Protein 4PXO (pdb70)

Organism: Methylorubrum extorquens (strain ATCC 14718 / DSM 1338 / JCM 2805 / NCIMB 9133 / AM1) (NCBI:txid272630)

Sequence (430 aa):
SMVKMYGNWRSAAAFRVRIALNLKGIAYEEVFLDLDAGDQHKPDFLAINPQGAVPALFDGDGPPLTQSLAILDYLEETRTGVPLLPEEPRARARARSLAQVVACDTHPLYVPRVRTTFLMENYGLPRERRMLEFLRNAFITGLKTLETRLSSNEAGTGRFCQGDAVSHADLCLISLWVVGTGIFGIDTAAYPTVKRISEEVLALDAVARAHPLRQPGAPAVKMYGNWRRSAAAFRVRIALNLKGIAYEEVFLDLDAGDQHKPDFLAINPQGAVPALFDGDGPPLTQSLAILDYLEETRTGVPLLPEEPRARARARSSLAQVVACDTHPLLYVPRVRTFLMENYGLPRRERMLEFLRNAFITGLKTLETRLSSNEAGTGRFCQGDAVSHADLCLISLWVGTGIFGIDTAAYPTVKRISEEVLALDAVARAHPLRQPGAPA

Structure (mmCIF, N/CA/C/O backbone):
data_4PXO
#
_entry.id   4PXO
#
_cell.length_a   109.628
_cell.length_b   109.628
_cell.length_c   185.367
_cell.angle_alpha   90.00
_cell.angle_beta   90.00
_cell.angle_gamma   120.00
#
_symmetry.space_group_name_H-M   'P 65 2 2'
#
loop_
_entity.id
_entity.type
_entity.pdbx_description
1 polymer 'Maleylacetoacetate isomerase (Glutathione S-transferase)'
2 non-polymer 'MALONIC ACID'
3 non-polymer GLUTATHIONE
4 non-polymer 1,2-ETHANEDIOL
5 water water
#
loop_
_atom_site.group_PDB
_atom_site.id
_atom_site.type_symbol
_atom_site.label_atom_id
_atom_site.label_alt_id
_atom_site.label_comp_id
_atom_site.label_asym_id
_atom_site.label_entity_id
_atom_site.label_seq_id
_atom_site.pdbx_PDB_ins_code
_atom_site.Cartn_x
_atom_site.Cartn_y
_atom_site.Cartn_z
_atom_site.occupancy
_atom_site.B_iso_or_equiv
_atom_site.auth_seq_id
_atom_site.auth_comp_id
_atom_site.auth_asym_id
_atom_site.auth_atom_id
_atom_site.pdbx_PDB_model_num
ATOM 1 N N . SER A 1 22 ? 7.793 3.947 8.966 1.00 80.25 -1 SER A N 1
ATOM 2 C CA . SER A 1 22 ? 8.576 3.090 8.030 1.00 86.87 -1 SER A CA 1
ATOM 3 C C . SER A 1 22 ? 9.312 3.938 7.008 1.00 63.59 -1 SER A C 1
ATOM 4 O O . SER A 1 22 ? 10.535 3.857 6.904 1.00 81.86 -1 SER A O 1
ATOM 7 N N . MET A 1 23 ? 8.562 4.734 6.247 1.00 57.69 0 MET A N 1
ATOM 8 C CA . MET A 1 23 ? 9.146 5.512 5.152 1.00 54.72 0 MET A CA 1
ATOM 9 C C . MET A 1 23 ? 8.544 6.917 5.050 1.00 33.91 0 MET A C 1
ATOM 10 O O . MET A 1 23 ? 7.449 7.194 5.540 1.00 42.34 0 MET A O 1
ATOM 15 N N . VAL A 1 24 ? 9.286 7.797 4.401 1.00 33.03 1 VAL A N 1
ATOM 16 C CA . VAL A 1 24 ? 8.909 9.184 4.279 1.00 28.68 1 VAL A CA 1
ATOM 17 C C . VAL A 1 24 ? 7.611 9.266 3.455 1.00 40.31 1 VAL A C 1
ATOM 18 O O . VAL A 1 24 ? 7.466 8.550 2.483 1.00 29.35 1 VAL A O 1
ATOM 22 N N . LYS A 1 25 ? 6.666 10.105 3.875 1.00 25.91 2 LYS A N 1
ATOM 23 C CA . LYS A 1 25 ? 5.390 10.268 3.185 1.00 28.25 2 LYS A CA 1
ATOM 24 C C . LYS A 1 25 ? 5.177 11.731 2.840 1.00 32.23 2 LYS A C 1
ATOM 25 O O . LYS A 1 25 ? 5.202 12.599 3.721 1.00 30.54 2 LYS A O 1
ATOM 31 N N . MET A 1 26 ? 4.974 12.012 1.559 1.00 24.38 3 MET A N 1
ATOM 32 C CA . MET A 1 26 ? 4.725 13.368 1.106 1.00 21.62 3 MET A CA 1
ATOM 33 C C . MET A 1 26 ? 3.308 13.550 0.553 1.00 28.87 3 MET A C 1
ATOM 34 O O . MET A 1 26 ? 2.814 12.724 -0.199 1.00 29.12 3 MET A O 1
ATOM 39 N N . TYR A 1 27 ? 2.655 14.632 0.961 1.00 25.58 4 TYR A N 1
ATOM 40 C CA . TYR A 1 27 ? 1.407 15.076 0.350 1.00 27.41 4 TYR A CA 1
ATOM 41 C C . TYR A 1 27 ? 1.787 16.067 -0.719 1.00 26.85 4 TYR A C 1
ATOM 42 O O . TYR A 1 27 ? 2.411 17.108 -0.452 1.00 27.13 4 TYR A O 1
ATOM 51 N N . GLY A 1 28 ? 1.473 15.707 -1.959 1.00 26.44 5 GLY A N 1
ATOM 52 C CA . GLY A 1 28 ? 1.871 16.497 -3.105 1.00 24.60 5 GLY A CA 1
ATOM 53 C C . GLY A 1 28 ? 0.768 16.694 -4.130 1.00 27.02 5 GLY A C 1
ATOM 54 O O . GLY A 1 28 ? -0.420 16.655 -3.810 1.00 26.29 5 GLY A O 1
ATOM 55 N N . ASN A 1 29 ? 1.198 16.926 -5.363 1.00 25.21 6 ASN A N 1
ATOM 56 C CA . ASN A 1 29 ? 0.315 17.199 -6.503 1.00 24.76 6 ASN A CA 1
ATOM 57 C C . ASN A 1 29 ? 1.186 17.088 -7.744 1.00 26.86 6 ASN A C 1
ATOM 58 O O . ASN A 1 29 ? 2.374 17.374 -7.674 1.00 22.32 6 ASN A O 1
ATOM 63 N N . TRP A 1 30 ? 0.632 16.653 -8.871 1.00 24.41 7 TRP A N 1
ATOM 64 C CA . TRP A 1 30 ? 1.457 16.478 -10.089 1.00 24.40 7 TRP A CA 1
ATOM 65 C C . TRP A 1 30 ? 2.104 17.758 -10.575 1.00 24.54 7 TRP A C 1
ATOM 66 O O . TRP A 1 30 ? 3.272 17.768 -10.976 1.00 25.81 7 TRP A O 1
ATOM 77 N N . ARG A 1 31 ? 1.367 18.860 -10.526 1.00 23.06 8 ARG A N 1
ATOM 78 C CA . ARG A 1 31 ? 1.794 20.094 -11.162 1.00 23.91 8 ARG A CA 1
ATOM 79 C C . ARG A 1 31 ? 2.677 20.957 -10.265 1.00 27.38 8 ARG A C 1
ATOM 80 O O . ARG A 1 31 ? 3.519 21.670 -10.761 1.00 25.82 8 ARG A O 1
ATOM 88 N N . SER A 1 32 ? 2.483 20.855 -8.956 1.00 21.75 9 SER A N 1
ATOM 89 C CA . SER A 1 32 ? 3.096 21.756 -7.972 1.00 20.88 9 SER A CA 1
ATOM 90 C C . SER A 1 32 ? 4.619 21.875 -8.094 1.00 19.95 9 SER A C 1
ATOM 91 O O . SER A 1 32 ? 5.343 20.879 -7.957 1.00 20.66 9 SER A O 1
ATOM 94 N N . ALA A 1 33 ? 5.092 23.098 -8.319 1.00 21.22 10 ALA A N 1
ATOM 95 C CA . ALA A 1 33 ? 6.520 23.371 -8.350 1.00 20.42 10 ALA A CA 1
ATOM 96 C C . ALA A 1 33 ? 7.155 23.114 -7.002 1.00 20.28 10 ALA A C 1
ATOM 97 O O . ALA A 1 33 ? 8.273 22.619 -6.950 1.00 19.94 10 ALA A O 1
ATOM 99 N N . ALA A 1 34 ? 6.455 23.444 -5.909 1.00 18.10 11 ALA A N 1
ATOM 100 C CA . ALA A 1 34 ? 7.016 23.239 -4.583 1.00 19.62 11 ALA A CA 1
ATOM 101 C C . ALA A 1 34 ? 7.210 21.749 -4.269 1.00 19.63 11 ALA A C 1
ATOM 102 O O . ALA A 1 34 ? 8.250 21.348 -3.709 1.00 20.25 11 ALA A O 1
ATOM 104 N N . ALA A 1 35 ? 6.214 20.928 -4.618 1.00 20.25 12 ALA A N 1
ATOM 105 C CA . ALA A 1 35 ? 6.325 19.470 -4.433 1.00 18.95 12 ALA A CA 1
ATOM 106 C C . ALA A 1 35 ? 7.446 18.884 -5.310 1.00 20.64 12 ALA A C 1
ATOM 107 O O . ALA A 1 35 ? 8.173 17.995 -4.877 1.00 20.43 12 ALA A O 1
ATOM 109 N N . PHE A 1 36 ? 7.590 19.411 -6.523 1.00 18.91 13 PHE A N 1
ATOM 110 C CA . PHE A 1 36 ? 8.642 18.992 -7.449 1.00 18.10 13 PHE A CA 1
ATOM 111 C C . PHE A 1 36 ? 10.024 19.218 -6.823 1.00 18.75 13 PHE A C 1
ATOM 112 O O . PHE A 1 36 ? 10.871 18.336 -6.882 1.00 18.36 13 PHE A O 1
ATOM 120 N N . ARG A 1 37 ? 10.242 20.365 -6.181 1.00 17.35 14 ARG A N 1
ATOM 121 C CA . ARG A 1 37 ? 11.546 20.639 -5.558 1.00 18.15 14 ARG A CA 1
ATOM 122 C C . ARG A 1 37 ? 11.917 19.563 -4.534 1.00 19.77 14 ARG A C 1
ATOM 123 O O . ARG A 1 37 ? 13.070 19.067 -4.489 1.00 19.02 14 ARG A O 1
ATOM 131 N N . VAL A 1 38 ? 10.939 19.206 -3.710 1.00 18.16 15 VAL A N 1
ATOM 132 C CA . VAL A 1 38 ? 11.146 18.227 -2.652 1.00 17.79 15 VAL A CA 1
ATOM 133 C C . VAL A 1 38 ? 11.337 16.851 -3.255 1.00 20.70 15 VAL A C 1
ATOM 134 O O . VAL A 1 38 ? 12.231 16.109 -2.854 1.00 19.64 15 VAL A O 1
ATOM 138 N N . ARG A 1 39 ? 10.526 16.533 -4.249 1.00 18.21 16 ARG A N 1
ATOM 139 C CA . ARG A 1 39 ? 10.601 15.236 -4.919 1.00 21.65 16 ARG A CA 1
ATOM 140 C 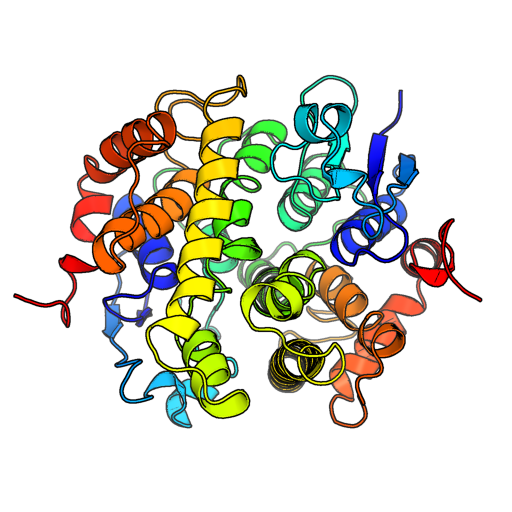C . ARG A 1 39 ? 11.999 15.008 -5.504 1.00 20.10 16 ARG A C 1
ATOM 141 O O . ARG A 1 39 ? 12.562 13.905 -5.380 1.00 21.06 16 ARG A O 1
ATOM 149 N N . ILE A 1 40 ? 12.557 16.042 -6.135 1.00 19.75 17 ILE A N 1
ATOM 150 C CA . ILE A 1 40 ? 13.914 15.962 -6.690 1.00 19.08 17 ILE A CA 1
ATOM 151 C C . ILE A 1 40 ? 14.931 15.640 -5.589 1.00 20.58 17 ILE A C 1
ATOM 152 O O . ILE A 1 40 ? 15.782 14.755 -5.760 1.00 21.61 17 ILE A O 1
ATOM 157 N N . ALA A 1 41 ? 14.839 16.359 -4.470 1.00 20.03 18 ALA A N 1
ATOM 158 C CA . ALA A 1 41 ? 15.791 16.170 -3.371 1.00 21.35 18 ALA A CA 1
ATOM 159 C C . ALA A 1 41 ? 15.729 14.765 -2.812 1.00 20.03 18 ALA A C 1
ATOM 160 O O . ALA A 1 41 ? 16.780 14.166 -2.517 1.00 22.00 18 ALA A O 1
ATOM 162 N N . LEU A 1 42 ? 14.507 14.237 -2.639 1.00 20.92 19 LEU A N 1
ATOM 163 C CA . LEU A 1 42 ? 14.324 12.883 -2.135 1.00 20.56 19 LEU A CA 1
ATOM 164 C C . LEU A 1 42 ? 15.007 11.888 -3.080 1.00 21.72 19 LEU A C 1
ATOM 165 O O . LEU A 1 42 ? 15.705 10.974 -2.637 1.00 22.55 19 LEU A O 1
ATOM 170 N N . ASN A 1 43 ? 14.794 12.075 -4.381 1.00 21.04 20 ASN A N 1
ATOM 171 C CA . ASN A 1 43 ? 15.434 11.193 -5.373 1.00 25.01 20 ASN A CA 1
ATOM 172 C C . ASN A 1 43 ? 16.953 11.310 -5.376 1.00 21.12 20 ASN A C 1
ATOM 173 O O . ASN A 1 43 ? 17.650 10.292 -5.397 1.00 23.84 20 ASN A O 1
ATOM 178 N N . LEU A 1 44 ? 17.466 12.537 -5.363 1.00 22.74 21 LEU A N 1
ATOM 179 C CA . LEU A 1 44 ? 18.914 12.763 -5.390 1.00 23.71 21 LEU A CA 1
ATOM 180 C C . LEU A 1 44 ? 19.612 12.120 -4.201 1.00 26.12 21 LEU A C 1
ATOM 181 O O . LEU A 1 44 ? 20.695 11.554 -4.338 1.00 25.31 21 LEU A O 1
ATOM 186 N N . LYS A 1 45 ? 18.971 12.183 -3.044 1.00 22.09 22 LYS A N 1
ATOM 187 C CA . LYS A 1 45 ? 19.529 11.634 -1.816 1.00 26.87 22 LYS A CA 1
ATOM 188 C C . LYS A 1 45 ? 19.226 10.163 -1.592 1.00 27.41 22 LYS A C 1
ATOM 189 O O . LYS A 1 45 ? 19.697 9.577 -0.617 1.00 26.79 22 LYS A O 1
ATOM 195 N N . GLY A 1 46 ? 18.456 9.546 -2.487 1.00 24.33 23 GLY A N 1
ATOM 196 C CA . GLY A 1 46 ? 18.174 8.128 -2.390 1.00 28.69 23 GLY A CA 1
ATOM 197 C C . GLY A 1 46 ? 17.204 7.788 -1.277 1.00 30.61 23 GLY A C 1
ATOM 198 O O . GLY A 1 46 ? 17.241 6.695 -0.727 1.00 29.80 23 GLY A O 1
ATOM 199 N N . ILE A 1 47 ? 16.328 8.722 -0.943 1.00 24.54 24 ILE A N 1
ATOM 200 C CA . ILE A 1 47 ? 15.358 8.509 0.124 1.00 26.93 24 ILE A CA 1
ATOM 201 C C . ILE A 1 47 ? 14.053 7.919 -0.437 1.00 25.76 24 ILE A C 1
ATOM 202 O O . ILE A 1 47 ? 13.370 8.546 -1.254 1.00 28.86 24 ILE A O 1
ATOM 207 N N . ALA A 1 48 ? 13.701 6.733 0.025 1.00 28.49 25 ALA A N 1
ATOM 208 C CA . ALA A 1 48 ? 12.438 6.103 -0.341 1.00 34.87 25 ALA A CA 1
ATOM 209 C C . ALA A 1 48 ? 11.269 6.904 0.231 1.00 34.24 25 ALA A C 1
ATOM 210 O O . ALA A 1 48 ? 11.326 7.371 1.369 1.00 31.84 25 ALA A O 1
ATOM 212 N N . TYR A 1 49 ? 10.221 7.076 -0.565 1.00 32.79 26 TYR A N 1
ATOM 213 C CA . TYR A 1 49 ? 9.091 7.887 -0.147 1.00 32.33 26 TYR A CA 1
ATOM 214 C C . TYR A 1 49 ? 7.822 7.387 -0.815 1.00 37.87 26 TYR A C 1
ATOM 215 O O . TYR A 1 49 ? 7.859 6.719 -1.852 1.00 28.25 26 TYR A O 1
ATOM 224 N N . GLU A 1 50 ? 6.693 7.695 -0.203 1.00 28.73 27 GLU A N 1
ATOM 225 C CA . GLU A 1 50 ? 5.409 7.560 -0.872 1.00 33.68 27 GLU A CA 1
ATOM 226 C C . GLU A 1 50 ? 4.795 8.937 -0.974 1.00 34.98 27 GLU A C 1
ATOM 227 O O . GLU A 1 50 ? 4.965 9.767 -0.072 1.00 30.35 27 GLU A O 1
ATOM 233 N N . GLU A 1 51 ? 4.112 9.197 -2.086 1.00 26.10 28 GLU A N 1
ATOM 234 C CA . GLU A 1 51 ? 3.490 10.495 -2.308 1.00 24.60 28 GLU A CA 1
ATOM 235 C C . GLU A 1 51 ? 1.997 10.313 -2.478 1.00 31.34 28 GLU A C 1
ATOM 236 O O . GLU A 1 51 ? 1.558 9.444 -3.235 1.00 30.66 28 GLU A O 1
ATOM 242 N N . VAL A 1 52 ? 1.231 11.138 -1.766 1.00 28.75 29 VAL A N 1
ATOM 243 C CA . VAL A 1 52 ? -0.216 11.191 -1.893 1.00 30.52 29 VAL A CA 1
ATOM 244 C C . VAL A 1 52 ? -0.537 12.415 -2.737 1.00 30.81 29 VAL A C 1
ATOM 245 O O . VAL A 1 52 ? -0.130 13.515 -2.409 1.00 29.41 29 VAL A O 1
ATOM 249 N N . PHE A 1 53 ? -1.262 12.219 -3.837 1.00 26.24 30 PHE A N 1
ATOM 250 C CA . PHE A 1 53 ? -1.526 13.306 -4.777 1.00 25.15 30 PHE A CA 1
ATOM 251 C C . PHE A 1 53 ? -2.893 13.953 -4.534 1.00 29.79 30 PHE A C 1
ATOM 252 O O . PHE A 1 53 ? -3.915 13.306 -4.673 1.00 34.32 30 PHE A O 1
ATOM 260 N N . LEU A 1 54 ? -2.897 15.221 -4.142 1.00 29.80 31 LEU A N 1
ATOM 261 C CA . LEU A 1 54 ? -4.127 15.990 -4.024 1.00 33.46 31 LEU A CA 1
ATOM 262 C C . LEU A 1 54 ? -4.479 16.642 -5.363 1.00 36.09 31 LEU A C 1
ATOM 263 O O . LEU A 1 54 ? -3.593 17.025 -6.120 1.00 31.69 31 LEU A O 1
ATOM 268 N N . ASP A 1 55 ? -5.770 16.820 -5.616 1.00 38.83 32 ASP A N 1
ATOM 269 C CA . ASP A 1 55 ? -6.232 17.693 -6.704 1.00 32.30 32 ASP A CA 1
ATOM 270 C C . ASP A 1 55 ? -6.462 19.133 -6.228 1.00 27.83 32 ASP A C 1
ATOM 271 O O . ASP A 1 55 ? -7.485 19.425 -5.600 1.00 39.47 32 ASP A O 1
ATOM 276 N N . LEU A 1 56 ? -5.530 20.028 -6.544 1.00 34.10 33 LEU A N 1
ATOM 277 C CA . LEU A 1 56 ? -5.562 21.400 -6.013 1.00 35.10 33 LEU A CA 1
ATOM 278 C C . LEU A 1 56 ? -6.571 22.303 -6.751 1.00 49.49 33 LEU A C 1
ATOM 279 O O . LEU A 1 56 ? -6.924 23.394 -6.281 1.00 44.90 33 LEU A O 1
ATOM 284 N N . ASP A 1 57 ? -7.031 21.837 -7.903 1.00 41.20 34 ASP A N 1
ATOM 285 C CA . ASP A 1 57 ? -8.031 22.552 -8.688 1.00 44.19 34 ASP A CA 1
ATOM 286 C C . ASP A 1 57 ? -9.442 22.211 -8.208 1.00 41.86 34 ASP A C 1
ATOM 287 O O . ASP A 1 57 ? -10.349 23.035 -8.321 1.00 52.61 34 ASP A O 1
ATOM 292 N N . ALA A 1 58 ? -9.609 21.001 -7.669 1.00 51.19 35 ALA A N 1
ATOM 293 C CA . ALA A 1 58 ? -10.872 20.554 -7.077 1.00 42.39 35 ALA A CA 1
ATOM 294 C C . ALA A 1 58 ? -11.003 20.920 -5.586 1.00 46.98 35 ALA A C 1
ATOM 295 O O . ALA A 1 58 ? -12.008 20.584 -4.959 1.00 54.38 35 ALA A O 1
ATOM 297 N N . GLY A 1 59 ? -9.987 21.570 -5.017 1.00 43.60 36 GLY A N 1
ATOM 298 C CA . GLY A 1 59 ? -10.020 21.993 -3.613 1.00 50.44 36 GLY A CA 1
ATOM 299 C C . GLY A 1 59 ? -9.779 20.923 -2.542 1.00 46.53 36 GLY A C 1
ATOM 300 O O . GLY A 1 59 ? -10.233 21.090 -1.403 1.00 40.70 36 GLY A O 1
ATOM 301 N N . ASP A 1 60 ? -9.059 19.843 -2.872 1.00 43.35 37 ASP A N 1
ATOM 302 C CA . ASP A 1 60 ? -8.663 18.834 -1.861 1.00 45.44 37 ASP A CA 1
ATOM 303 C C . ASP A 1 60 ? -7.842 19.469 -0.721 1.00 39.03 37 ASP A C 1
ATOM 304 O O . ASP A 1 60 ? -7.874 19.006 0.413 1.00 37.18 37 ASP A O 1
ATOM 309 N N . GLN A 1 61 ? -7.091 20.512 -1.048 1.00 31.23 38 GLN A N 1
ATOM 310 C CA . GLN A 1 61 ? -6.252 21.201 -0.050 1.00 31.68 38 GLN A CA 1
ATOM 311 C C . GLN A 1 61 ? -7.065 21.997 0.990 1.00 45.41 38 GLN A C 1
ATOM 312 O O . GLN A 1 61 ? -6.518 22.415 2.014 1.00 40.36 38 GLN A O 1
ATOM 318 N N . HIS A 1 62 ? -8.360 22.200 0.718 1.00 37.59 39 HIS A N 1
ATOM 319 C CA . HIS A 1 62 ? -9.259 22.930 1.611 1.00 41.30 39 HIS A CA 1
ATOM 320 C C . HIS A 1 62 ? -10.137 22.018 2.454 1.00 44.28 39 HIS A C 1
ATOM 321 O O . HIS A 1 62 ? -10.923 22.507 3.256 1.00 45.72 39 HIS A O 1
ATOM 328 N N . LYS A 1 63 ? -10.009 20.704 2.278 1.00 40.01 40 LYS A N 1
ATOM 329 C CA . LYS A 1 63 ? -10.785 19.743 3.062 1.00 39.92 40 LYS A CA 1
ATOM 330 C C . LYS A 1 63 ? -10.288 19.709 4.513 1.00 48.09 40 LYS A C 1
ATOM 331 O O . LYS A 1 63 ? -9.077 19.815 4.754 1.00 44.61 40 LYS A O 1
ATOM 337 N N . PRO A 1 64 ? -11.213 19.566 5.482 1.00 46.90 41 PRO A N 1
ATOM 338 C CA . PRO A 1 64 ? -10.787 19.561 6.892 1.00 50.56 41 PRO A CA 1
ATOM 339 C C . PRO A 1 64 ? -9.660 18.567 7.206 1.00 48.64 41 PRO A C 1
ATOM 340 O O . PRO A 1 64 ? -8.756 18.897 7.977 1.00 51.69 41 PRO A O 1
ATOM 344 N N . ASP A 1 65 ? -9.703 17.378 6.607 1.00 50.15 42 ASP A N 1
ATOM 345 C CA . ASP A 1 65 ? -8.665 16.363 6.832 1.00 52.23 42 ASP A CA 1
ATOM 346 C C . ASP A 1 65 ? -7.277 16.862 6.459 1.00 40.50 42 ASP A C 1
ATOM 347 O O . ASP A 1 65 ? -6.304 16.606 7.164 1.00 46.49 42 ASP A O 1
ATOM 352 N N . PHE A 1 66 ? -7.165 17.562 5.342 1.00 40.51 43 PHE A N 1
ATOM 353 C CA . PHE A 1 66 ? -5.857 18.068 4.973 1.00 43.70 43 PHE A CA 1
ATOM 354 C C . PHE A 1 66 ? -5.490 19.327 5.780 1.00 39.21 43 PHE A C 1
ATOM 355 O O . PHE A 1 66 ? -4.320 19.526 6.112 1.00 35.30 43 PHE A O 1
ATOM 363 N N . LEU A 1 67 ? -6.472 20.157 6.129 1.00 37.00 44 LEU A N 1
ATOM 364 C CA . LEU A 1 67 ? -6.170 21.349 6.949 1.00 42.55 44 LEU A CA 1
ATOM 365 C C . LEU A 1 67 ? -5.652 20.952 8.342 1.00 43.01 44 LEU A C 1
ATOM 366 O O . LEU A 1 67 ? -4.884 21.696 8.962 1.00 39.03 44 LEU A O 1
ATOM 371 N N . ALA A 1 68 ? -6.057 19.768 8.807 1.00 38.69 45 ALA A N 1
ATOM 372 C CA . ALA A 1 68 ? -5.529 19.190 10.047 1.00 42.17 45 ALA A CA 1
ATOM 373 C C . ALA A 1 68 ? -4.020 18.894 9.949 1.00 43.47 45 ALA A C 1
ATOM 374 O O . ALA A 1 68 ? -3.305 18.945 10.947 1.00 42.74 45 ALA A O 1
ATOM 376 N N . ILE A 1 69 ? -3.557 18.584 8.741 1.00 33.91 46 ILE A N 1
ATOM 377 C CA . ILE A 1 69 ? -2.165 18.318 8.462 1.00 35.18 46 ILE A CA 1
ATOM 378 C C . ILE A 1 69 ? -1.398 19.610 8.208 1.00 50.00 46 ILE A C 1
ATOM 379 O O . ILE A 1 69 ? -0.318 19.809 8.759 1.00 37.13 46 ILE A O 1
ATOM 384 N N . ASN A 1 70 ? -1.935 20.455 7.333 1.00 37.59 47 ASN A N 1
ATOM 385 C CA . ASN A 1 70 ? -1.339 21.748 7.031 1.00 28.52 47 ASN A CA 1
ATOM 386 C C . ASN A 1 70 ? -2.414 22.836 6.994 1.00 36.66 47 ASN A C 1
ATOM 387 O O . ASN A 1 70 ? -3.144 22.971 5.991 1.00 31.57 47 ASN A O 1
ATOM 392 N N . PRO A 1 71 ? -2.518 23.630 8.085 1.00 38.71 48 PRO A N 1
ATOM 393 C CA . PRO A 1 71 ? -3.534 24.690 8.128 1.00 33.95 48 PRO A CA 1
ATOM 394 C C . PRO A 1 71 ? -3.412 25.706 6.998 1.00 31.83 48 PRO A C 1
ATOM 395 O O . PRO A 1 71 ? -4.395 26.371 6.653 1.00 36.32 48 PRO A O 1
ATOM 399 N N . GLN A 1 72 ? -2.221 25.830 6.424 1.00 34.51 49 GLN A N 1
ATOM 400 C CA . GLN A 1 72 ? -2.031 26.693 5.254 1.00 31.05 49 GLN A CA 1
ATOM 401 C C . GLN A 1 72 ? -2.811 26.227 4.014 1.00 45.09 49 GLN A C 1
ATOM 402 O O . GLN A 1 72 ? -3.043 27.020 3.103 1.00 33.49 49 GLN A O 1
ATOM 408 N N . GLY A 1 73 ? -3.204 24.953 3.970 1.00 39.70 50 GLY A N 1
ATOM 409 C CA . GLY A 1 73 ? -3.944 24.418 2.816 1.00 31.77 50 GLY A CA 1
ATOM 410 C C . GLY A 1 73 ? -3.106 24.442 1.553 1.00 34.89 50 GLY A C 1
ATOM 411 O O . GLY A 1 73 ? -3.569 24.896 0.493 1.00 36.94 50 GLY A O 1
ATOM 412 N N . ALA A 1 74 ? -1.867 23.962 1.668 1.00 30.51 51 ALA A N 1
ATOM 413 C CA . ALA A 1 74 ? -0.927 23.894 0.546 1.00 27.52 51 ALA A CA 1
ATOM 414 C C . ALA A 1 74 ? -0.027 22.665 0.623 1.00 30.70 51 ALA A C 1
ATOM 415 O O . ALA A 1 74 ? 0.140 22.041 1.684 1.00 27.89 51 ALA A O 1
ATOM 417 N N . VAL A 1 75 ? 0.555 22.331 -0.522 1.00 34.12 52 VAL A N 1
ATOM 418 C CA . VAL A 1 75 ? 1.496 21.232 -0.596 1.00 28.21 52 VAL A CA 1
ATOM 419 C C . VAL A 1 75 ? 2.803 21.833 -0.979 1.00 25.55 52 VAL A C 1
ATOM 420 O O . VAL A 1 75 ? 2.844 22.904 -1.598 1.00 31.06 52 VAL A O 1
ATOM 424 N N . PRO A 1 76 ? 3.908 21.150 -0.650 1.00 23.09 53 PRO A N 1
ATOM 425 C CA . PRO A 1 76 ? 4.010 19.853 0.003 1.00 22.82 53 PRO A CA 1
ATOM 426 C C . PRO A 1 76 ? 3.902 19.902 1.526 1.00 24.44 53 PRO A C 1
ATOM 427 O O . PRO A 1 76 ? 4.202 20.918 2.155 1.00 24.29 53 PRO A O 1
ATOM 431 N N . ALA A 1 77 ? 3.486 18.782 2.083 1.00 23.27 54 ALA A N 1
ATOM 432 C CA . ALA A 1 77 ? 3.625 18.487 3.496 1.00 24.47 54 ALA A CA 1
ATOM 433 C C . ALA A 1 77 ? 4.314 17.137 3.579 1.00 30.57 54 ALA A C 1
ATOM 434 O O . ALA A 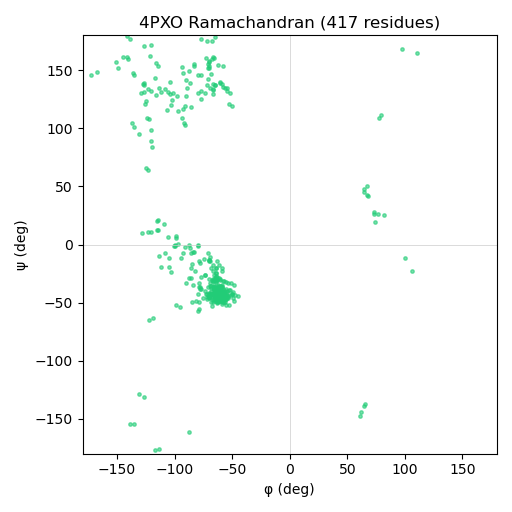1 77 ? 3.967 16.206 2.845 1.00 29.93 54 ALA A O 1
ATOM 436 N N . LEU A 1 78 ? 5.274 17.013 4.489 1.00 25.06 55 LEU A N 1
ATOM 437 C CA . LEU A 1 78 ? 6.090 15.828 4.563 1.00 22.61 55 LEU A CA 1
ATOM 438 C C . LEU A 1 78 ? 6.162 15.240 5.958 1.00 30.20 55 LEU A C 1
ATOM 439 O O . LEU A 1 78 ? 6.445 15.949 6.927 1.00 27.25 55 LEU A O 1
ATOM 444 N N . PHE A 1 79 ? 5.927 13.934 6.053 1.00 23.83 56 PHE A N 1
ATOM 445 C CA . PHE A 1 79 ? 6.075 13.186 7.298 1.00 26.03 56 PHE A CA 1
ATOM 446 C C . PHE A 1 79 ? 7.347 12.378 7.267 1.00 33.19 56 PHE A C 1
ATOM 447 O O . PHE A 1 79 ? 7.575 11.625 6.333 1.00 27.81 56 PHE A O 1
ATOM 455 N N . ASP A 1 80 ? 8.154 12.507 8.314 1.00 28.73 57 ASP A N 1
ATOM 456 C CA . ASP A 1 80 ? 9.384 11.728 8.451 1.00 33.38 57 ASP A CA 1
ATOM 457 C C . ASP A 1 80 ? 9.282 10.904 9.719 1.00 30.95 57 ASP A C 1
ATOM 458 O O . ASP A 1 80 ? 9.736 11.314 10.788 1.00 30.86 57 ASP A O 1
ATOM 463 N N . GLY A 1 81 ? 8.633 9.745 9.602 1.00 30.62 58 GLY A N 1
ATOM 464 C CA . GLY A 1 81 ? 8.451 8.856 10.712 1.00 31.43 58 GLY A CA 1
ATOM 465 C C . GLY A 1 81 ? 7.562 9.503 11.746 1.00 37.66 58 GLY A C 1
ATOM 466 O O . GLY A 1 81 ? 6.578 10.167 11.414 1.00 39.76 58 GLY A O 1
ATOM 467 N N . ASP A 1 82 ? 7.947 9.354 13.001 1.00 39.09 59 ASP A N 1
ATOM 468 C CA . ASP A 1 82 ? 7.198 9.947 14.099 1.00 37.21 59 ASP A CA 1
ATOM 469 C C . ASP A 1 82 ? 7.406 11.455 14.050 1.00 51.20 59 ASP A C 1
ATOM 470 O O . ASP A 1 82 ? 8.372 11.938 13.463 1.00 66.30 59 ASP A O 1
ATOM 475 N N . GLY A 1 83 ? 6.465 12.202 14.600 1.00 52.20 60 GLY A N 1
ATOM 476 C CA . GLY A 1 83 ? 6.597 13.652 14.671 1.00 47.73 60 GLY A CA 1
ATOM 477 C C . GLY A 1 83 ? 5.626 14.375 13.762 1.00 53.75 60 GLY A C 1
ATOM 478 O O . GLY A 1 83 ? 5.032 13.769 12.863 1.00 40.31 60 GLY A O 1
ATOM 479 N N . PRO A 1 84 ? 5.455 15.685 13.996 1.00 43.91 61 PRO A N 1
ATOM 480 C CA . PRO A 1 84 ? 4.553 16.456 13.155 1.00 39.93 61 PRO A CA 1
ATOM 481 C C . PRO A 1 84 ? 5.042 16.554 11.721 1.00 28.84 61 PRO A C 1
ATOM 482 O O . PRO A 1 84 ? 6.237 16.372 11.442 1.00 29.51 61 PRO A O 1
ATOM 486 N N . PRO A 1 85 ? 4.124 16.871 10.795 1.00 27.99 62 PRO A N 1
ATOM 487 C CA . PRO A 1 85 ? 4.496 17.084 9.420 1.00 30.81 62 PRO A CA 1
ATOM 488 C C . PRO A 1 85 ? 5.300 18.375 9.264 1.00 27.64 62 PRO A C 1
ATOM 489 O O . PRO A 1 85 ? 5.167 19.290 10.078 1.00 31.33 62 PRO A O 1
ATOM 493 N N . LEU A 1 86 ? 6.148 18.389 8.256 1.00 23.32 63 LEU A N 1
ATOM 494 C CA . LEU A 1 86 ? 6.922 19.554 7.841 1.00 23.23 63 LEU A CA 1
ATOM 495 C C . LEU A 1 86 ? 6.319 20.147 6.586 1.00 27.36 63 LEU A C 1
ATOM 496 O O . LEU A 1 86 ? 5.921 19.409 5.681 1.00 26.19 63 LEU A O 1
ATOM 501 N N . THR A 1 87 ? 6.268 21.472 6.514 1.00 21.93 64 THR A N 1
ATOM 502 C CA . THR A 1 87 ? 5.823 22.152 5.317 1.00 20.93 64 THR A CA 1
ATOM 503 C C . THR A 1 87 ? 6.867 23.150 4.887 1.00 21.97 64 THR A C 1
ATOM 504 O O . THR A 1 87 ? 7.823 23.396 5.625 1.00 22.11 64 THR A O 1
ATOM 508 N N . GLN A 1 88 ? 6.646 23.701 3.692 1.00 18.82 65 GLN A N 1
ATOM 509 C CA . GLN A 1 88 ? 7.476 24.708 3.022 1.00 19.82 65 GLN A CA 1
ATOM 510 C C . GLN A 1 88 ? 8.703 24.079 2.376 1.00 23.05 65 GLN A C 1
ATOM 511 O O . GLN A 1 88 ? 9.615 23.622 3.068 1.00 20.34 65 GLN A O 1
ATOM 517 N N . SER A 1 89 ? 8.731 24.073 1.047 1.00 19.67 66 SER A N 1
ATOM 518 C CA . SER A 1 89 ? 9.750 23.356 0.297 1.00 22.08 66 SER A CA 1
ATOM 519 C C . SER A 1 89 ? 11.180 23.713 0.703 1.00 21.86 66 SER A C 1
ATOM 520 O O . SER A 1 89 ? 11.996 22.821 0.863 1.00 19.40 66 SER A O 1
ATOM 523 N N . LEU A 1 90 ? 11.505 24.996 0.866 1.00 19.63 67 LEU A N 1
ATOM 524 C CA . LEU A 1 90 ? 12.904 25.336 1.244 1.00 20.51 67 LEU A CA 1
ATOM 525 C C . LEU A 1 90 ? 13.264 24.815 2.620 1.00 19.30 67 LEU A C 1
ATOM 526 O O . LEU A 1 90 ? 14.339 24.236 2.799 1.00 20.05 67 LEU A O 1
ATOM 531 N N . ALA A 1 91 ? 12.373 24.993 3.596 1.00 18.42 68 ALA A N 1
ATOM 532 C CA . ALA A 1 91 ? 12.594 24.438 4.928 1.00 18.72 68 ALA A CA 1
ATOM 533 C C . ALA A 1 91 ? 12.784 22.914 4.884 1.00 21.25 68 ALA A C 1
ATOM 534 O O . ALA A 1 91 ? 13.618 22.346 5.603 1.00 20.25 68 ALA A O 1
ATOM 536 N N . ILE A 1 92 ? 11.978 22.252 4.064 1.00 20.89 69 ILE A N 1
ATOM 537 C CA . ILE A 1 92 ? 12.105 20.803 3.878 1.00 19.66 69 ILE A CA 1
ATOM 538 C C . ILE A 1 92 ? 13.446 20.428 3.221 1.00 19.31 69 ILE A C 1
ATOM 539 O O . ILE A 1 92 ? 14.105 19.500 3.673 1.00 19.57 69 ILE A O 1
ATOM 544 N N . LEU A 1 93 ? 13.870 21.178 2.218 1.00 18.11 70 LEU A N 1
ATOM 545 C CA . LEU A 1 93 ? 15.169 20.924 1.572 1.00 19.68 70 LEU A CA 1
ATOM 546 C C . LEU A 1 93 ? 16.287 21.029 2.595 1.00 21.77 70 LEU A C 1
ATOM 547 O O . LEU A 1 93 ? 17.161 20.173 2.641 1.00 20.76 70 LEU A O 1
ATOM 552 N N . ASP A 1 94 ? 16.248 22.057 3.446 1.00 18.40 71 ASP A N 1
ATOM 553 C CA . ASP A 1 94 ? 17.259 22.151 4.513 1.00 20.17 71 ASP A CA 1
ATOM 554 C C . ASP A 1 94 ? 17.146 21.022 5.545 1.00 19.24 71 ASP A C 1
ATOM 555 O O . ASP A 1 94 ? 18.149 20.524 6.031 1.00 21.50 71 ASP A O 1
ATOM 560 N N . TYR A 1 95 ? 15.923 20.611 5.875 1.00 18.91 72 TYR A N 1
ATOM 561 C CA . TYR A 1 95 ? 15.729 19.490 6.765 1.00 20.35 72 TYR A CA 1
ATOM 562 C C . TYR A 1 95 ? 16.413 18.216 6.219 1.00 19.81 72 TYR A C 1
ATOM 563 O O . TYR A 1 95 ? 17.083 17.504 6.963 1.00 21.14 72 TYR A O 1
ATOM 572 N N . LEU A 1 96 ? 16.214 17.947 4.939 1.00 21.13 73 LEU A N 1
ATOM 573 C CA . LEU A 1 96 ? 16.825 16.786 4.295 1.00 20.71 73 LEU A CA 1
ATOM 574 C C . LEU A 1 96 ? 18.354 16.915 4.278 1.00 19.82 73 LEU A C 1
ATOM 575 O O . LEU A 1 96 ? 19.067 15.945 4.484 1.00 24.03 73 LEU A O 1
ATOM 580 N N . GLU A 1 97 ? 18.833 18.129 4.052 1.00 21.44 74 GLU A N 1
ATOM 581 C CA . GLU A 1 97 ? 20.259 18.401 4.105 1.00 23.05 74 GLU A CA 1
ATOM 582 C C . GLU A 1 97 ? 20.857 18.096 5.487 1.00 25.51 74 GLU A C 1
ATOM 583 O O . GLU A 1 97 ? 21.960 17.566 5.593 1.00 26.67 74 GLU A O 1
ATOM 589 N N . GLU A 1 98 ? 20.107 18.401 6.542 1.00 22.51 75 GLU A N 1
ATOM 590 C CA . GLU A 1 98 ? 20.580 18.278 7.894 1.00 24.75 75 GLU A CA 1
ATOM 591 C C . GLU A 1 98 ? 20.387 16.873 8.456 1.00 30.71 75 GLU A C 1
ATOM 592 O O . GLU A 1 98 ? 21.076 16.486 9.379 1.00 29.30 75 GLU A O 1
ATOM 598 N N . THR A 1 99 ? 19.497 16.081 7.869 1.00 20.98 76 THR A N 1
ATOM 599 C CA . THR A 1 99 ? 19.215 14.764 8.428 1.00 21.94 76 THR A CA 1
ATOM 600 C C . THR A 1 99 ? 19.691 13.589 7.559 1.00 26.94 76 THR A C 1
ATOM 601 O O . THR A 1 99 ? 19.783 12.478 8.061 1.00 29.96 76 THR A O 1
ATOM 605 N N . ARG A 1 100 ? 19.932 13.833 6.274 1.00 24.90 77 ARG A N 1
ATOM 606 C CA . ARG A 1 100 ? 20.500 12.839 5.326 1.00 28.74 77 ARG A CA 1
ATOM 607 C C . ARG A 1 100 ? 21.659 13.497 4.576 1.00 30.15 77 ARG A C 1
ATOM 608 O O . ARG A 1 100 ? 21.446 14.156 3.551 1.00 38.52 77 ARG A O 1
ATOM 616 N N . THR A 1 101 ? 22.884 13.304 5.043 1.00 38.47 78 THR A N 1
ATOM 617 C CA . THR A 1 101 ? 24.027 14.100 4.548 1.00 52.27 78 THR A CA 1
ATOM 618 C C . THR A 1 101 ? 24.843 13.522 3.368 1.00 51.80 78 THR A C 1
ATOM 619 O O . THR A 1 101 ? 25.712 14.224 2.828 1.00 47.16 78 THR A O 1
ATOM 623 N N . GLY A 1 102 ? 24.562 12.282 2.964 1.00 39.84 79 GLY A N 1
ATOM 624 C CA . GLY A 1 102 ? 25.314 11.585 1.903 1.00 47.26 79 GLY A CA 1
ATOM 625 C C . GLY A 1 102 ? 25.577 12.303 0.580 1.00 54.78 79 GLY A C 1
ATOM 626 O O . GLY A 1 102 ? 26.689 12.259 0.043 1.00 57.89 79 GLY A O 1
ATOM 627 N N . VAL A 1 103 ? 24.541 12.924 0.041 1.00 29.23 80 VAL A N 1
ATOM 628 C CA . VAL A 1 103 ? 24.585 13.638 -1.251 1.00 29.79 80 V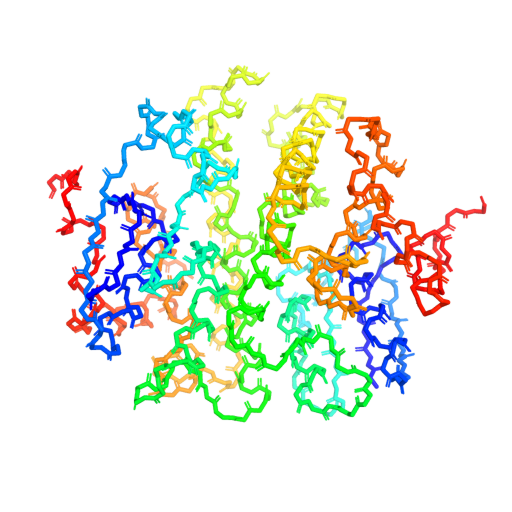AL A CA 1
ATOM 629 C C . VAL A 1 103 ? 24.199 15.093 -0.977 1.00 27.62 80 VAL A C 1
ATOM 630 O O . VAL A 1 103 ? 23.023 15.448 -1.038 1.00 27.66 80 VAL A O 1
ATOM 634 N N . PRO A 1 104 ? 25.187 15.939 -0.657 1.00 26.63 81 PRO A N 1
ATOM 635 C CA . PRO A 1 104 ? 24.877 17.313 -0.261 1.00 28.23 81 PRO A CA 1
ATOM 636 C C . PRO A 1 104 ? 24.344 18.167 -1.412 1.00 25.69 81 PRO A C 1
ATOM 637 O O . PRO A 1 104 ? 24.878 18.131 -2.513 1.00 26.21 81 PRO A O 1
ATOM 641 N N . LEU A 1 105 ? 23.279 18.915 -1.147 1.00 20.80 82 LEU A N 1
ATOM 642 C CA . LEU A 1 105 ? 22.687 19.824 -2.133 1.00 21.73 82 LEU A CA 1
ATOM 643 C C . LEU A 1 105 ? 22.934 21.314 -1.767 1.00 24.29 82 LEU A C 1
ATOM 644 O O . LEU A 1 105 ? 22.235 22.214 -2.244 1.00 21.79 82 LEU A O 1
ATOM 649 N N . LEU A 1 106 ? 23.908 21.550 -0.894 1.00 23.82 83 LEU A N 1
ATOM 650 C CA . LEU A 1 106 ? 24.472 22.889 -0.699 1.00 22.39 83 LEU A CA 1
ATOM 651 C C . LEU A 1 106 ? 25.985 22.770 -0.624 1.00 21.50 83 LEU A C 1
ATOM 652 O O . LEU A 1 106 ? 26.511 21.777 -0.098 1.00 23.79 83 LEU A O 1
ATOM 657 N N . PRO A 1 107 ? 26.704 23.798 -1.109 1.00 20.72 84 PRO A N 1
ATOM 658 C CA . PRO A 1 107 ? 28.158 23.795 -0.920 1.00 25.45 84 PRO A CA 1
ATOM 659 C C . PRO A 1 107 ? 28.549 24.063 0.545 1.00 27.55 84 PRO A C 1
ATOM 660 O O . PRO A 1 107 ? 27.679 24.314 1.385 1.00 25.22 84 PRO A O 1
ATOM 664 N N . GLU A 1 108 ? 29.834 23.987 0.856 1.00 26.05 85 GLU A N 1
ATOM 665 C CA . GLU A 1 108 ? 30.289 24.161 2.248 1.00 27.28 85 GLU A CA 1
ATOM 666 C C . GLU A 1 108 ? 30.612 25.604 2.593 1.00 28.78 85 GLU A C 1
ATOM 667 O O . GLU A 1 108 ? 30.435 26.040 3.734 1.00 30.12 85 GLU A O 1
ATOM 673 N N . GLU A 1 109 ? 31.100 26.344 1.613 1.00 26.83 86 GLU A N 1
ATOM 674 C CA . GLU A 1 109 ? 31.598 27.688 1.876 1.00 25.32 86 GLU A CA 1
ATOM 675 C C . GLU A 1 109 ? 30.405 28.643 2.037 1.00 24.75 86 GLU A C 1
ATOM 676 O O . GLU A 1 109 ? 29.461 28.617 1.240 1.00 24.48 86 GLU A O 1
ATOM 682 N N . PRO A 1 110 ? 30.415 29.473 3.093 1.00 27.39 87 PRO A N 1
ATOM 683 C CA . PRO A 1 110 ? 29.219 30.298 3.378 1.00 24.14 87 PRO A CA 1
ATOM 684 C C . PRO A 1 110 ? 28.769 31.299 2.301 1.00 25.40 87 PRO A C 1
ATOM 685 O O . PRO A 1 110 ? 27.565 31.471 2.111 1.00 22.80 87 PRO A O 1
ATOM 689 N N . ARG A 1 111 ? 29.685 31.980 1.614 1.00 24.54 88 ARG A N 1
ATOM 690 C CA . ARG A 1 111 ? 29.250 32.890 0.544 1.00 23.52 88 ARG A CA 1
ATOM 691 C C . ARG A 1 111 ? 28.602 32.133 -0.618 1.00 23.26 88 ARG A C 1
ATOM 692 O O . ARG A 1 111 ? 27.624 32.603 -1.214 1.00 22.82 88 ARG A O 1
ATOM 700 N N . ALA A 1 112 ? 29.161 30.971 -0.942 1.00 21.78 89 ALA A N 1
ATOM 701 C CA . ALA A 1 112 ? 28.592 30.100 -1.982 1.00 22.95 89 ALA A CA 1
ATOM 702 C C . ALA A 1 112 ? 27.196 29.579 -1.591 1.00 23.12 89 ALA A C 1
ATOM 703 O O . ALA A 1 112 ? 26.279 29.538 -2.418 1.00 20.86 89 ALA A O 1
ATOM 705 N N . ARG A 1 113 ? 27.043 29.190 -0.329 1.00 23.78 90 ARG A N 1
ATOM 706 C CA . ARG A 1 113 ? 25.745 28.761 0.213 1.00 23.56 90 ARG A CA 1
ATOM 707 C C . ARG A 1 113 ? 24.724 29.861 0.138 1.00 22.92 90 ARG A C 1
ATOM 708 O O . ARG A 1 113 ? 23.580 29.639 -0.267 1.00 20.84 90 ARG A O 1
ATOM 716 N N . ALA A 1 114 ? 25.142 31.059 0.528 1.00 21.40 91 ALA A N 1
ATOM 717 C CA . ALA A 1 114 ? 24.255 32.203 0.519 1.00 19.82 91 ALA A CA 1
ATOM 718 C C . ALA A 1 114 ? 23.830 32.589 -0.899 1.00 21.46 91 ALA A C 1
ATOM 719 O O . ALA A 1 114 ? 22.689 32.970 -1.132 1.00 20.67 91 ALA A O 1
ATOM 721 N N . ARG A 1 115 ? 24.744 32.503 -1.854 1.00 20.89 92 ARG A N 1
ATOM 722 C CA . ARG A 1 115 ? 24.381 32.794 -3.244 1.00 21.97 92 ARG A CA 1
ATOM 723 C C . ARG A 1 115 ? 23.391 31.743 -3.770 1.00 20.12 92 ARG A C 1
ATOM 724 O O . ARG A 1 115 ? 22.396 32.079 -4.430 1.00 19.60 92 ARG A O 1
ATOM 732 N N . ALA A 1 116 ? 23.663 30.474 -3.491 1.00 20.41 93 ALA A N 1
ATOM 733 C CA . ALA A 1 116 ? 22.752 29.407 -3.922 1.00 21.71 93 ALA A CA 1
ATOM 734 C C . ALA A 1 116 ? 21.364 29.611 -3.339 1.00 22.96 93 ALA A C 1
ATOM 735 O O . ALA A 1 116 ? 20.355 29.483 -4.032 1.00 21.02 93 ALA A O 1
ATOM 737 N N . ARG A 1 117 ? 21.306 29.948 -2.057 1.00 19.51 94 ARG A N 1
ATOM 738 C CA . ARG A 1 117 ? 20.027 30.214 -1.421 1.00 18.50 94 ARG A CA 1
ATOM 739 C C . ARG A 1 117 ? 19.329 31.448 -1.966 1.00 21.07 94 ARG A C 1
ATOM 740 O O . ARG A 1 117 ? 18.098 31.423 -2.123 1.00 20.11 94 ARG A O 1
ATOM 748 N N . SER A 1 118 ? 20.098 32.504 -2.273 1.00 18.21 95 SER A N 1
ATOM 749 C CA . SER A 1 118 ? 19.535 33.713 -2.843 1.00 18.40 95 SER A CA 1
ATOM 750 C C . SER A 1 118 ? 18.875 33.416 -4.182 1.00 19.92 95 SER A C 1
ATOM 751 O O . SER A 1 118 ? 17.745 33.828 -4.435 1.00 19.29 95 SER A O 1
ATOM 754 N N . LEU A 1 119 ? 19.587 32.701 -5.044 1.00 19.78 96 LEU A N 1
ATOM 755 C CA . LEU A 1 119 ? 19.030 32.322 -6.344 1.00 20.65 96 LEU A CA 1
ATOM 756 C C . LEU A 1 119 ? 17.768 31.461 -6.175 1.00 21.33 96 LEU A C 1
ATOM 757 O O . LEU A 1 119 ? 16.754 31.666 -6.867 1.00 20.86 96 LEU A O 1
ATOM 762 N N . ALA A 1 120 ? 17.825 30.522 -5.237 1.00 19.44 97 ALA A N 1
ATOM 763 C CA . ALA A 1 120 ? 16.675 29.686 -4.924 1.00 19.52 97 ALA A CA 1
ATOM 764 C C . ALA A 1 120 ? 15.475 30.548 -4.521 1.00 22.52 97 ALA A C 1
ATOM 765 O O . ALA A 1 120 ? 14.337 30.305 -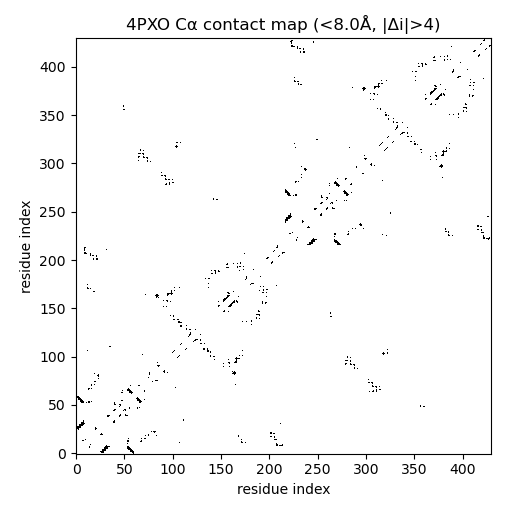4.941 1.00 19.73 97 ALA A O 1
ATOM 767 N N . GLN A 1 121 ? 15.746 31.572 -3.724 1.00 20.08 98 GLN A N 1
ATOM 768 C CA . GLN A 1 121 ? 14.695 32.416 -3.185 1.00 18.25 98 GLN A CA 1
ATOM 769 C C . GLN A 1 121 ? 14.137 33.417 -4.195 1.00 22.74 98 GLN A C 1
ATOM 770 O O . GLN A 1 121 ? 12.979 33.817 -4.083 1.00 20.44 98 GLN A O 1
ATOM 776 N N . VAL A 1 122 ? 14.943 33.827 -5.174 1.00 20.55 99 VAL A N 1
ATOM 777 C CA . VAL A 1 122 ? 14.394 34.598 -6.285 1.00 18.78 99 VAL A CA 1
ATOM 778 C C . VAL A 1 122 ? 13.159 33.841 -6.825 1.00 20.77 99 VAL A C 1
ATOM 779 O O . VAL A 1 122 ? 12.141 34.443 -7.138 1.00 20.46 99 VAL A O 1
ATOM 783 N N . VAL A 1 123 ? 13.276 32.526 -6.947 1.00 21.15 100 VAL A N 1
ATOM 784 C CA . VAL A 1 123 ? 12.173 31.690 -7.425 1.00 20.63 100 VAL A CA 1
ATOM 785 C C . VAL A 1 123 ? 11.148 31.439 -6.324 1.00 20.48 100 VAL A C 1
ATOM 786 O O . VAL A 1 123 ? 9.958 31.738 -6.487 1.00 19.73 100 VAL A O 1
ATOM 790 N N . ALA A 1 124 ? 11.610 30.908 -5.195 1.00 19.72 101 ALA A N 1
ATOM 791 C CA . ALA A 1 124 ? 10.688 30.378 -4.169 1.00 19.08 101 ALA A CA 1
ATOM 792 C C . ALA A 1 124 ? 9.966 31.464 -3.391 1.00 18.90 101 ALA A C 1
ATOM 793 O O . ALA A 1 124 ? 8.881 31.203 -2.862 1.00 21.24 101 ALA A O 1
ATOM 795 N N . CYS A 1 125 ? 10.572 32.652 -3.291 1.00 19.44 102 CYS A N 1
ATOM 796 C CA . CYS A 1 125 ? 9.923 33.786 -2.640 1.00 22.46 102 CYS A CA 1
ATOM 797 C C . CYS A 1 125 ? 9.307 34.721 -3.662 1.00 23.68 102 CYS A C 1
ATOM 798 O O . CYS A 1 125 ? 8.142 35.079 -3.558 1.00 25.44 102 CYS A O 1
ATOM 801 N N . ASP A 1 126 ? 10.095 35.148 -4.643 1.00 21.73 103 ASP A N 1
ATOM 802 C CA . ASP A 1 126 ? 9.672 36.300 -5.428 1.00 22.73 103 ASP A CA 1
ATOM 803 C C . ASP A 1 126 ? 9.040 36.003 -6.775 1.00 25.81 103 ASP A C 1
ATOM 804 O O . ASP A 1 126 ? 8.633 36.927 -7.459 1.00 26.30 103 ASP A O 1
ATOM 809 N N . THR A 1 127 ? 8.940 34.733 -7.150 1.00 20.15 104 THR A N 1
ATOM 810 C CA . THR A 1 127 ? 8.364 34.382 -8.434 1.00 20.74 104 THR A CA 1
ATOM 811 C C . THR A 1 127 ? 7.174 33.440 -8.243 1.00 20.60 104 THR A C 1
ATOM 812 O O . THR A 1 127 ? 6.027 33.795 -8.538 1.00 21.62 104 THR A O 1
ATOM 816 N N . HIS A 1 128 ? 7.452 32.236 -7.739 1.00 20.40 105 HIS A N 1
ATOM 817 C CA . HIS A 1 128 ? 6.446 31.179 -7.626 1.00 20.76 105 HIS A CA 1
ATOM 818 C C . HIS A 1 128 ? 5.184 31.549 -6.827 1.00 19.04 105 HIS A C 1
ATOM 819 O O . HIS A 1 128 ? 4.076 31.275 -7.273 1.00 21.69 105 HIS A O 1
ATOM 826 N N . PRO A 1 129 ? 5.332 32.224 -5.675 1.00 19.27 106 PRO A N 1
ATOM 827 C CA . PRO A 1 129 ? 4.141 32.557 -4.891 1.00 18.40 106 PRO A CA 1
ATOM 828 C C . PRO A 1 129 ? 3.174 33.500 -5.602 1.00 21.75 106 PRO A C 1
ATOM 829 O O . PRO A 1 129 ? 2.017 33.623 -5.194 1.00 23.44 106 PRO A O 1
ATOM 833 N N . LEU A 1 130 ? 3.637 34.128 -6.675 1.00 19.25 107 LEU A N 1
ATOM 834 C CA . LEU A 1 130 ? 2.800 35.044 -7.438 1.00 20.50 107 LEU A CA 1
ATOM 835 C C . LEU A 1 130 ? 1.953 34.326 -8.483 1.00 24.84 107 LEU A C 1
ATOM 836 O O . LEU A 1 130 ? 1.102 34.954 -9.098 1.00 25.06 107 LEU A O 1
ATOM 841 N N . TYR A 1 131 ? 2.167 33.030 -8.694 1.00 23.10 108 TYR A N 1
ATOM 842 C CA . TYR A 1 131 ? 1.405 32.320 -9.747 1.00 24.82 108 TYR A CA 1
ATOM 843 C C . TYR A 1 131 ? 0.717 31.039 -9.304 1.00 25.15 108 TYR A C 1
ATOM 844 O O . TYR A 1 131 ? 0.179 30.308 -10.131 1.00 25.35 108 TYR A O 1
ATOM 853 N N . VAL A 1 132 ? 0.691 30.792 -7.997 1.00 24.04 109 VAL A N 1
ATOM 854 C CA . VAL A 1 132 ? 0.005 29.640 -7.446 1.00 22.03 109 VAL A CA 1
ATOM 855 C C . VAL A 1 132 ? -1.510 29.732 -7.636 1.00 23.47 109 VAL A C 1
ATOM 856 O O . VAL A 1 132 ? -2.044 30.834 -7.872 1.00 24.58 109 VAL A O 1
ATOM 860 N N . PRO A 1 133 ? -2.218 28.584 -7.531 1.00 23.90 110 PRO A N 1
ATOM 861 C CA . PRO A 1 133 ? -3.652 28.587 -7.849 1.00 25.07 110 PRO A CA 1
ATOM 862 C C . PRO A 1 133 ? -4.474 29.610 -7.048 1.00 24.68 110 PRO A C 1
ATOM 863 O O . PRO A 1 133 ? -5.374 30.226 -7.601 1.00 24.20 110 PRO A O 1
ATOM 867 N N . ARG A 1 134 ? -4.160 29.814 -5.767 1.00 23.92 111 ARG A N 1
ATOM 868 C CA . ARG A 1 134 ? -4.967 30.722 -4.971 1.00 28.87 111 ARG A CA 1
ATOM 869 C C . ARG A 1 134 ? -4.875 32.167 -5.510 1.00 22.90 111 ARG A C 1
ATOM 870 O O . ARG A 1 134 ? -5.853 32.919 -5.434 1.00 25.99 111 ARG A O 1
ATOM 878 N N . VAL A 1 135 ? -3.732 32.518 -6.086 1.00 23.73 112 VAL A N 1
ATOM 879 C CA . VAL A 1 135 ? -3.553 33.836 -6.695 1.00 24.18 112 VAL A CA 1
ATOM 880 C C . VAL A 1 135 ? -4.346 33.939 -7.994 1.00 23.57 112 VAL A C 1
ATOM 881 O O . VAL A 1 135 ? -5.050 34.931 -8.221 1.00 23.90 112 VAL A O 1
ATOM 885 N N . ARG A 1 136 ? -4.255 32.900 -8.818 1.00 23.91 113 ARG A N 1
ATOM 886 C CA . ARG A 1 136 ? -4.968 32.860 -10.094 1.00 26.45 113 ARG A CA 1
ATOM 887 C C . ARG A 1 136 ? -6.479 32.971 -9.875 1.00 28.18 113 ARG A C 1
ATOM 888 O O . ARG A 1 136 ? -7.167 33.754 -10.546 1.00 25.13 113 ARG A O 1
ATOM 896 N N . THR A 1 137 ? -6.991 32.221 -8.903 1.00 23.14 114 THR A N 1
ATOM 897 C CA A THR A 1 137 ? -8.421 32.256 -8.610 0.50 23.06 114 THR A CA 1
ATOM 898 C CA B THR A 1 137 ? -8.404 32.231 -8.546 0.50 23.35 114 THR A CA 1
ATOM 899 C C . THR A 1 137 ? -8.853 33.572 -7.952 1.00 22.36 114 THR A C 1
ATOM 900 O O . THR A 1 137 ? -9.951 34.066 -8.247 1.00 26.33 114 THR A O 1
ATOM 907 N N . PHE A 1 138 ? -8.007 34.150 -7.097 1.00 24.28 115 PHE A N 1
ATOM 908 C CA . PHE A 1 138 ? -8.347 35.438 -6.481 1.00 23.11 115 PHE A CA 1
ATOM 909 C C . PHE A 1 138 ? -8.486 36.554 -7.525 1.00 23.60 115 PHE A C 1
ATOM 910 O O . PHE A 1 138 ? -9.430 37.336 -7.479 1.00 25.98 115 PHE A O 1
ATOM 918 N N . LEU A 1 139 ? -7.560 36.604 -8.481 1.00 24.51 116 LEU A N 1
ATOM 919 C CA . LEU A 1 139 ? -7.622 37.620 -9.523 1.00 25.08 116 LEU A CA 1
ATOM 920 C C . LEU A 1 139 ? -8.920 37.548 -10.333 1.00 26.75 116 LEU A C 1
ATOM 921 O O . LEU A 1 139 ? -9.568 38.576 -10.605 1.00 28.43 116 LEU A O 1
ATOM 926 N N . MET A 1 140 ? -9.327 36.329 -10.683 1.00 26.22 117 MET A N 1
ATOM 927 C CA . MET A 1 140 ? -10.579 36.135 -11.377 1.00 27.41 117 MET A CA 1
ATOM 928 C C . MET A 1 140 ? -11.787 36.458 -10.490 1.00 29.97 117 MET A C 1
ATOM 929 O O . MET A 1 140 ? -12.680 37.190 -10.901 1.00 30.35 117 MET A O 1
ATOM 934 N N . GLU A 1 141 ? -11.817 35.908 -9.284 1.00 27.20 118 GLU A N 1
ATOM 935 C CA . GLU A 1 141 ? -13.026 35.995 -8.456 1.00 27.96 118 GLU A CA 1
ATOM 936 C C . GLU A 1 141 ? -13.170 37.348 -7.810 1.00 29.13 118 GLU A C 1
ATOM 937 O O . GLU A 1 141 ? -14.273 37.863 -7.712 1.00 32.10 118 GLU A O 1
ATOM 943 N N . ASN A 1 142 ? -12.062 37.925 -7.370 1.00 28.73 119 ASN A N 1
ATOM 944 C CA . ASN A 1 142 ? -12.140 39.216 -6.679 1.00 29.41 119 ASN A CA 1
ATOM 945 C C . ASN A 1 142 ? -12.323 40.403 -7.625 1.00 33.61 119 ASN A C 1
ATOM 946 O O . ASN A 1 142 ? -13.065 41.340 -7.312 1.00 33.76 119 ASN A O 1
ATOM 951 N N . TYR A 1 143 ? -11.692 40.350 -8.795 1.00 32.78 120 TYR A N 1
ATOM 952 C CA . TYR A 1 143 ? -11.763 41.462 -9.763 1.00 31.59 120 TYR A CA 1
ATOM 953 C C . TYR A 1 143 ? -12.594 41.210 -11.007 1.00 36.30 120 TYR A C 1
ATOM 954 O O . TYR A 1 143 ? -12.820 42.132 -11.804 1.00 35.04 120 TYR A O 1
ATOM 963 N N . GLY A 1 144 ? -13.066 39.980 -11.195 1.00 31.54 121 GLY A N 1
ATOM 964 C CA . GLY A 1 144 ? -13.847 39.669 -12.383 1.00 30.75 121 GLY A CA 1
ATOM 965 C C . GLY A 1 144 ? -12.971 39.579 -13.630 1.00 28.25 121 GLY A C 1
ATOM 966 O O . GLY A 1 144 ? -13.459 39.704 -14.739 1.00 32.21 121 GLY A O 1
ATOM 967 N N . LEU A 1 145 ? -11.678 39.390 -13.454 1.00 27.33 122 LEU A N 1
ATOM 968 C CA . LEU A 1 145 ? -10.783 39.245 -14.596 1.00 29.11 122 LEU A CA 1
ATOM 969 C C . LEU A 1 145 ? -11.005 37.894 -15.265 1.00 29.99 122 LEU A C 1
ATOM 970 O O . LEU A 1 145 ? -11.107 36.877 -14.585 1.00 29.86 122 LEU A O 1
ATOM 975 N N . PRO A 1 146 ? -11.032 37.875 -16.600 1.00 28.10 123 PRO A N 1
ATOM 976 C CA . PRO A 1 146 ? -11.040 36.600 -17.288 1.00 25.24 123 PRO A CA 1
ATOM 977 C C . PRO A 1 146 ? -9.696 35.936 -17.141 1.00 25.64 123 PRO A C 1
ATOM 978 O O . PRO A 1 146 ? -8.682 36.588 -16.813 1.00 25.28 123 PRO A O 1
ATOM 982 N N . ARG A 1 147 ? -9.687 34.625 -17.311 1.00 25.29 124 ARG A N 1
ATOM 983 C CA . ARG A 1 147 ? -8.468 33.852 -17.227 1.00 22.28 124 ARG A CA 1
ATOM 984 C C . ARG A 1 147 ? -7.342 34.469 -18.083 1.00 24.19 124 ARG A C 1
ATOM 985 O O . ARG A 1 147 ? -6.185 34.532 -17.656 1.00 25.72 124 ARG A O 1
ATOM 993 N N . GLU A 1 148 ? -7.697 34.935 -19.278 1.00 25.82 125 GLU A N 1
ATOM 994 C CA . GLU A 1 148 ? -6.698 35.454 -20.225 1.00 29.34 125 GLU A CA 1
ATOM 995 C C . GLU A 1 148 ? -5.980 36.677 -19.651 1.00 28.60 125 GLU A C 1
ATOM 996 O O . GLU A 1 148 ? -4.797 36.841 -19.863 1.00 26.99 125 GLU A O 1
ATOM 1002 N N . ARG A 1 149 ? -6.699 37.517 -18.917 1.00 29.47 126 ARG A N 1
ATOM 1003 C CA A ARG A 1 149 ? -6.104 38.717 -18.314 0.50 26.43 126 ARG A CA 1
ATOM 1004 C CA B ARG A 1 149 ? -6.088 38.704 -18.329 0.50 26.51 126 ARG A CA 1
ATOM 1005 C C . ARG A 1 149 ? -5.418 38.382 -16.999 1.00 29.17 126 ARG A C 1
ATOM 1006 O O . ARG A 1 149 ? -4.364 38.932 -16.673 1.00 28.75 126 ARG A O 1
ATOM 1021 N N . MET A 1 150 ? -6.005 37.466 -16.232 1.00 24.24 127 MET A N 1
ATOM 1022 C CA . MET A 1 150 ? -5.336 36.965 -15.034 1.00 23.09 127 MET A CA 1
ATOM 1023 C C . MET A 1 150 ? -3.927 36.468 -15.395 1.00 22.78 127 MET A C 1
ATOM 1024 O O . MET A 1 150 ? -2.955 36.666 -14.647 1.00 25.73 127 MET A O 1
ATOM 1029 N N . LEU A 1 151 ? -3.806 35.814 -16.551 1.00 23.24 128 LEU A N 1
ATOM 1030 C CA . LEU A 1 151 ? -2.524 35.216 -16.920 1.00 22.74 128 LEU A CA 1
ATOM 1031 C C . LEU A 1 151 ? -1.434 36.262 -17.177 1.00 26.99 128 LEU A C 1
ATOM 1032 O O . LEU A 1 151 ? -0.261 35.921 -17.179 1.00 25.61 128 LEU A O 1
ATOM 1037 N N . GLU A 1 152 ? -1.816 37.518 -17.392 1.00 24.48 129 GLU A N 1
ATOM 1038 C CA . GLU A 1 152 ? -0.827 38.585 -17.536 1.00 28.49 129 GLU A CA 1
ATOM 1039 C C . GLU A 1 152 ? -0.018 38.750 -16.259 1.00 30.75 129 GLU A C 1
ATOM 1040 O O . GLU A 1 152 ? 1.170 39.033 -16.311 1.00 25.43 129 GLU A O 1
ATOM 1046 N N . PHE A 1 153 ? -0.666 38.564 -15.109 1.00 25.29 130 PHE A N 1
ATOM 1047 C CA . PHE A 1 153 ? 0.012 38.596 -13.809 1.00 24.87 130 PHE A CA 1
ATOM 1048 C C . PHE A 1 153 ? 1.013 37.440 -13.697 1.00 23.97 130 PHE A C 1
ATOM 1049 O O . PHE A 1 153 ? 2.167 37.642 -13.322 1.00 23.62 130 PHE A O 1
ATOM 1057 N N . LEU A 1 154 ? 0.574 36.229 -14.035 1.00 23.61 131 LEU A N 1
ATOM 1058 C CA . LEU A 1 154 ? 1.435 35.037 -14.003 1.00 22.93 131 LEU A CA 1
ATOM 1059 C C . LEU A 1 154 ? 2.628 35.207 -14.963 1.00 22.80 131 LEU A C 1
ATOM 1060 O O . LEU A 1 154 ? 3.753 34.922 -14.612 1.00 22.95 131 LEU A O 1
ATOM 1065 N N . ARG A 1 155 ? 2.365 35.691 -16.170 1.00 23.51 132 ARG A N 1
ATOM 1066 C CA . ARG A 1 155 ? 3.430 35.880 -17.157 1.00 21.94 132 ARG A CA 1
ATOM 1067 C C . ARG A 1 155 ? 4.442 36.915 -16.694 1.00 25.27 132 ARG A C 1
ATOM 1068 O O . ARG A 1 155 ? 5.665 36.708 -16.818 1.00 23.87 132 ARG A O 1
ATOM 1076 N N . ASN A 1 156 ? 3.943 38.005 -16.117 1.00 24.64 133 ASN A N 1
ATOM 1077 C CA . ASN A 1 156 ? 4.840 39.016 -15.571 1.00 27.06 133 ASN A CA 1
ATOM 1078 C C . ASN A 1 156 ? 5.725 38.466 -14.452 1.00 26.84 133 ASN A C 1
ATOM 1079 O O . ASN A 1 156 ? 6.899 38.802 -14.366 1.00 24.41 133 ASN A O 1
ATOM 1084 N N . ALA A 1 157 ? 5.160 37.642 -13.574 1.00 24.55 134 ALA A N 1
ATOM 1085 C CA . ALA A 1 157 ? 5.950 37.023 -12.515 1.00 23.03 134 ALA A CA 1
ATOM 1086 C C . ALA A 1 157 ? 7.052 36.140 -13.090 1.00 22.50 134 ALA A C 1
ATOM 1087 O O . ALA A 1 157 ? 8.224 36.242 -12.683 1.00 21.32 134 ALA A O 1
ATOM 1089 N N . PHE A 1 158 ? 6.690 35.274 -14.032 1.00 20.54 135 PHE A N 1
ATOM 1090 C CA . PHE A 1 158 ? 7.667 34.404 -14.697 1.00 21.95 135 PHE A CA 1
ATOM 1091 C C . PHE A 1 158 ? 8.800 35.196 -15.357 1.00 22.78 135 PHE A C 1
ATOM 1092 O O . PHE A 1 158 ? 9.975 34.898 -15.160 1.00 23.98 135 PHE A O 1
ATOM 1100 N N . ILE A 1 159 ? 8.427 36.199 -16.131 1.00 23.40 136 ILE A N 1
ATOM 1101 C CA . ILE A 1 159 ? 9.381 36.942 -16.924 1.00 22.77 136 ILE A CA 1
ATOM 1102 C C . ILE A 1 159 ? 10.294 37.741 -16.013 1.00 27.07 136 ILE A C 1
ATOM 1103 O O . ILE A 1 159 ? 11.495 37.818 -16.258 1.00 25.45 136 ILE A O 1
ATOM 1108 N N . THR A 1 160 ? 9.723 38.319 -14.957 1.00 25.17 137 THR A N 1
ATOM 1109 C CA . THR A 1 160 ? 10.516 39.062 -13.986 1.00 27.11 137 THR A CA 1
ATOM 1110 C C . THR A 1 160 ? 11.566 38.166 -13.347 1.00 25.66 137 THR A C 1
ATOM 1111 O O . THR A 1 160 ? 12.754 38.525 -13.270 1.00 25.84 137 THR A O 1
ATOM 1115 N N . GLY A 1 161 ? 11.149 36.988 -12.902 1.00 23.15 138 GLY A N 1
ATOM 1116 C CA . GLY A 1 161 ? 12.084 36.044 -12.309 1.00 24.68 138 GLY A CA 1
ATOM 1117 C C . GLY A 1 161 ? 13.121 35.522 -13.298 1.00 24.03 138 GLY A C 1
ATOM 1118 O O . GLY A 1 161 ? 14.315 35.401 -12.966 1.00 22.16 138 GLY A O 1
ATOM 1119 N N . LEU A 1 162 ? 12.679 35.191 -14.508 1.00 21.98 139 LEU A N 1
ATOM 1120 C CA . LEU A 1 162 ? 13.611 34.685 -15.529 1.00 22.43 139 LEU A CA 1
ATOM 1121 C C . LEU A 1 162 ? 14.662 35.733 -15.927 1.00 23.91 139 LEU A C 1
ATOM 1122 O O . LEU A 1 162 ? 15.838 35.409 -16.076 1.00 24.85 139 LEU A O 1
ATOM 1127 N N . LYS A 1 163 ? 14.253 36.983 -16.081 1.00 24.75 140 LYS A N 1
ATOM 1128 C CA . LYS A 1 163 ? 15.203 38.041 -16.401 1.00 24.78 140 LYS A CA 1
ATOM 1129 C C . LYS A 1 163 ? 16.251 38.222 -15.286 1.00 24.68 140 LYS A C 1
ATOM 1130 O O . LYS A 1 163 ? 17.447 38.383 -15.554 1.00 25.96 140 LYS A O 1
ATOM 1136 N N . THR A 1 164 ? 15.787 38.203 -14.037 1.00 23.50 141 THR A N 1
ATOM 1137 C CA . THR A 1 164 ? 16.679 38.279 -12.889 1.00 23.01 141 THR A CA 1
ATOM 1138 C C . THR A 1 164 ? 17.680 37.145 -12.883 1.00 22.71 141 THR A C 1
ATOM 1139 O O . THR A 1 164 ? 18.876 37.356 -12.720 1.00 24.24 141 THR A O 1
ATOM 1143 N N . LEU A 1 165 ? 17.183 35.933 -13.056 1.00 21.30 142 LEU A N 1
ATOM 1144 C CA . LEU A 1 165 ? 18.041 34.761 -13.030 1.00 20.89 142 LEU A CA 1
ATOM 1145 C C . LEU A 1 165 ? 19.036 34.768 -14.182 1.00 21.46 142 LEU A C 1
ATOM 1146 O O . LEU A 1 165 ? 20.210 34.451 -13.994 1.00 23.64 142 LEU A O 1
ATOM 1151 N N . GLU A 1 166 ? 18.574 35.149 -15.367 1.00 23.76 143 GLU A N 1
ATOM 1152 C CA . GLU A 1 166 ? 19.455 35.181 -16.525 1.00 23.11 143 GLU A CA 1
ATOM 1153 C C . GLU A 1 166 ? 20.592 36.170 -16.297 1.00 23.95 143 GLU A C 1
ATOM 1154 O O . GLU A 1 166 ? 21.747 35.868 -16.592 1.00 25.22 143 GLU A O 1
ATOM 1160 N N . THR A 1 167 ? 20.261 37.362 -15.797 1.00 24.26 144 THR A N 1
ATOM 1161 C CA . THR A 1 167 ? 21.266 38.383 -15.543 1.00 26.24 144 THR A CA 1
ATOM 1162 C C . THR A 1 167 ? 22.262 37.895 -14.504 1.00 23.69 144 THR A C 1
ATOM 1163 O O . THR A 1 167 ? 23.471 38.005 -14.694 1.00 27.43 144 THR A O 1
ATOM 1167 N N . ARG A 1 168 ? 21.751 37.335 -13.410 1.00 22.76 145 ARG A N 1
ATOM 1168 C CA . ARG A 1 168 ? 22.619 36.934 -12.306 1.00 23.30 145 ARG A CA 1
ATOM 1169 C C . ARG A 1 168 ? 23.508 35.773 -12.682 1.00 28.50 145 ARG A C 1
ATOM 1170 O O . ARG A 1 168 ? 24.703 35.777 -12.394 1.00 26.39 145 ARG A O 1
ATOM 1178 N N . LEU A 1 169 ? 22.921 34.776 -13.328 1.00 23.89 146 LEU A N 1
ATOM 1179 C CA . LEU A 1 169 ? 23.665 33.598 -13.698 1.00 23.92 146 LEU A CA 1
ATOM 1180 C C . LEU A 1 169 ? 24.692 33.894 -14.780 1.00 24.92 146 LEU A C 1
ATOM 1181 O O . LEU A 1 169 ? 25.768 33.318 -14.754 1.00 26.31 146 LEU A O 1
ATOM 1186 N N . SER A 1 170 ? 24.375 34.780 -15.716 1.00 24.83 147 SER A N 1
ATOM 1187 C CA A SER A 1 170 ? 25.278 35.097 -16.828 0.50 25.92 147 SER A CA 1
ATOM 1188 C CA B SER A 1 170 ? 25.310 35.041 -16.811 0.50 25.69 147 SER A CA 1
ATOM 1189 C C . SER A 1 170 ? 26.442 35.980 -16.390 1.00 32.92 147 SER A C 1
ATOM 1190 O O . SER A 1 170 ? 27.515 35.924 -16.953 1.00 33.09 147 SER A O 1
ATOM 1195 N N . ASN A 1 171 ? 26.210 36.829 -15.394 1.00 27.57 148 ASN A N 1
ATOM 1196 C CA . ASN A 1 171 ? 27.196 37.840 -15.019 1.00 32.12 148 ASN A CA 1
ATOM 1197 C C . ASN A 1 171 ? 28.005 37.537 -13.763 1.00 40.25 148 ASN A C 1
ATOM 1198 O O . ASN A 1 171 ? 29.092 38.066 -13.604 1.00 35.61 148 ASN A O 1
ATOM 1203 N N . GLU A 1 172 ? 27.485 36.702 -12.873 1.00 32.97 149 GLU A N 1
ATOM 1204 C CA . GLU A 1 172 ? 28.159 36.428 -11.593 1.00 30.11 149 GLU A CA 1
ATOM 1205 C C . GLU A 1 172 ? 29.185 35.304 -11.719 1.00 32.64 149 GLU A C 1
ATOM 1206 O O . GLU A 1 172 ? 28.938 34.298 -12.379 1.00 31.75 149 GLU A O 1
ATOM 1212 N N . ALA A 1 173 ? 30.333 35.483 -11.062 1.00 30.14 150 ALA A N 1
ATOM 1213 C CA . ALA A 1 173 ? 31.445 34.534 -11.125 1.00 39.01 150 ALA A CA 1
ATOM 1214 C C . ALA A 1 173 ? 31.097 33.134 -10.585 1.00 32.26 150 ALA A C 1
ATOM 1215 O O . ALA A 1 173 ? 31.669 32.132 -11.024 1.00 35.72 150 ALA A O 1
ATOM 1217 N N . GLY A 1 174 ? 30.165 33.063 -9.645 1.00 30.43 151 GLY A N 1
ATOM 1218 C CA . GLY A 1 174 ? 29.831 31.783 -9.003 1.00 30.48 151 GLY A CA 1
ATOM 1219 C C . GLY A 1 174 ? 29.225 30.712 -9.907 1.00 32.15 151 GLY A C 1
ATOM 1220 O O . GLY A 1 174 ? 29.323 29.528 -9.609 1.00 27.78 151 GLY A O 1
ATOM 1221 N N . THR A 1 175 ? 28.597 31.104 -11.013 1.00 26.00 152 THR A N 1
ATOM 1222 C CA . THR A 1 175 ? 27.958 30.117 -11.892 1.00 24.99 152 THR A CA 1
ATOM 1223 C C . THR A 1 175 ? 28.980 29.181 -12.524 1.00 28.38 152 THR A C 1
ATOM 1224 O O . THR A 1 175 ? 30.019 29.624 -12.961 1.00 30.03 152 THR A O 1
ATOM 1228 N N . GLY A 1 176 ? 28.681 27.886 -12.578 1.00 25.78 153 GLY A N 1
ATOM 1229 C CA . GLY A 1 176 ? 29.522 26.938 -13.319 1.00 27.21 153 GLY A CA 1
ATOM 1230 C C . GLY A 1 176 ? 28.656 26.066 -14.221 1.00 31.71 153 GLY A C 1
ATOM 1231 O O . GLY A 1 176 ? 27.810 26.566 -14.971 1.00 29.72 153 GLY A O 1
ATOM 1232 N N . ARG A 1 177 ? 28.846 24.754 -14.123 1.00 28.82 154 ARG A N 1
ATOM 1233 C CA . ARG A 1 177 ? 27.965 23.790 -14.789 1.00 31.17 154 ARG A CA 1
ATOM 1234 C C . ARG A 1 177 ? 26.518 23.948 -14.274 1.00 29.30 154 ARG A C 1
ATOM 1235 O O . ARG A 1 177 ? 25.549 23.835 -15.037 1.00 27.90 154 ARG A O 1
ATOM 1243 N N . PHE A 1 178 ? 26.386 24.255 -12.987 1.00 21.87 155 PHE A N 1
ATOM 1244 C CA . PHE A 1 178 ? 25.090 24.484 -12.346 1.00 21.54 155 PHE A CA 1
ATOM 1245 C C . PHE A 1 178 ? 25.022 25.933 -11.845 1.00 22.06 155 PHE A C 1
ATOM 1246 O O . PHE A 1 178 ? 25.948 26.714 -12.093 1.00 24.81 155 PHE A O 1
ATOM 1254 N N . CYS A 1 179 ? 23.931 26.301 -11.177 1.00 21.41 156 CYS A N 1
ATOM 1255 C CA . CYS A 1 179 ? 23.735 27.680 -10.682 1.00 22.50 156 CYS A CA 1
ATOM 1256 C C . CYS A 1 179 ? 24.902 28.176 -9.832 1.00 24.79 156 CYS A C 1
ATOM 1257 O O . CYS A 1 179 ? 25.354 29.316 -9.984 1.00 23.65 156 CYS A O 1
ATOM 1260 N N . GLN A 1 180 ? 25.368 27.311 -8.934 1.00 21.98 157 GLN A N 1
ATOM 1261 C CA . GLN A 1 180 ? 26.482 27.609 -8.059 1.00 25.28 157 GLN A CA 1
ATOM 1262 C C . GLN A 1 180 ? 27.535 26.528 -8.261 1.00 26.94 157 GLN A C 1
ATOM 1263 O O . GLN A 1 180 ? 27.355 25.375 -7.842 1.00 23.91 157 GLN A O 1
ATOM 1269 N N . GLY A 1 181 ? 28.643 26.903 -8.890 1.00 25.30 158 GLY A N 1
ATOM 1270 C CA . GLY A 1 181 ? 29.730 25.974 -9.137 1.00 28.63 158 GLY A CA 1
ATOM 1271 C C . GLY A 1 181 ? 29.298 24.804 -10.006 1.00 29.56 158 GLY A C 1
ATOM 1272 O O . GLY A 1 181 ? 28.441 24.951 -10.878 1.00 27.01 158 GLY A O 1
ATOM 1273 N N . ASP A 1 182 ? 29.904 23.645 -9.760 1.00 25.85 159 ASP A N 1
ATOM 1274 C CA . ASP A 1 182 ? 29.737 22.469 -10.612 1.00 29.05 159 ASP A CA 1
ATOM 1275 C C . ASP A 1 182 ? 29.018 21.340 -9.870 1.00 26.93 159 ASP A C 1
ATOM 1276 O O . ASP A 1 182 ? 29.081 20.183 -10.274 1.00 30.05 159 ASP A O 1
ATOM 1281 N N . ALA A 1 183 ? 28.292 21.688 -8.815 1.00 27.31 160 ALA A N 1
ATOM 1282 C CA . ALA A 1 183 ? 27.520 20.716 -8.040 1.00 28.28 160 ALA A CA 1
ATOM 1283 C C . ALA A 1 183 ? 26.082 21.185 -7.946 1.00 25.81 160 ALA A C 1
ATOM 1284 O O . ALA A 1 183 ? 25.819 22.370 -7.748 1.00 24.16 160 ALA A O 1
ATOM 1286 N N . VAL A 1 184 ? 25.146 20.254 -8.084 1.00 23.51 161 VAL A N 1
ATOM 1287 C CA . VAL A 1 184 ? 23.731 20.571 -7.967 1.00 25.35 161 VAL A CA 1
ATOM 1288 C C . VAL A 1 184 ? 23.430 21.130 -6.574 1.00 22.73 161 VAL A C 1
ATOM 1289 O O . VAL A 1 184 ? 23.957 20.623 -5.564 1.00 23.42 161 VAL A O 1
ATOM 1293 N N . SER A 1 185 ? 22.598 22.159 -6.517 1.00 21.54 162 SER A N 1
ATOM 1294 C CA . SER A 1 185 ? 22.218 22.756 -5.240 1.00 21.73 162 SER A CA 1
ATOM 1295 C C . SER A 1 185 ? 20.740 23.100 -5.192 1.00 21.07 162 SER A C 1
ATOM 1296 O O . SER A 1 185 ? 20.021 22.952 -6.179 1.00 20.49 162 SER A O 1
ATOM 1299 N N . HIS A 1 186 ? 20.287 23.590 -4.037 1.00 20.90 163 HIS A N 1
ATOM 1300 C CA . HIS A 1 186 ? 18.913 24.101 -3.917 1.00 20.28 163 HIS A CA 1
ATOM 1301 C C . HIS A 1 186 ? 18.552 25.110 -4.998 1.00 20.78 163 HIS A C 1
ATOM 1302 O O . HIS A 1 186 ? 17.400 25.180 -5.410 1.00 21.19 163 HIS A O 1
ATOM 1309 N N . ALA A 1 187 ? 19.517 25.901 -5.456 1.00 19.91 164 ALA A N 1
ATOM 1310 C CA . ALA A 1 187 ? 19.247 26.860 -6.524 1.00 19.55 164 ALA A CA 1
ATOM 1311 C C . ALA A 1 187 ? 18.744 26.144 -7.780 1.00 21.09 164 ALA A C 1
ATOM 1312 O O . ALA A 1 187 ? 17.817 26.611 -8.423 1.00 19.70 164 ALA A O 1
ATOM 1314 N N . ASP A 1 188 ? 19.393 25.036 -8.127 1.00 19.49 165 ASP A N 1
ATOM 1315 C CA . ASP A 1 188 ? 19.024 24.272 -9.326 1.00 21.21 165 ASP A CA 1
ATOM 1316 C C . ASP A 1 188 ? 17.663 23.601 -9.198 1.00 21.79 165 ASP A C 1
ATOM 1317 O O . ASP A 1 188 ? 16.922 23.500 -10.176 1.00 20.62 165 ASP A O 1
ATOM 1322 N N . LEU A 1 189 ? 17.351 23.116 -8.004 1.00 21.25 166 LEU A N 1
ATOM 1323 C CA . LEU A 1 189 ? 16.027 22.514 -7.771 1.00 22.25 166 LEU A CA 1
ATOM 1324 C C . LEU A 1 189 ? 14.931 23.563 -7.952 1.00 22.48 166 LEU A C 1
ATOM 1325 O O . LEU A 1 189 ? 13.901 23.313 -8.581 1.00 21.35 166 LEU A O 1
ATOM 1330 N N . CYS A 1 190 ? 15.156 24.760 -7.430 1.00 21.55 167 CYS A N 1
ATOM 1331 C CA . CYS A 1 190 ? 14.191 25.835 -7.629 1.00 21.54 167 CYS A CA 1
ATOM 1332 C C . CYS A 1 190 ? 14.152 26.296 -9.094 1.00 20.62 167 CYS A C 1
ATOM 1333 O O . CYS A 1 190 ? 13.079 26.507 -9.652 1.00 22.43 167 CYS A O 1
ATOM 1336 N N . LEU A 1 191 ? 15.315 26.415 -9.721 1.00 21.86 168 LEU A N 1
ATOM 1337 C CA . LEU A 1 191 ? 15.385 26.845 -11.122 1.00 23.18 168 LEU A CA 1
ATOM 1338 C C . LEU A 1 191 ? 14.624 25.899 -12.044 1.00 20.66 168 LEU A C 1
ATOM 1339 O O . LEU A 1 191 ? 13.827 26.356 -12.875 1.00 20.98 168 LEU A O 1
ATOM 1344 N N . ILE A 1 192 ? 14.844 24.591 -11.891 1.00 20.66 169 ILE A N 1
ATOM 1345 C CA . ILE A 1 192 ? 14.153 23.621 -12.752 1.00 21.27 169 ILE A CA 1
ATOM 1346 C C . ILE A 1 192 ? 12.639 23.633 -12.470 1.00 21.55 169 ILE A C 1
ATOM 1347 O O . ILE A 1 192 ? 11.845 23.414 -13.385 1.00 21.50 169 ILE A O 1
ATOM 1352 N N . SER A 1 193 ? 12.240 23.915 -11.231 1.00 20.61 170 SER A N 1
ATOM 1353 C CA . SER A 1 193 ? 10.821 23.980 -10.898 1.00 19.57 170 SER A CA 1
ATOM 1354 C C . SER A 1 193 ? 10.154 25.146 -11.624 1.00 25.11 170 SER A C 1
ATOM 1355 O O . SER A 1 193 ? 9.018 25.030 -12.076 1.00 22.93 170 SER A O 1
ATOM 1358 N N . LEU A 1 194 ? 10.873 26.253 -11.772 1.00 20.49 171 LEU A N 1
ATOM 1359 C CA . LEU A 1 194 ? 10.394 27.368 -12.602 1.00 20.43 171 LEU A CA 1
ATOM 1360 C C . LEU A 1 194 ? 10.409 27.003 -14.101 1.00 20.50 171 LEU A C 1
ATOM 1361 O O . LEU A 1 194 ? 9.455 27.281 -14.830 1.00 22.24 171 LEU A O 1
ATOM 1366 N N . TRP A 1 195 ? 11.507 26.410 -14.562 1.00 20.40 172 TRP A N 1
ATOM 1367 C CA . TRP A 1 195 ? 11.663 26.056 -15.969 1.00 22.36 172 TRP A CA 1
ATOM 1368 C C . TRP A 1 195 ? 10.528 25.166 -16.486 1.00 23.71 172 TRP A C 1
ATOM 1369 O O . TRP A 1 195 ? 9.968 25.418 -17.557 1.00 21.80 172 TRP A O 1
ATOM 1380 N N . VAL A 1 196 ? 10.170 24.127 -15.737 1.00 21.33 173 VAL A N 1
ATOM 1381 C CA A VAL A 1 196 ? 9.104 23.226 -16.163 0.50 23.48 173 VAL A CA 1
ATOM 1382 C CA B VAL A 1 196 ? 9.110 23.243 -16.220 0.50 22.90 173 VAL A CA 1
ATOM 1383 C C . VAL A 1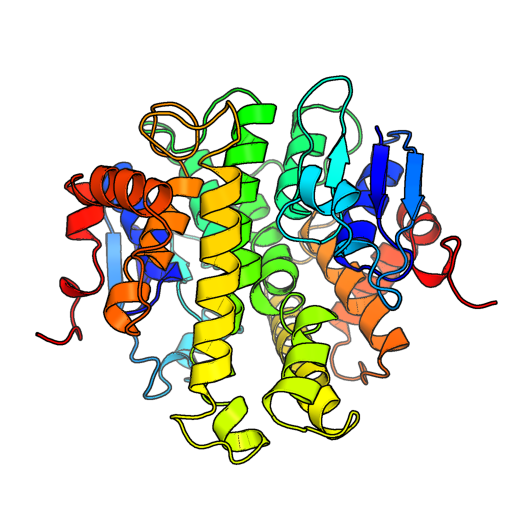 196 ? 7.777 23.991 -16.272 1.00 24.60 173 VAL A C 1
ATOM 1384 O O . VAL A 1 196 ? 6.920 23.670 -17.086 1.00 23.60 173 VAL A O 1
ATOM 1391 N N . GLY A 1 197 ? 7.622 25.010 -15.440 1.00 23.40 174 GLY A N 1
ATOM 1392 C CA . GLY A 1 197 ? 6.456 25.888 -15.500 1.00 24.33 174 GLY A CA 1
ATOM 1393 C C . GLY A 1 197 ? 6.371 26.713 -16.766 1.00 25.57 174 GLY A C 1
ATOM 1394 O O . GLY A 1 197 ? 5.273 27.018 -17.227 1.00 24.73 174 GLY A O 1
ATOM 1395 N N . THR A 1 198 ? 7.519 27.069 -17.348 1.00 25.68 175 THR A N 1
ATOM 1396 C CA . THR A 1 198 ? 7.512 27.820 -18.607 1.00 24.37 175 THR A CA 1
ATOM 1397 C C . THR A 1 198 ? 6.877 26.978 -19.700 1.00 31.27 175 THR A C 1
ATOM 1398 O O . THR A 1 198 ? 6.142 27.492 -20.541 1.00 29.82 175 THR A O 1
ATOM 1402 N N . GLY A 1 199 ? 7.153 25.678 -19.663 1.00 32.04 176 GLY A N 1
ATOM 1403 C CA . GLY A 1 199 ? 6.522 24.726 -20.570 1.00 34.62 176 GLY A CA 1
ATOM 1404 C C . GLY A 1 199 ? 5.039 24.591 -20.279 1.00 39.75 176 GLY A C 1
ATOM 1405 O O . GLY A 1 199 ? 4.215 24.734 -21.172 1.00 37.02 176 GLY A O 1
ATOM 1406 N N . ILE A 1 200 ? 4.698 24.316 -19.024 1.00 29.14 177 ILE A N 1
ATOM 1407 C CA . ILE A 1 200 ? 3.287 24.199 -18.603 1.00 32.95 177 ILE A CA 1
ATOM 1408 C C . ILE A 1 200 ? 2.438 25.452 -18.912 1.00 31.55 177 ILE A C 1
ATOM 1409 O O . ILE A 1 200 ? 1.329 25.335 -19.437 1.00 29.80 177 ILE A O 1
ATOM 1414 N N . PHE A 1 201 ? 2.957 26.634 -18.598 1.00 29.56 178 PHE A N 1
ATOM 1415 C CA . PHE A 1 201 ? 2.199 27.877 -18.771 1.00 27.15 178 PHE A CA 1
ATOM 1416 C C . PHE A 1 201 ? 2.524 28.659 -20.051 1.00 34.98 178 PHE A C 1
ATOM 1417 O O . PHE A 1 201 ? 2.001 29.749 -20.239 1.00 34.68 178 PHE A O 1
ATOM 1425 N N . GLY A 1 202 ? 3.359 28.105 -20.933 1.00 33.83 179 GLY A N 1
ATOM 1426 C CA . GLY A 1 202 ? 3.625 28.734 -22.238 1.00 40.54 179 GLY A CA 1
ATOM 1427 C C . GLY A 1 202 ? 4.372 30.063 -22.185 1.00 42.50 179 GLY A C 1
ATOM 1428 O O . GLY A 1 202 ? 3.958 31.039 -22.791 1.00 35.53 179 GLY A O 1
ATOM 1429 N N . ILE A 1 203 ? 5.487 30.101 -21.468 1.00 27.50 180 ILE A N 1
ATOM 1430 C CA . ILE A 1 203 ? 6.315 31.307 -21.392 1.00 27.02 180 ILE A CA 1
ATOM 1431 C C . ILE A 1 203 ? 7.454 31.128 -22.398 1.00 28.72 180 ILE A C 1
ATOM 1432 O O . ILE A 1 203 ? 8.169 30.124 -22.350 1.00 29.12 180 ILE A O 1
ATOM 1437 N N . ASP A 1 204 ? 7.651 32.108 -23.270 1.00 28.90 181 ASP A N 1
ATOM 1438 C CA . ASP A 1 204 ? 8.760 32.083 -24.224 1.00 29.50 181 ASP A CA 1
ATOM 1439 C C . ASP A 1 204 ? 10.075 32.204 -23.460 1.00 32.50 181 ASP A C 1
ATOM 1440 O O . ASP A 1 204 ? 10.238 33.093 -22.621 1.00 36.50 181 ASP A O 1
ATOM 1445 N N . THR A 1 205 ? 11.016 31.314 -23.729 1.00 29.40 182 THR A N 1
ATOM 1446 C CA . THR A 1 205 ? 12.274 31.326 -22.976 1.00 26.19 182 THR A CA 1
ATOM 1447 C C . THR A 1 205 ? 13.496 31.664 -23.841 1.00 29.59 182 THR A C 1
ATOM 1448 O O . THR A 1 205 ? 14.623 31.489 -23.400 1.00 28.94 182 THR A O 1
ATOM 1452 N N . ALA A 1 206 ? 13.279 32.148 -25.062 1.00 29.76 183 ALA A N 1
ATOM 1453 C CA . ALA A 1 206 ? 14.398 32.429 -25.970 1.00 33.82 183 ALA A CA 1
ATOM 1454 C C . ALA A 1 206 ? 15.399 33.424 -25.354 1.00 31.35 183 ALA A C 1
ATOM 1455 O O . ALA A 1 206 ? 16.592 33.353 -25.626 1.00 31.90 183 ALA A O 1
ATOM 1457 N N . ALA A 1 207 ? 14.917 34.344 -24.523 1.00 32.97 184 ALA A N 1
ATOM 1458 C CA . ALA A 1 207 ? 15.782 35.391 -23.981 1.00 34.12 184 ALA A CA 1
ATOM 1459 C C . ALA A 1 207 ? 16.647 34.924 -22.815 1.00 29.48 184 ALA A C 1
ATOM 1460 O O . ALA A 1 207 ? 17.410 35.727 -22.286 1.00 29.22 184 ALA A O 1
ATOM 1462 N N . TYR A 1 208 ? 16.531 33.659 -22.390 1.00 27.59 185 TYR A N 1
ATOM 1463 C CA . TYR A 1 208 ? 17.238 33.190 -21.181 1.00 26.60 185 TYR A CA 1
ATOM 1464 C C . TYR A 1 208 ? 18.147 31.979 -21.460 1.00 25.46 185 TYR A C 1
ATOM 1465 O O . TYR A 1 208 ? 17.955 30.912 -20.873 1.00 27.15 185 TYR A O 1
ATOM 1474 N N . PRO A 1 209 ? 19.174 32.164 -22.291 1.00 27.63 186 PRO A N 1
ATOM 1475 C CA . PRO A 1 209 ? 20.009 31.010 -22.692 1.00 29.96 186 PRO A CA 1
ATOM 1476 C C . PRO A 1 209 ? 20.834 30.363 -21.581 1.00 31.88 186 PRO A C 1
ATOM 1477 O O . PRO A 1 209 ? 21.102 29.155 -21.643 1.00 27.20 186 PRO A O 1
ATOM 1481 N N . THR A 1 210 ? 21.272 31.145 -20.596 1.00 26.79 187 THR A N 1
ATOM 1482 C CA . THR A 1 210 ? 21.977 30.576 -19.452 1.00 25.91 187 THR A CA 1
ATOM 1483 C C . THR A 1 210 ? 21.056 29.735 -18.575 1.00 25.19 187 THR A C 1
ATOM 1484 O O . THR A 1 210 ? 21.425 28.642 -18.132 1.00 26.32 187 THR A O 1
ATOM 1488 N N . VAL A 1 211 ? 19.855 30.250 -18.323 1.00 24.37 188 VAL A N 1
ATOM 1489 C CA . VAL A 1 211 ? 18.833 29.514 -17.596 1.00 26.76 188 VAL A CA 1
ATOM 1490 C C . VAL A 1 211 ? 18.505 28.213 -18.342 1.00 22.80 188 VAL A C 1
ATOM 1491 O O . VAL A 1 211 ? 18.344 27.163 -17.715 1.00 22.14 188 VAL A O 1
ATOM 1495 N N . LYS A 1 212 ? 18.409 28.297 -19.664 1.00 24.26 189 LYS A N 1
ATOM 1496 C CA . LYS A 1 212 ? 18.146 27.109 -20.488 1.00 25.95 189 LYS A CA 1
ATOM 1497 C C . LYS A 1 212 ? 19.266 26.071 -20.360 1.00 28.93 189 LYS A C 1
ATOM 1498 O O . LYS A 1 212 ? 18.996 24.895 -20.126 1.00 26.47 189 LYS A O 1
ATOM 1504 N N . ARG A 1 213 ? 20.514 26.515 -20.510 1.00 25.24 190 ARG A N 1
ATOM 1505 C CA . ARG A 1 213 ? 21.654 25.612 -20.425 1.00 26.24 190 ARG A CA 1
ATOM 1506 C C . ARG A 1 213 ? 21.655 24.848 -19.100 1.00 26.65 190 ARG A C 1
ATOM 1507 O O . ARG A 1 213 ? 21.720 23.606 -19.071 1.00 23.80 190 ARG A O 1
ATOM 1515 N N . ILE A 1 214 ? 21.557 25.583 -17.999 1.00 24.34 191 ILE A N 1
ATOM 1516 C CA . ILE A 1 214 ? 21.567 24.975 -16.688 1.00 23.13 191 ILE A CA 1
ATOM 1517 C C . ILE A 1 214 ? 20.337 24.083 -16.463 1.00 26.87 191 ILE A C 1
ATOM 1518 O O . ILE A 1 214 ? 20.460 22.988 -15.930 1.00 23.25 191 ILE A O 1
ATOM 1523 N N . SER A 1 215 ? 19.164 24.534 -16.884 1.00 25.29 192 SER A N 1
ATOM 1524 C CA . SER A 1 215 ? 17.954 23.735 -16.700 1.00 26.93 192 SER A CA 1
ATOM 1525 C C . SER A 1 215 ? 18.059 22.392 -17.426 1.00 23.36 192 SER A C 1
ATOM 1526 O O . SER A 1 215 ? 17.683 21.357 -16.879 1.00 25.89 192 SER A O 1
ATOM 1529 N N . GLU A 1 216 ? 18.609 22.408 -18.631 1.00 23.95 193 GLU A N 1
ATOM 1530 C CA . GLU A 1 216 ? 18.782 21.178 -19.400 1.00 29.93 193 GLU A CA 1
ATOM 1531 C C . GLU A 1 216 ? 19.848 20.252 -18.777 1.00 32.62 193 GLU A C 1
ATOM 1532 O O . GLU A 1 216 ? 19.708 19.035 -18.821 1.00 28.21 193 GLU A O 1
ATOM 1538 N N . GLU A 1 217 ? 20.877 20.838 -18.159 1.00 24.02 194 GLU A N 1
ATOM 1539 C CA . GLU A 1 217 ? 21.887 20.083 -17.434 1.00 28.09 194 GLU A CA 1
ATOM 1540 C C . GLU A 1 217 ? 21.242 19.379 -16.249 1.00 27.98 194 GLU A C 1
ATOM 1541 O O . GLU A 1 217 ? 21.540 18.216 -15.961 1.00 27.10 194 GLU A O 1
ATOM 1547 N N . VAL A 1 218 ? 20.341 20.081 -15.571 1.00 22.23 195 VAL A N 1
ATOM 1548 C CA . VAL A 1 218 ? 19.631 19.537 -14.412 1.00 23.29 195 VAL A CA 1
ATOM 1549 C C . VAL A 1 218 ? 18.644 18.451 -14.824 1.00 23.10 195 VAL A C 1
ATOM 1550 O O . VAL A 1 218 ? 18.577 17.374 -14.208 1.00 23.42 195 VAL A O 1
ATOM 1554 N N . LEU A 1 219 ? 17.903 18.721 -15.884 1.00 22.43 196 LEU A N 1
ATOM 1555 C CA . LEU A 1 219 ? 16.886 17.790 -16.361 1.00 23.67 196 LEU A CA 1
ATOM 1556 C C . LEU A 1 219 ? 17.457 16.495 -16.946 1.00 25.04 196 LEU A C 1
ATOM 1557 O O . LEU A 1 219 ? 16.749 15.490 -17.030 1.00 25.33 196 LEU A O 1
ATOM 1562 N N . ALA A 1 220 ? 18.730 16.513 -17.345 1.00 22.48 197 ALA A N 1
ATOM 1563 C CA . ALA A 1 220 ? 19.389 15.326 -17.850 1.00 25.08 197 ALA A CA 1
ATOM 1564 C C . ALA A 1 220 ? 19.655 14.276 -16.741 1.00 21.24 197 ALA A C 1
ATOM 1565 O O . ALA A 1 220 ? 20.023 13.157 -17.053 1.00 22.87 197 ALA A O 1
ATOM 1567 N N . LEU A 1 221 ? 19.511 14.664 -15.481 1.00 22.40 198 LEU A N 1
ATOM 1568 C CA . LEU A 1 221 ? 19.706 13.750 -14.337 1.00 23.33 198 LEU A CA 1
ATOM 1569 C C . LEU A 1 221 ? 18.475 12.877 -14.110 1.00 20.71 198 LEU A C 1
ATOM 1570 O O . LEU A 1 221 ? 17.348 13.387 -14.045 1.00 22.54 198 LEU A O 1
ATOM 1575 N N . ASP A 1 222 ? 18.713 11.574 -13.979 1.00 20.35 199 ASP A N 1
ATOM 1576 C CA . ASP A 1 222 ? 17.663 10.601 -13.657 1.00 19.74 199 ASP A CA 1
ATOM 1577 C C . ASP A 1 222 ? 16.801 11.051 -12.454 1.00 20.52 199 ASP A C 1
ATOM 1578 O O . ASP A 1 222 ? 15.580 11.009 -12.513 1.00 21.61 199 ASP A O 1
ATOM 1583 N N . ALA A 1 223 ? 17.446 11.467 -11.376 1.00 22.70 200 ALA A N 1
ATOM 1584 C CA . ALA A 1 223 ? 16.731 11.837 -10.151 1.00 23.00 200 ALA A CA 1
ATOM 1585 C C . ALA A 1 223 ? 15.750 12.971 -10.388 1.00 27.11 200 ALA A C 1
ATOM 1586 O O . ALA A 1 223 ? 14.673 13.006 -9.800 1.00 24.87 200 ALA A O 1
ATOM 1588 N N . VAL A 1 224 ? 16.117 13.903 -11.268 1.00 21.88 201 VAL A N 1
ATOM 1589 C CA . VAL A 1 224 ? 15.284 15.037 -11.587 1.00 20.05 201 VAL A CA 1
ATOM 1590 C C . VAL A 1 224 ? 14.179 14.629 -12.548 1.00 22.90 201 VAL A C 1
ATOM 1591 O O . VAL A 1 224 ? 13.009 14.935 -12.331 1.00 24.94 201 VAL A O 1
ATOM 1595 N N . ALA A 1 225 ? 14.550 13.935 -13.616 1.00 23.32 202 ALA A N 1
ATOM 1596 C CA . ALA A 1 225 ? 13.581 13.503 -14.612 1.00 24.44 202 ALA A CA 1
ATOM 1597 C C . ALA A 1 225 ? 12.487 12.619 -14.020 1.00 26.18 202 ALA A C 1
ATOM 1598 O O . ALA A 1 225 ? 11.317 12.776 -14.375 1.00 24.32 202 ALA A O 1
ATOM 1600 N N . ARG A 1 226 ? 12.850 11.702 -13.120 1.00 23.75 203 ARG A N 1
ATOM 1601 C CA . ARG A 1 226 ? 11.849 10.837 -12.480 1.00 28.65 203 ARG A CA 1
ATOM 1602 C C . ARG A 1 226 ? 10.816 11.634 -11.699 1.00 23.96 203 ARG A C 1
ATOM 1603 O O . ARG A 1 226 ? 9.673 11.198 -11.568 1.00 24.36 203 ARG A O 1
ATOM 1611 N N . ALA A 1 227 ? 11.243 12.784 -11.174 1.00 21.49 204 ALA A N 1
ATOM 1612 C CA . ALA A 1 227 ? 10.407 13.674 -10.376 1.00 21.81 204 ALA A CA 1
ATOM 1613 C C . ALA A 1 227 ? 9.540 14.640 -11.192 1.00 22.32 204 ALA A C 1
ATOM 1614 O O . ALA A 1 227 ? 8.717 15.375 -10.617 1.00 21.94 204 ALA A O 1
ATOM 1616 N N . HIS A 1 228 ? 9.735 14.660 -12.514 1.00 22.52 205 HIS A N 1
ATOM 1617 C CA . HIS A 1 228 ? 9.104 15.658 -13.384 1.00 23.61 205 HIS A CA 1
ATOM 1618 C C . HIS A 1 228 ? 7.571 15.600 -13.256 1.00 19.17 205 HIS A C 1
ATOM 1619 O O . HIS A 1 228 ? 6.999 14.507 -13.247 1.00 21.38 205 HIS A O 1
ATOM 1626 N N . PRO A 1 229 ? 6.913 16.769 -13.160 1.00 21.88 206 PRO A N 1
ATOM 1627 C CA . PRO A 1 229 ? 5.451 16.829 -13.110 1.00 21.59 206 PRO A CA 1
ATOM 1628 C C . PRO A 1 229 ? 4.741 15.943 -14.125 1.00 24.85 206 PRO A C 1
ATOM 1629 O O . PRO A 1 229 ? 3.786 15.250 -13.776 1.00 24.79 206 PRO A O 1
ATOM 1633 N N . LEU A 1 230 ? 5.212 15.930 -15.373 1.00 24.16 207 LEU A N 1
ATOM 1634 C CA . LEU A 1 230 ? 4.564 15.146 -16.431 1.00 27.24 207 LEU A CA 1
ATOM 1635 C C . LEU A 1 230 ? 4.697 13.630 -16.292 1.00 25.87 207 LEU A C 1
ATOM 1636 O O . LEU A 1 230 ? 4.033 12.874 -17.012 1.00 27.25 207 LEU A O 1
ATOM 1641 N N . ARG A 1 231 ? 5.546 13.157 -15.376 1.00 24.72 208 ARG A N 1
ATOM 1642 C CA . ARG A 1 231 ? 5.592 11.734 -15.051 1.00 27.08 208 ARG A CA 1
ATOM 1643 C C . ARG A 1 231 ? 4.786 11.337 -13.833 1.00 27.20 208 ARG A C 1
ATOM 1644 O O . ARG A 1 231 ? 4.787 10.175 -13.474 1.00 29.23 208 ARG A O 1
ATOM 1652 N N . GLN A 1 232 ? 4.115 12.290 -13.190 1.00 24.50 209 GLN A N 1
ATOM 1653 C CA . GLN A 1 232 ? 3.337 11.989 -11.986 1.00 25.95 209 GLN A CA 1
ATOM 1654 C C . GLN A 1 232 ? 1.858 11.694 -12.3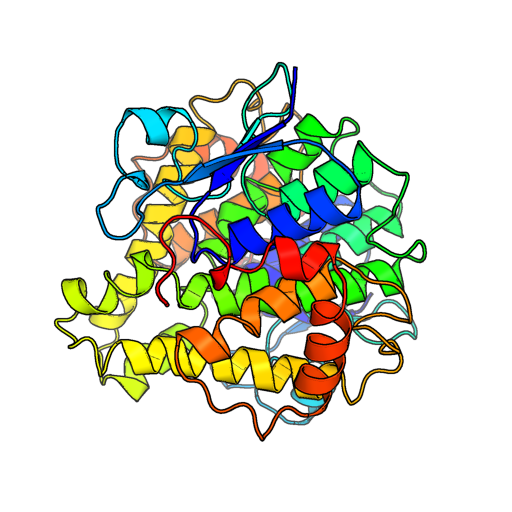07 1.00 30.59 209 GLN A C 1
ATOM 1655 O O . GLN A 1 232 ? 1.316 12.221 -13.271 1.00 28.38 209 GLN A O 1
ATOM 1661 N N . PRO A 1 233 ? 1.192 10.888 -11.464 1.00 32.44 210 PRO A N 1
ATOM 1662 C CA . PRO A 1 233 ? -0.244 10.633 -11.609 1.00 32.80 210 PRO A CA 1
ATOM 1663 C C . PRO A 1 233 ? -1.051 11.920 -11.651 1.00 31.77 210 PRO A C 1
ATOM 1664 O O . PRO A 1 233 ? -0.814 12.831 -10.864 1.00 30.51 210 PRO A O 1
ATOM 1668 N N . GLY A 1 234 ? -1.982 12.007 -12.590 1.00 31.18 211 GLY A N 1
ATOM 1669 C CA . GLY A 1 234 ? -2.789 13.204 -12.782 1.00 31.95 211 GLY A CA 1
ATOM 1670 C C . GLY A 1 234 ? -2.314 14.094 -13.916 1.00 34.61 211 GLY A C 1
ATOM 1671 O O . GLY A 1 234 ? -3.016 15.013 -14.313 1.00 29.36 211 GLY A O 1
ATOM 1672 N N . ALA A 1 235 ? -1.119 13.830 -14.439 1.00 31.82 212 ALA A N 1
ATOM 1673 C CA . ALA A 1 235 ? -0.544 14.664 -15.492 1.00 27.74 212 ALA A CA 1
ATOM 1674 C C . ALA A 1 235 ? -1.278 14.468 -16.831 1.00 25.33 212 ALA A C 1
ATOM 1675 O O . ALA A 1 235 ? -1.818 13.394 -17.106 1.00 26.84 212 ALA A O 1
ATOM 1677 N N . PRO A 1 236 ? -1.274 15.510 -17.673 1.00 24.53 213 PRO A N 1
ATOM 1678 C CA . PRO A 1 236 ? -1.808 15.382 -19.012 1.00 26.92 213 PRO A CA 1
ATOM 1679 C C . PRO A 1 236 ? -0.798 14.649 -19.866 1.00 34.13 213 PRO A C 1
ATOM 1680 O O . PRO A 1 236 ? 0.295 14.340 -19.400 1.00 33.54 213 PRO A O 1
ATOM 1684 N N . ALA A 1 237 ? -1.166 14.392 -21.102 1.00 28.62 214 ALA A N 1
ATOM 1685 C CA . ALA A 1 237 ? -0.276 13.718 -22.052 1.00 34.44 214 ALA A CA 1
ATOM 1686 C C . ALA A 1 237 ? 0.932 14.583 -22.404 1.00 38.56 214 ALA A C 1
ATOM 1687 O O . ALA A 1 237 ? 2.007 14.064 -22.727 1.00 53.06 214 ALA A O 1
ATOM 1689 N N . VAL B 1 24 ? 29.798 45.920 7.626 1.00 40.61 1 VAL B N 1
ATOM 1690 C CA . VAL B 1 24 ? 28.575 45.448 6.877 1.00 28.10 1 VAL B CA 1
ATOM 1691 C C . VAL B 1 24 ? 27.802 46.659 6.331 1.00 33.21 1 VAL B C 1
ATOM 1692 O O . VAL B 1 24 ? 27.585 47.639 7.043 1.00 28.13 1 VAL B O 1
ATOM 1696 N N . LYS B 1 25 ? 27.429 46.609 5.053 1.00 26.34 2 LYS B N 1
ATOM 1697 C CA . LYS B 1 25 ? 26.695 47.708 4.405 1.00 24.00 2 LYS B CA 1
ATOM 1698 C C . LYS B 1 25 ? 25.438 47.148 3.782 1.00 31.49 2 LYS B C 1
ATOM 1699 O O . LYS B 1 25 ? 25.504 46.245 2.958 1.00 28.67 2 LYS B O 1
ATOM 1705 N N . MET B 1 26 ? 24.295 47.654 4.207 1.00 24.83 3 MET B N 1
ATOM 1706 C CA . MET B 1 26 ? 23.013 47.157 3.720 1.00 24.62 3 MET B CA 1
ATOM 1707 C C . MET B 1 26 ? 22.286 48.255 2.958 1.00 30.30 3 MET B C 1
ATOM 1708 O O . MET B 1 26 ? 22.127 49.377 3.461 1.00 27.59 3 MET B O 1
ATOM 1713 N N . TYR B 1 27 ? 21.852 47.927 1.743 1.00 23.91 4 TYR B N 1
ATOM 1714 C CA . TYR B 1 27 ? 20.937 48.791 0.979 1.00 24.21 4 TYR B CA 1
ATOM 1715 C C . TYR B 1 27 ? 19.541 48.424 1.428 1.00 25.05 4 TYR B C 1
ATOM 1716 O O . TYR B 1 27 ? 19.120 47.260 1.326 1.00 26.06 4 TYR B O 1
ATOM 1725 N N . GLY B 1 28 ? 18.852 49.402 2.000 1.00 24.62 5 GLY B N 1
ATOM 1726 C CA . GLY B 1 28 ? 17.577 49.172 2.645 1.00 24.58 5 GLY B CA 1
ATOM 1727 C C . GLY B 1 28 ? 16.568 50.260 2.357 1.00 26.51 5 GLY B C 1
ATOM 1728 O O . GLY B 1 28 ? 16.623 50.930 1.331 1.00 27.39 5 GLY B O 1
ATOM 1729 N N . ASN B 1 29 ? 15.621 50.406 3.273 1.00 27.15 6 ASN B N 1
ATOM 1730 C CA . ASN B 1 29 ? 14.510 51.336 3.115 1.00 30.93 6 ASN B CA 1
ATOM 1731 C C . ASN B 1 29 ? 13.785 51.335 4.443 1.00 25.28 6 ASN B C 1
ATOM 1732 O O . ASN B 1 29 ? 13.737 50.305 5.111 1.00 26.33 6 ASN B O 1
ATOM 1737 N N . TRP B 1 30 ? 13.231 52.470 4.840 1.00 25.59 7 TRP B N 1
ATOM 1738 C CA . TRP B 1 30 ? 12.625 52.547 6.168 1.00 25.80 7 TRP B CA 1
ATOM 1739 C C . TRP B 1 30 ? 11.445 51.625 6.367 1.00 27.58 7 TRP B C 1
ATOM 1740 O O . TRP B 1 30 ? 11.303 51.023 7.423 1.00 29.13 7 TRP B O 1
ATOM 1751 N N . ARG B 1 31 ? 10.604 51.481 5.347 1.00 26.13 8 ARG B N 1
ATOM 1752 C CA A ARG B 1 31 ? 9.334 50.767 5.473 0.50 30.14 8 ARG B CA 1
ATOM 1753 C CA B ARG B 1 31 ? 9.360 50.751 5.536 0.50 29.66 8 ARG B CA 1
ATOM 1754 C C . ARG B 1 31 ? 9.487 49.271 5.216 1.00 31.46 8 ARG B C 1
ATOM 1755 O O . ARG B 1 31 ? 8.705 48.475 5.716 1.00 30.63 8 ARG B O 1
ATOM 1770 N N . SER B 1 32 ? 10.495 48.909 4.429 1.00 28.05 9 SER B N 1
ATOM 1771 C CA . SER B 1 32 ? 10.693 47.524 3.941 1.00 27.42 9 SER B CA 1
ATOM 1772 C C . SER B 1 32 ? 10.642 46.451 5.013 1.00 25.89 9 SER B C 1
ATOM 1773 O O . SER B 1 32 ? 11.461 46.434 5.941 1.00 22.67 9 SER B O 1
ATOM 1776 N N . ALA B 1 33 ? 9.694 45.529 4.870 1.00 21.83 10 ALA B N 1
ATOM 1777 C CA . ALA B 1 33 ? 9.636 44.367 5.757 1.00 23.15 10 ALA B CA 1
ATOM 1778 C C . ALA B 1 33 ? 10.861 43.478 5.640 1.00 23.15 10 ALA B C 1
ATOM 1779 O O . ALA B 1 33 ? 11.369 42.964 6.655 1.00 22.17 10 ALA B O 1
ATOM 1781 N N . ALA B 1 34 ? 11.351 43.272 4.417 1.00 20.45 11 ALA B N 1
ATOM 1782 C CA . ALA B 1 34 ? 12.499 42.392 4.240 1.00 22.82 11 ALA B CA 1
ATOM 1783 C C . ALA B 1 34 ? 13.766 42.988 4.881 1.00 24.69 11 ALA B C 1
ATOM 1784 O O . ALA B 1 34 ? 14.535 42.277 5.533 1.00 22.18 11 ALA B O 1
ATOM 1786 N N . ALA B 1 35 ? 13.983 44.289 4.691 1.00 23.91 12 ALA B N 1
ATOM 1787 C CA . ALA B 1 35 ? 15.117 44.971 5.336 1.00 23.62 12 ALA B CA 1
ATOM 1788 C C . ALA B 1 35 ? 15.020 44.907 6.866 1.00 23.03 12 ALA B C 1
ATOM 1789 O O . ALA B 1 35 ? 16.028 44.733 7.550 1.00 22.74 12 ALA B O 1
ATOM 1791 N N . PHE B 1 36 ? 13.809 45.071 7.399 1.00 22.81 13 PHE B N 1
ATOM 1792 C CA . PHE B 1 36 ? 13.547 44.995 8.843 1.00 22.26 13 PHE B CA 1
ATOM 1793 C C . PHE B 1 36 ? 14.003 43.637 9.411 1.00 21.26 13 PHE B C 1
ATOM 1794 O O . PHE B 1 36 ? 14.648 43.587 10.456 1.00 21.07 13 PHE B O 1
ATOM 1802 N N . ARG B 1 37 ? 13.728 42.544 8.695 1.00 20.61 14 ARG B N 1
ATOM 1803 C CA . ARG B 1 37 ? 14.163 41.213 9.143 1.00 18.65 14 ARG B CA 1
ATOM 1804 C C . ARG B 1 37 ? 15.661 41.144 9.386 1.00 18.78 14 ARG B C 1
ATOM 1805 O O . ARG B 1 37 ? 16.110 40.631 10.412 1.00 20.94 14 ARG B O 1
ATOM 1813 N N . VAL B 1 38 ? 16.420 41.661 8.426 1.00 20.54 15 VAL B N 1
ATOM 1814 C CA . VAL B 1 38 ? 17.863 41.644 8.503 1.00 19.34 15 VAL B CA 1
ATOM 1815 C C . VAL B 1 38 ? 18.367 42.592 9.581 1.00 20.31 15 VAL B C 1
ATOM 1816 O O . VAL B 1 38 ? 19.283 42.246 10.333 1.00 20.13 15 VAL B O 1
ATOM 1820 N N . ARG B 1 39 ? 17.755 43.767 9.653 1.00 21.12 16 ARG B N 1
ATOM 1821 C CA . ARG B 1 39 ? 18.139 44.794 10.643 1.00 20.77 16 ARG B CA 1
ATOM 1822 C C . ARG B 1 39 ? 18.010 44.264 12.065 1.00 20.47 16 ARG B C 1
ATOM 1823 O O . ARG B 1 39 ? 18.872 44.518 12.927 1.00 21.35 16 ARG B O 1
ATOM 1831 N N . ILE B 1 40 ? 16.933 43.528 12.328 1.00 20.87 17 ILE B N 1
ATOM 1832 C CA . ILE B 1 40 ? 16.741 42.907 13.628 1.00 22.06 17 ILE B CA 1
ATOM 1833 C C . ILE B 1 40 ? 17.901 41.968 13.980 1.00 22.14 17 ILE B C 1
ATOM 1834 O O . ILE B 1 40 ? 18.450 42.021 15.086 1.00 23.51 17 ILE B O 1
ATOM 1839 N N . ALA B 1 41 ? 18.247 41.090 13.039 1.00 20.13 18 ALA B N 1
ATOM 1840 C CA . ALA B 1 41 ? 19.320 40.122 13.242 1.00 20.28 18 ALA B CA 1
ATOM 1841 C C . ALA B 1 41 ? 20.656 40.815 13.497 1.00 19.34 18 ALA B C 1
ATOM 1842 O O . ALA B 1 41 ? 21.404 40.401 14.372 1.00 22.39 18 ALA B O 1
ATOM 1844 N N . LEU B 1 42 ? 20.950 41.868 12.728 1.00 21.52 19 LEU B N 1
ATOM 1845 C CA . LEU B 1 42 ? 22.184 42.631 12.927 1.00 20.19 19 LEU B CA 1
ATOM 1846 C C . LEU B 1 42 ? 22.233 43.163 14.357 1.00 22.55 19 LEU B C 1
ATOM 1847 O O . LEU B 1 42 ? 23.240 43.007 15.050 1.00 23.19 19 LEU B O 1
ATOM 1852 N N . ASN B 1 43 ? 21.153 43.778 14.808 1.00 21.44 20 ASN B N 1
ATOM 1853 C CA . ASN B 1 43 ? 21.109 44.327 16.177 1.00 21.70 20 ASN B CA 1
ATOM 1854 C C . ASN B 1 43 ? 21.191 43.219 17.239 1.00 23.73 20 ASN B C 1
ATOM 1855 O O . ASN B 1 43 ? 21.945 43.341 18.196 1.00 21.96 20 ASN B O 1
ATOM 1860 N N . LEU B 1 44 ? 20.420 42.141 17.073 1.00 23.62 21 LEU B N 1
ATOM 1861 C CA . LEU B 1 44 ? 20.444 41.042 18.040 1.00 23.63 21 LEU B CA 1
ATOM 1862 C C . LEU B 1 44 ? 21.829 40.422 18.188 1.00 26.04 21 LEU B C 1
ATOM 1863 O O . LEU B 1 44 ? 22.228 40.056 19.295 1.00 26.14 21 LEU B O 1
ATOM 1868 N N . LYS B 1 45 ? 22.562 40.337 17.081 1.00 21.19 22 LYS B N 1
ATOM 1869 C CA . LYS B 1 45 ? 23.844 39.658 17.062 1.00 23.60 22 LYS B CA 1
ATOM 1870 C C . LYS B 1 45 ? 25.029 40.566 17.350 1.00 27.23 22 LYS B C 1
ATOM 1871 O O . LYS B 1 45 ? 26.168 40.095 17.375 1.00 26.61 22 LYS B O 1
ATOM 1877 N N . GLY B 1 46 ? 24.780 41.862 17.546 1.00 25.29 23 GLY B N 1
ATOM 1878 C CA . GLY B 1 46 ? 25.856 42.805 17.790 1.00 25.98 23 GLY B CA 1
ATOM 1879 C C . GLY B 1 46 ? 26.742 43.018 16.577 1.00 28.18 23 GLY B C 1
ATOM 1880 O O . GLY B 1 46 ? 27.957 43.106 16.700 1.00 24.23 23 GLY B O 1
ATOM 1881 N N . ILE B 1 47 ? 26.118 43.120 15.410 1.00 24.34 24 ILE B N 1
ATOM 1882 C CA . ILE B 1 47 ? 26.805 43.391 14.156 1.00 26.84 24 ILE B CA 1
ATOM 1883 C C . ILE B 1 47 ? 26.514 44.824 13.732 1.00 22.64 24 ILE B C 1
ATOM 1884 O O . ILE B 1 47 ? 25.358 45.184 13.437 1.00 24.50 24 ILE B O 1
ATOM 1889 N N . ALA B 1 48 ? 27.561 45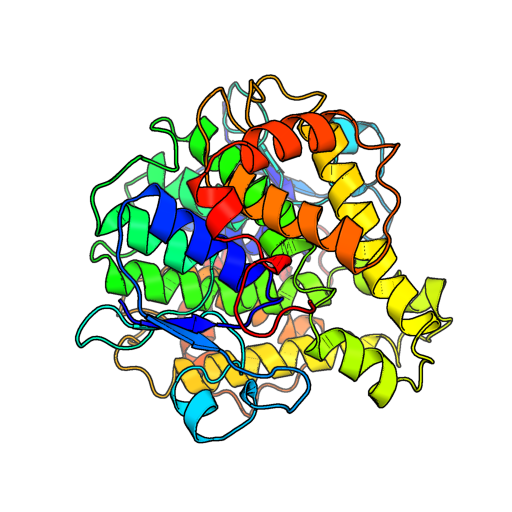.641 13.701 1.00 23.70 25 ALA B N 1
ATOM 1890 C CA . ALA B 1 48 ? 27.453 47.017 13.248 1.00 28.21 25 ALA B CA 1
ATOM 1891 C C . ALA B 1 48 ? 27.158 47.044 11.758 1.00 28.67 25 ALA B C 1
ATOM 1892 O O . ALA B 1 48 ? 27.629 46.192 11.012 1.00 27.29 25 ALA B O 1
ATOM 1894 N N . TYR B 1 49 ? 26.395 48.037 11.331 1.00 25.72 26 TYR B N 1
ATOM 1895 C CA . TYR B 1 49 ? 26.045 48.168 9.921 1.00 26.37 26 TYR B CA 1
ATOM 1896 C C . TYR B 1 49 ? 25.871 49.612 9.535 1.00 29.91 26 TYR B C 1
ATOM 1897 O O . TYR B 1 49 ? 25.561 50.492 10.369 1.00 27.28 26 TYR B O 1
ATOM 1906 N N . GLU B 1 50 ? 26.139 49.855 8.258 1.00 25.06 27 GLU B N 1
ATOM 1907 C CA . GLU B 1 50 ? 25.731 51.043 7.572 1.00 24.70 27 GLU B CA 1
ATOM 1908 C C . GLU B 1 50 ? 24.513 50.661 6.747 1.00 28.13 27 GLU B C 1
ATOM 1909 O O . GLU B 1 50 ? 24.551 49.673 6.033 1.00 26.79 27 GLU B O 1
ATOM 1915 N N . GLU B 1 51 ? 23.436 51.436 6.843 1.00 26.96 28 GLU B N 1
ATOM 1916 C CA . GLU B 1 51 ? 22.282 51.246 5.970 1.00 24.47 28 GLU B CA 1
ATOM 1917 C C . GLU B 1 51 ? 22.160 52.427 5.018 1.00 33.07 28 GLU B C 1
ATOM 1918 O O . GLU B 1 51 ? 22.223 53.594 5.425 1.00 30.79 28 GLU B O 1
ATOM 1924 N N . VAL B 1 52 ? 22.002 52.122 3.733 1.00 26.31 29 VAL B N 1
ATOM 1925 C CA . VAL B 1 52 ? 21.769 53.140 2.721 1.00 25.90 29 VAL B CA 1
ATOM 1926 C C . VAL B 1 52 ? 20.291 53.043 2.422 1.00 30.78 29 VAL B C 1
ATOM 1927 O O . VAL B 1 52 ? 19.807 51.980 2.029 1.00 30.36 29 VAL B O 1
ATOM 1931 N N . PHE B 1 53 ? 19.571 54.140 2.640 1.00 30.03 30 PHE B N 1
ATOM 1932 C CA . PHE B 1 53 ? 18.113 54.134 2.552 1.00 30.32 30 PHE B CA 1
ATOM 1933 C C . PHE B 1 53 ? 17.647 54.553 1.166 1.00 32.41 30 PHE B C 1
ATOM 1934 O O . PHE B 1 53 ? 17.765 55.720 0.796 1.00 34.52 30 PHE B O 1
ATOM 1942 N N . LEU B 1 54 ? 17.125 53.600 0.397 1.00 29.21 31 LEU B N 1
ATOM 1943 C CA . LEU B 1 54 ? 16.504 53.911 -0.890 1.00 30.32 31 LEU B CA 1
ATOM 1944 C C . LEU B 1 54 ? 15.087 54.447 -0.695 1.00 37.12 31 LEU B C 1
ATOM 1945 O O . LEU B 1 54 ? 14.386 54.034 0.229 1.00 34.21 31 LEU B O 1
ATOM 1950 N N . ASP B 1 55 ? 14.679 55.367 -1.569 1.00 35.99 32 ASP B N 1
ATOM 1951 C CA . ASP B 1 55 ? 13.275 55.760 -1.686 1.00 36.13 32 ASP B CA 1
ATOM 1952 C C . ASP B 1 55 ? 12.586 54.891 -2.752 1.00 31.27 32 ASP B C 1
ATOM 1953 O O . ASP B 1 55 ? 12.788 55.097 -3.933 1.00 39.09 32 ASP B O 1
ATOM 1958 N N . LEU B 1 56 ? 11.781 53.931 -2.304 1.00 34.88 33 LEU B N 1
ATOM 1959 C CA . LEU B 1 56 ? 11.113 52.983 -3.188 1.00 38.25 33 LEU B CA 1
ATOM 1960 C C . LEU B 1 56 ? 9.872 53.556 -3.902 1.00 48.59 33 LEU B C 1
ATOM 1961 O O . LEU B 1 56 ? 9.397 52.962 -4.865 1.00 44.70 33 LEU B O 1
ATOM 1966 N N . ASP B 1 57 ? 9.340 54.679 -3.424 1.00 46.34 34 ASP B N 1
ATOM 1967 C CA . ASP B 1 57 ? 8.264 55.378 -4.143 1.00 53.67 34 ASP B CA 1
ATOM 1968 C C . ASP B 1 57 ? 8.854 56.191 -5.291 1.00 67.17 34 ASP B C 1
ATOM 1969 O O . ASP B 1 57 ? 8.253 56.293 -6.353 1.00 61.34 34 ASP B O 1
ATOM 1974 N N . ALA B 1 58 ? 10.033 56.768 -5.067 1.00 52.15 35 ALA B N 1
ATOM 1975 C CA . ALA B 1 58 ? 10.739 57.521 -6.095 1.00 46.53 35 ALA B CA 1
ATOM 1976 C C . ALA B 1 58 ? 11.389 56.626 -7.160 1.00 48.36 35 ALA B C 1
ATOM 1977 O O . ALA B 1 58 ? 11.848 57.126 -8.181 1.00 47.21 35 ALA B O 1
ATOM 1979 N N . GLY B 1 59 ? 11.471 55.322 -6.909 1.00 38.93 36 GLY B N 1
ATOM 1980 C CA . GLY B 1 59 ? 12.045 54.384 -7.872 1.00 44.58 36 GLY B CA 1
ATOM 1981 C C . GLY B 1 59 ? 13.565 54.288 -7.867 1.00 57.96 36 GLY B C 1
ATOM 1982 O O . GLY B 1 59 ? 14.155 53.912 -8.885 1.00 36.42 36 GLY B O 1
ATOM 1983 N N . ASP B 1 60 ? 14.203 54.603 -6.732 1.00 37.43 37 ASP B N 1
ATOM 1984 C CA . ASP B 1 60 ? 15.662 54.456 -6.589 1.00 39.98 37 ASP B CA 1
ATOM 1985 C C . ASP B 1 60 ? 16.122 53.027 -6.904 1.00 30.51 37 ASP B C 1
ATOM 1986 O O . ASP B 1 60 ? 17.227 52.812 -7.405 1.00 39.49 37 ASP B O 1
ATOM 1991 N N . GLN B 1 61 ? 15.262 52.064 -6.597 1.00 31.07 38 GLN B N 1
ATOM 1992 C CA . GLN B 1 61 ? 15.548 50.646 -6.810 1.00 33.11 38 GLN B CA 1
ATOM 1993 C C . GLN B 1 61 ? 15.588 50.242 -8.283 1.00 34.77 38 GLN B C 1
ATOM 1994 O O . GLN B 1 61 ? 16.056 49.149 -8.597 1.00 36.79 38 GLN B O 1
ATOM 2000 N N . HIS B 1 62 ? 15.089 51.114 -9.167 1.00 35.23 39 HIS B N 1
ATOM 2001 C CA . HIS B 1 62 ? 15.084 50.883 -10.613 1.00 38.80 39 HIS B CA 1
ATOM 2002 C C . HIS B 1 62 ? 16.226 51.620 -11.302 1.00 44.17 39 HIS B C 1
ATOM 2003 O O . HIS B 1 62 ? 16.354 51.538 -12.518 1.00 44.83 39 HIS B O 1
ATOM 2010 N N . LYS B 1 63 ? 17.041 52.356 -10.551 1.00 38.42 40 LYS B N 1
ATOM 2011 C CA . LYS B 1 63 ? 18.118 53.127 -11.166 1.00 41.96 40 LYS B CA 1
ATOM 2012 C C . LYS B 1 63 ? 19.277 52.200 -11.540 1.00 39.86 40 LYS B C 1
ATOM 2013 O O . LYS B 1 63 ? 19.519 51.229 -10.836 1.00 38.74 40 LYS B O 1
ATOM 2019 N N . PRO B 1 64 ? 19.985 52.492 -12.658 1.00 42.98 41 PRO B N 1
ATOM 2020 C CA . PRO B 1 64 ? 21.030 51.581 -13.149 1.00 44.24 41 PRO B CA 1
ATOM 2021 C C . PRO B 1 64 ? 22.095 51.232 -12.120 1.00 45.69 41 PRO B C 1
ATOM 2022 O O . PRO B 1 64 ? 22.503 50.071 -12.032 1.00 44.62 41 PRO B O 1
ATOM 2026 N N . ASP B 1 65 ? 22.537 52.223 -11.348 1.00 44.67 42 ASP B N 1
ATOM 2027 C CA . ASP B 1 65 ? 23.537 51.997 -10.300 1.00 42.38 42 ASP B CA 1
ATOM 2028 C C . ASP B 1 65 ? 23.102 50.942 -9.306 1.00 34.09 42 ASP B C 1
ATOM 2029 O O . ASP B 1 65 ? 23.901 50.125 -8.857 1.00 41.09 42 ASP B O 1
ATOM 2034 N N . PHE B 1 66 ? 21.834 50.974 -8.920 1.00 35.86 43 PHE B N 1
ATOM 2035 C CA . PHE B 1 66 ? 21.356 49.982 -8.002 1.00 33.91 43 PHE B CA 1
ATOM 2036 C C . PHE B 1 66 ? 21.103 48.625 -8.677 1.00 35.27 43 PHE B C 1
ATOM 2037 O O . PHE B 1 66 ? 21.374 47.577 -8.077 1.00 31.00 43 PHE B O 1
ATOM 2045 N N . LEU B 1 67 ? 20.584 48.638 -9.903 1.00 33.35 44 LEU B N 1
ATOM 2046 C CA . LEU B 1 67 ? 20.386 47.378 -10.633 1.00 43.89 44 LEU B CA 1
ATOM 2047 C C . LEU B 1 67 ? 21.714 46.637 -10.844 1.00 37.87 44 LEU B C 1
ATOM 2048 O O . LEU B 1 67 ? 21.731 45.412 -10.904 1.00 36.58 44 LEU B O 1
ATOM 2053 N N . ALA B 1 68 ? 22.814 47.382 -10.939 1.00 37.35 45 ALA B N 1
ATOM 2054 C CA . ALA B 1 68 ? 24.152 46.788 -10.987 1.00 40.96 45 ALA B CA 1
ATOM 2055 C C . ALA B 1 68 ? 24.475 46.045 -9.692 1.00 43.88 45 ALA B C 1
ATOM 2056 O O . ALA B 1 68 ? 25.230 45.090 -9.703 1.00 37.22 45 ALA B O 1
ATOM 2058 N N . ILE B 1 69 ? 23.913 46.502 -8.577 1.00 34.78 46 ILE B N 1
ATOM 2059 C CA . ILE B 1 69 ? 24.077 45.836 -7.287 1.00 32.73 46 ILE B CA 1
ATOM 2060 C C . ILE B 1 69 ? 23.111 44.651 -7.144 1.00 43.90 46 ILE B C 1
ATOM 2061 O O . ILE B 1 69 ? 23.515 43.566 -6.737 1.00 35.81 46 ILE B O 1
ATOM 2066 N N . ASN B 1 70 ? 21.837 44.875 -7.449 1.00 35.05 47 ASN B N 1
ATOM 2067 C CA . ASN B 1 70 ? 20.817 43.827 -7.397 1.00 28.47 47 ASN B CA 1
ATOM 2068 C C . ASN B 1 70 ? 19.932 43.939 -8.632 1.00 34.62 47 ASN B C 1
ATOM 2069 O O . ASN B 1 70 ? 19.088 44.825 -8.681 1.00 29.89 47 ASN B O 1
ATOM 2074 N N . PRO B 1 71 ? 20.108 43.035 -9.623 1.00 31.89 48 PRO B N 1
ATOM 2075 C CA . PRO B 1 71 ? 19.287 43.096 -10.844 1.00 34.39 48 PRO B CA 1
ATOM 2076 C C . PRO B 1 71 ? 17.786 42.977 -10.583 1.00 29.62 48 PRO B C 1
ATOM 2077 O O . PRO B 1 71 ? 16.972 43.342 -11.436 1.00 32.88 48 PRO B O 1
ATOM 2081 N N . GLN B 1 72 ? 17.428 42.444 -9.431 1.00 27.59 49 GLN B N 1
ATOM 2082 C CA . GLN B 1 72 ? 16.032 42.371 -9.004 1.00 36.32 49 GLN B CA 1
ATOM 2083 C C . GLN B 1 72 ? 15.390 43.708 -8.725 1.00 37.75 49 GLN B C 1
ATOM 2084 O O . GLN B 1 72 ? 14.165 43.807 -8.732 1.00 31.24 49 GLN B O 1
ATOM 2090 N N . GLY B 1 73 ? 16.203 44.723 -8.425 1.00 31.67 50 GLY B N 1
ATOM 2091 C CA . GLY B 1 73 ? 15.667 46.031 -8.066 1.00 30.64 50 GLY B CA 1
ATOM 2092 C C . GLY B 1 73 ? 14.884 45.968 -6.770 1.00 31.54 50 GLY B C 1
ATOM 2093 O O . GLY B 1 73 ? 13.789 46.529 -6.670 1.00 29.61 50 GLY B O 1
ATOM 2094 N N . ALA B 1 74 ? 15.442 45.289 -5.768 1.00 27.82 51 ALA B N 1
ATOM 2095 C CA . ALA B 1 74 ? 14.786 45.164 -4.473 1.00 28.01 51 ALA B CA 1
ATOM 2096 C C . ALA B 1 74 ? 15.800 45.251 -3.332 1.00 29.97 51 ALA B C 1
ATOM 2097 O O . ALA B 1 74 ? 17.002 45.058 -3.534 1.00 25.94 51 ALA B O 1
ATOM 2099 N N . VAL B 1 75 ? 15.284 45.543 -2.143 1.00 28.74 52 VAL B N 1
ATOM 2100 C CA . VAL B 1 75 ? 16.071 45.531 -0.918 1.00 26.52 52 VAL B CA 1
ATOM 2101 C C . VAL B 1 75 ? 15.563 44.430 0.011 1.00 24.11 52 VAL B C 1
ATOM 2102 O O . VAL B 1 75 ? 14.384 44.070 -0.025 1.00 25.95 52 VAL B O 1
ATOM 2106 N N . PRO B 1 76 ? 16.436 43.910 0.890 1.00 23.49 53 PRO B N 1
ATOM 2107 C CA . PRO B 1 76 ? 17.818 44.316 1.131 1.00 21.82 53 PRO B CA 1
ATOM 2108 C C . PRO B 1 76 ? 18.848 43.723 0.167 1.00 27.79 53 PRO B C 1
ATOM 2109 O O . PRO B 1 76 ? 18.645 42.637 -0.393 1.00 23.05 53 PRO B O 1
ATOM 2113 N N . ALA B 1 77 ? 19.947 44.445 -0.002 1.00 24.37 54 ALA B N 1
ATOM 2114 C CA . ALA B 1 77 ? 21.177 43.914 -0.585 1.00 21.94 54 ALA B CA 1
ATOM 2115 C C . ALA B 1 77 ? 22.291 44.230 0.407 1.00 28.94 54 ALA B C 1
ATOM 2116 O O . ALA B 1 77 ? 22.409 45.359 0.877 1.00 26.61 54 ALA B O 1
ATOM 2118 N N . LEU B 1 78 ? 23.103 43.239 0.735 1.00 22.58 55 LEU B N 1
ATOM 2119 C CA . LEU B 1 78 ? 24.108 43.411 1.788 1.00 24.05 55 LEU B CA 1
ATOM 2120 C C . LEU B 1 78 ? 25.507 43.116 1.272 1.00 30.79 55 LEU B C 1
ATOM 2121 O O . LEU B 1 78 ? 25.720 42.120 0.573 1.00 27.59 55 LEU B O 1
ATOM 2126 N N . PHE B 1 79 ? 26.451 44.002 1.595 1.00 24.62 56 PHE B N 1
ATOM 2127 C CA . PHE B 1 79 ? 27.862 43.779 1.319 1.00 23.45 56 PHE B CA 1
ATOM 2128 C C . PHE B 1 79 ? 28.545 43.440 2.629 1.00 33.51 56 PHE B C 1
ATOM 2129 O O . PHE B 1 79 ? 28.381 44.146 3.631 1.00 27.44 56 PHE B O 1
ATOM 2137 N N . ASP B 1 80 ? 29.329 42.370 2.604 1.00 29.57 57 ASP B N 1
ATOM 2138 C CA . ASP B 1 80 ? 30.124 41.959 3.754 1.00 27.64 57 ASP B CA 1
ATOM 2139 C C . ASP B 1 80 ? 31.562 41.977 3.302 1.00 31.25 57 ASP B C 1
ATOM 2140 O O . ASP B 1 80 ? 32.027 41.047 2.656 1.00 34.13 57 ASP B O 1
ATOM 2145 N N . GLY B 1 81 ? 32.262 43.057 3.621 1.00 38.22 58 GLY B N 1
ATOM 2146 C CA . GLY B 1 81 ? 33.630 43.241 3.169 1.00 48.61 58 GLY B CA 1
ATOM 2147 C C . GLY B 1 81 ? 33.693 43.355 1.658 1.00 48.50 58 GLY B C 1
ATOM 2148 O O . GLY B 1 81 ? 32.816 43.967 1.038 1.00 52.58 58 GLY B O 1
ATOM 2149 N N . ASP B 1 82 ? 34.698 42.715 1.062 1.00 50.66 59 ASP B N 1
ATOM 2150 C CA . ASP B 1 82 ? 35.020 42.932 -0.354 1.00 84.67 59 ASP B CA 1
ATOM 2151 C C . ASP B 1 82 ? 34.214 42.101 -1.373 1.00 54.87 59 ASP B C 1
ATOM 2152 O O . ASP B 1 82 ? 34.194 42.440 -2.552 1.00 69.74 59 ASP B O 1
ATOM 2157 N N . GLY B 1 83 ? 33.550 41.035 -0.935 1.00 62.33 60 GLY B N 1
ATOM 2158 C CA . GLY B 1 83 ? 32.857 40.127 -1.865 1.00 78.56 60 GLY B CA 1
ATOM 2159 C C . GLY B 1 83 ? 31.686 40.734 -2.632 1.00 58.36 60 GLY B C 1
ATOM 2160 O O . GLY B 1 83 ? 31.359 41.908 -2.452 1.00 49.47 60 GLY B O 1
ATOM 2161 N N . PRO B 1 84 ? 31.047 39.936 -3.508 1.00 59.09 61 PRO B N 1
ATOM 2162 C CA . PRO B 1 84 ? 29.838 40.425 -4.178 1.00 40.39 61 PRO B CA 1
ATOM 2163 C C . PRO B 1 84 ? 28.679 40.602 -3.195 1.00 26.61 61 PRO B C 1
ATOM 2164 O O . PRO B 1 84 ? 28.674 40.001 -2.130 1.00 32.63 61 PRO B O 1
ATOM 2168 N N . PRO B 1 85 ? 27.682 41.411 -3.562 1.00 28.72 62 PRO B N 1
ATOM 2169 C CA . PRO B 1 85 ? 26.581 41.606 -2.643 1.00 29.26 62 PRO B CA 1
ATOM 2170 C C . PRO B 1 85 ? 25.691 40.363 -2.499 1.00 29.78 62 PRO B C 1
ATOM 2171 O O . PRO B 1 85 ? 25.642 39.500 -3.389 1.00 31.57 62 PRO B O 1
ATOM 2175 N N . LEU B 1 86 ? 25.050 40.268 -1.348 1.00 23.22 63 LEU B N 1
ATOM 2176 C CA . LEU B 1 86 ? 24.110 39.208 -1.047 1.00 23.36 63 LEU B CA 1
ATOM 2177 C C . LEU B 1 86 ? 22.703 39.779 -1.029 1.00 27.49 63 LEU B C 1
ATOM 2178 O O . LEU B 1 86 ? 22.473 40.822 -0.431 1.00 24.71 63 LEU B O 1
ATOM 2183 N N . THR B 1 87 ? 21.762 39.094 -1.671 1.00 22.11 64 THR B N 1
ATOM 2184 C CA . THR B 1 87 ? 20.368 39.468 -1.613 1.00 22.35 64 THR B CA 1
ATOM 2185 C C . THR B 1 87 ? 19.535 38.334 -1.040 1.00 21.49 64 THR B C 1
ATOM 2186 O O . THR B 1 87 ? 20.043 37.220 -0.859 1.00 23.98 64 THR B O 1
ATOM 2190 N N . GLN B 1 88 ? 18.263 38.646 -0.787 1.00 21.03 65 GLN B N 1
ATOM 2191 C CA . GLN B 1 88 ? 17.260 37.751 -0.181 1.00 20.23 65 GLN B CA 1
ATOM 2192 C C . GLN B 1 88 ? 17.424 37.619 1.326 1.00 19.96 65 GLN B C 1
ATOM 2193 O O . GLN B 1 88 ? 18.404 37.010 1.833 1.00 21.33 65 GLN B O 1
ATOM 2199 N N . SER B 1 89 ? 16.475 38.218 2.044 1.00 20.58 66 SER B N 1
ATOM 2200 C CA . SER B 1 89 ? 16.522 38.298 3.501 1.00 22.18 66 SER B CA 1
ATOM 2201 C C . SER B 1 89 ? 16.771 36.961 4.186 1.00 20.28 66 SER B C 1
ATOM 2202 O O . SER B 1 89 ? 17.604 36.902 5.093 1.00 19.37 66 SER B O 1
ATOM 2205 N N . LEU B 1 90 ? 16.114 35.873 3.760 1.00 21.00 67 LEU B N 1
ATOM 2206 C CA . LEU B 1 90 ? 16.347 34.581 4.448 1.00 20.08 67 LEU B CA 1
ATOM 2207 C C . LEU B 1 90 ? 17.774 34.066 4.196 1.00 17.87 67 LEU B C 1
ATOM 2208 O O . LEU B 1 90 ? 18.465 33.620 5.123 1.00 21.85 67 LEU B O 1
ATOM 2213 N N . ALA B 1 91 ? 18.227 34.156 2.951 1.00 19.60 68 ALA B N 1
ATOM 2214 C CA . ALA B 1 91 ? 19.586 33.779 2.604 1.00 20.34 68 ALA B CA 1
ATOM 2215 C C . ALA B 1 91 ? 20.592 34.600 3.429 1.00 21.58 68 ALA B C 1
ATOM 2216 O O . ALA B 1 91 ? 21.593 34.070 3.932 1.00 19.85 68 ALA B O 1
ATOM 2218 N N . ILE B 1 92 ? 20.319 35.895 3.554 1.00 20.21 69 ILE B N 1
ATOM 2219 C CA . ILE B 1 92 ? 21.177 36.794 4.362 1.00 20.56 69 ILE B CA 1
ATOM 2220 C C . ILE B 1 92 ? 21.139 36.394 5.846 1.00 18.60 69 ILE B C 1
ATOM 2221 O O . ILE B 1 92 ? 22.183 36.339 6.504 1.00 19.94 69 ILE B O 1
ATOM 2226 N N . LEU B 1 93 ? 19.955 36.096 6.373 1.00 19.43 70 LEU B N 1
ATOM 2227 C CA . LEU B 1 93 ? 19.845 35.648 7.772 1.00 19.08 70 LEU B CA 1
ATOM 2228 C C . LEU B 1 93 ? 20.704 34.416 8.021 1.00 23.38 70 LEU B C 1
ATOM 2229 O O . LEU B 1 93 ? 21.463 34.377 8.994 1.00 19.04 70 LEU B O 1
ATOM 2234 N N . ASP B 1 94 ? 20.634 33.427 7.128 1.00 20.63 71 ASP B N 1
ATOM 2235 C CA . ASP B 1 94 ? 21.475 32.235 7.269 1.00 20.52 71 ASP B CA 1
ATOM 2236 C C . ASP B 1 94 ? 22.961 32.545 7.114 1.00 20.68 71 ASP B C 1
ATOM 2237 O O . ASP B 1 94 ? 23.791 31.973 7.806 1.00 21.03 71 ASP B O 1
ATOM 2242 N N . TYR B 1 95 ? 23.297 33.477 6.223 1.00 19.75 72 TYR B N 1
ATOM 2243 C CA . TYR B 1 95 ? 24.677 33.897 6.064 1.00 20.81 72 TYR B CA 1
ATOM 2244 C C . TYR B 1 95 ? 25.214 34.503 7.368 1.00 19.53 72 TYR B C 1
ATOM 2245 O O . TYR B 1 95 ? 26.331 34.183 7.805 1.00 22.43 72 TYR B O 1
ATOM 2254 N N . LEU B 1 96 ? 24.419 35.359 7.995 1.00 20.54 73 LEU B N 1
ATOM 2255 C CA . LEU B 1 96 ? 24.854 35.986 9.243 1.00 20.24 73 LEU B CA 1
ATOM 2256 C C . LEU B 1 96 ? 24.992 34.929 10.342 1.00 22.65 73 LEU B C 1
ATOM 2257 O O . LEU B 1 96 ? 25.958 34.943 11.102 1.00 24.18 73 LEU B O 1
ATOM 2262 N N . GLU B 1 97 ? 24.046 33.994 10.382 1.00 21.17 74 GLU B N 1
ATOM 2263 C CA . GLU B 1 97 ? 24.146 32.856 11.300 1.00 20.51 74 GLU B CA 1
ATOM 2264 C C . GLU B 1 97 ? 25.477 32.111 11.136 1.00 22.17 74 GLU B C 1
ATOM 2265 O O . GLU B 1 97 ? 26.117 31.741 12.118 1.00 22.58 74 GLU B O 1
ATOM 2271 N N . GLU B 1 98 ? 25.858 31.856 9.889 1.00 20.90 75 GLU B N 1
ATOM 2272 C CA . GLU B 1 98 ? 26.992 31.006 9.578 1.00 21.85 75 GLU B CA 1
ATOM 2273 C C . GLU B 1 98 ? 28.341 31.683 9.651 1.00 23.77 75 GLU B C 1
ATOM 2274 O O . GLU B 1 98 ? 29.334 31.011 9.891 1.00 27.25 75 GLU B O 1
ATOM 2280 N N . THR B 1 99 ? 28.392 33.008 9.517 1.00 22.39 76 THR B N 1
ATOM 2281 C CA . THR B 1 99 ? 29.680 33.675 9.420 1.00 21.81 76 THR B CA 1
ATOM 2282 C C . THR B 1 99 ? 29.996 34.570 10.603 1.00 24.50 76 THR B C 1
ATOM 2283 O O . THR B 1 99 ? 31.116 35.044 10.705 1.00 26.20 76 THR B O 1
ATOM 2287 N N . ARG B 1 100 ? 29.016 34.802 11.471 1.00 23.09 77 ARG B N 1
ATOM 2288 C CA . ARG B 1 100 ? 29.202 35.657 12.623 1.00 28.06 77 ARG B CA 1
ATOM 2289 C C . ARG B 1 100 ? 28.922 34.892 13.901 1.00 29.09 77 ARG B C 1
ATOM 2290 O O . ARG B 1 100 ? 28.327 33.817 13.878 1.00 28.19 77 ARG B O 1
ATOM 2298 N N . THR B 1 101 ? 29.405 35.446 15.009 1.00 27.11 78 THR B N 1
ATOM 2299 C CA . THR B 1 101 ? 29.044 34.959 16.335 1.00 30.75 78 THR B CA 1
ATOM 2300 C C . THR B 1 101 ? 27.777 35.705 16.715 1.00 29.46 78 THR B C 1
ATOM 2301 O O . THR B 1 101 ? 27.067 36.219 15.842 1.00 32.78 78 THR B O 1
ATOM 2305 N N . GLY B 1 102 ? 27.456 35.741 17.992 1.00 32.02 79 GLY B N 1
ATOM 2306 C CA . GLY B 1 102 ? 26.230 36.384 18.436 1.00 30.17 79 GLY B CA 1
ATOM 2307 C C . GLY B 1 102 ? 25.125 35.370 18.643 1.00 32.03 79 GLY B C 1
ATOM 2308 O O . GLY B 1 102 ? 25.217 34.211 18.212 1.00 29.36 79 GLY B O 1
ATOM 2309 N N . VAL B 1 103 ? 24.051 35.817 19.277 1.00 25.98 80 VAL B N 1
ATOM 2310 C CA . VAL B 1 103 ? 22.983 34.910 19.693 1.00 24.06 80 VAL B CA 1
ATOM 2311 C C . VAL B 1 103 ? 22.443 34.088 18.522 1.00 26.46 80 VAL B C 1
ATOM 2312 O O . VAL B 1 103 ? 22.163 34.637 17.450 1.00 23.52 80 VAL B O 1
ATOM 2316 N N . PRO B 1 104 ? 22.301 32.762 18.715 1.00 22.53 81 PRO B N 1
ATOM 2317 C CA . PRO B 1 104 ? 21.628 31.943 17.689 1.00 22.39 81 PRO B CA 1
ATOM 2318 C C . PRO B 1 104 ? 20.211 32.384 17.411 1.00 25.18 81 PRO B C 1
ATOM 2319 O O . PRO B 1 104 ? 19.477 32.681 18.347 1.00 25.02 81 PRO B O 1
ATOM 2323 N N . LEU B 1 105 ? 19.834 32.395 16.134 1.00 22.37 82 LEU B N 1
ATOM 2324 C CA . LEU B 1 105 ? 18.459 32.631 15.731 1.00 19.93 82 LEU B CA 1
ATOM 2325 C C . LEU B 1 105 ? 17.838 31.412 15.068 1.00 24.63 82 LEU B C 1
ATOM 2326 O O . LEU B 1 105 ? 16.782 31.520 14.445 1.00 22.32 82 LEU B O 1
ATOM 2331 N N . LEU B 1 106 ? 18.509 30.263 15.189 1.00 22.02 83 LEU B N 1
ATOM 2332 C CA . LEU B 1 106 ? 17.907 28.979 14.883 1.00 22.26 83 LEU B CA 1
ATOM 2333 C C . LEU B 1 106 ? 18.272 28.001 15.983 1.00 23.50 83 LEU B C 1
ATOM 2334 O O . LEU B 1 106 ? 19.368 28.048 16.517 1.00 23.16 83 LEU B O 1
ATOM 2339 N N . PRO B 1 107 ? 17.354 27.092 16.300 1.00 21.88 84 PRO B N 1
ATOM 2340 C CA . PRO B 1 107 ? 17.655 26.035 17.243 1.00 22.55 84 PRO B CA 1
ATOM 2341 C C . PRO B 1 107 ? 18.687 25.041 16.702 1.00 23.61 84 PRO B C 1
ATOM 2342 O O . PRO B 1 107 ? 19.097 25.105 15.526 1.00 21.19 84 PRO B O 1
ATOM 2346 N N . GLU B 1 108 ? 19.068 24.108 17.561 1.00 24.36 85 GLU B N 1
ATOM 2347 C CA . GLU B 1 108 ? 20.032 23.072 17.204 1.00 25.63 85 GLU B CA 1
ATOM 2348 C C . GLU B 1 108 ? 19.415 21.867 16.482 1.00 24.59 85 GLU B C 1
ATOM 2349 O O . GLU B 1 108 ? 20.068 21.267 15.627 1.00 25.07 85 GLU B O 1
ATOM 2355 N N . GLU B 1 109 ? 18.183 21.488 16.835 1.00 23.73 86 GLU B N 1
ATOM 2356 C CA . GLU B 1 109 ? 17.615 20.224 16.374 1.00 25.78 86 GLU B CA 1
ATOM 2357 C C . GLU B 1 109 ? 16.892 20.415 15.038 1.00 21.82 86 GLU B C 1
ATOM 2358 O O . GLU B 1 109 ? 16.152 21.388 14.864 1.00 22.68 86 GLU B O 1
ATOM 2364 N N . PRO B 1 110 ? 17.124 19.504 14.075 1.00 23.55 87 PRO B N 1
ATOM 2365 C CA . PRO B 1 110 ? 16.585 19.722 12.721 1.00 22.72 87 PRO B CA 1
ATOM 2366 C C . PRO B 1 110 ? 15.073 19.878 12.606 1.00 22.21 87 PRO B C 1
ATOM 2367 O O . PRO B 1 110 ? 14.641 20.720 11.858 1.00 21.20 87 PRO B O 1
ATOM 2371 N N . ARG B 1 111 ? 14.268 19.087 13.317 1.00 21.86 88 ARG B N 1
ATOM 2372 C CA . ARG B 1 111 ? 12.820 19.268 13.236 1.00 25.50 88 ARG B CA 1
ATOM 2373 C C . ARG B 1 111 ? 12.405 20.664 13.700 1.00 20.75 88 ARG B C 1
ATOM 2374 O O . ARG B 1 111 ? 11.536 21.269 13.103 1.00 22.25 88 ARG B O 1
ATOM 2382 N N . ALA B 1 112 ? 13.029 21.155 14.775 1.00 21.56 89 ALA B N 1
ATOM 2383 C CA . ALA B 1 112 ? 12.756 22.499 15.292 1.00 22.11 89 ALA B CA 1
ATOM 2384 C C . ALA B 1 112 ? 13.199 23.602 14.328 1.00 23.11 89 ALA B C 1
ATOM 2385 O O . ALA B 1 112 ? 12.486 24.598 14.131 1.00 21.06 89 ALA B O 1
ATOM 2387 N N . ARG B 1 113 ? 14.380 23.427 13.738 1.00 21.02 90 ARG B N 1
ATOM 2388 C CA . ARG B 1 113 ? 14.860 24.335 12.687 1.00 19.65 90 ARG B CA 1
ATOM 2389 C C . ARG B 1 113 ? 13.911 24.406 11.499 1.00 18.38 90 ARG B C 1
ATOM 2390 O O . ARG B 1 113 ? 13.599 25.493 11.006 1.00 19.01 90 ARG B O 1
ATOM 2398 N N . ALA B 1 114 ? 13.447 23.244 11.052 1.00 19.93 91 ALA B N 1
ATOM 2399 C CA . ALA B 1 114 ? 12.545 23.149 9.929 1.00 19.88 91 ALA B CA 1
ATOM 2400 C C . ALA B 1 114 ? 11.226 23.831 10.233 1.00 20.04 91 ALA B C 1
ATOM 2401 O O . ALA B 1 114 ? 10.641 24.480 9.360 1.00 19.44 91 ALA B O 1
ATOM 2403 N N . ARG B 1 115 ? 10.711 23.644 11.441 1.00 21.96 92 ARG B N 1
ATOM 2404 C CA . ARG B 1 115 ? 9.473 24.325 11.809 1.00 22.04 92 ARG B CA 1
ATOM 2405 C C . ARG B 1 115 ? 9.650 25.849 11.843 1.00 20.77 92 ARG B C 1
ATOM 2406 O O . ARG B 1 115 ? 8.800 26.587 11.321 1.00 21.17 92 ARG B O 1
ATOM 2414 N N . ALA B 1 116 ? 10.720 26.319 12.481 1.00 21.34 93 ALA B N 1
ATOM 2415 C CA . ALA B 1 116 ? 11.017 27.745 12.524 1.00 21.98 93 ALA B CA 1
ATOM 2416 C C . ALA B 1 116 ? 11.113 28.321 11.103 1.00 20.93 93 ALA B C 1
ATOM 2417 O O . ALA B 1 116 ? 10.502 29.347 10.794 1.00 21.30 93 ALA B O 1
ATOM 2419 N N . ARG B 1 117 ? 11.845 27.630 10.229 1.00 20.60 94 ARG B N 1
ATOM 2420 C CA . ARG B 1 117 ? 11.972 28.055 8.836 1.00 21.34 94 ARG B CA 1
ATOM 2421 C C . ARG B 1 117 ? 10.671 28.013 8.070 1.00 18.75 94 ARG B C 1
ATOM 2422 O O . ARG B 1 117 ? 10.430 28.902 7.259 1.00 19.83 94 ARG B O 1
ATOM 2430 N N . SER B 1 118 ? 9.825 27.017 8.339 1.00 18.62 95 SER B N 1
ATOM 2431 C CA A SER B 1 118 ? 8.541 26.923 7.671 0.50 19.00 95 SER B CA 1
ATOM 2432 C CA B SER B 1 118 ? 8.529 26.916 7.691 0.50 16.94 95 SER B CA 1
ATOM 2433 C C . SER B 1 118 ? 7.646 28.099 8.066 1.00 21.83 95 SER B C 1
ATOM 2434 O O . SER B 1 118 ? 7.029 28.726 7.204 1.00 19.14 95 SER B O 1
ATOM 2439 N N . LEU B 1 119 ? 7.573 28.398 9.364 1.00 20.48 96 LEU B N 1
ATOM 2440 C CA . LEU B 1 119 ? 6.792 29.558 9.823 1.00 22.25 96 LEU B CA 1
ATOM 2441 C C . LEU B 1 119 ? 7.352 30.857 9.206 1.00 19.20 96 LEU B C 1
ATOM 2442 O O . LEU B 1 119 ? 6.590 31.711 8.745 1.00 21.29 96 LEU B O 1
ATOM 2447 N N . ALA B 1 120 ? 8.680 30.988 9.169 1.00 19.67 97 ALA B N 1
ATOM 2448 C CA . ALA B 1 120 ? 9.296 32.143 8.508 1.00 21.19 97 ALA B CA 1
ATOM 2449 C C . ALA B 1 120 ? 8.844 32.240 7.049 1.00 22.06 97 ALA B C 1
ATOM 2450 O O . ALA B 1 120 ? 8.526 33.320 6.570 1.00 21.37 97 ALA B O 1
ATOM 2452 N N . GLN B 1 121 ? 8.849 31.110 6.352 1.00 20.31 98 GLN B N 1
ATOM 2453 C CA . GLN B 1 121 ? 8.536 31.090 4.941 1.00 19.49 98 GLN B CA 1
ATOM 2454 C C . GLN B 1 121 ? 7.056 31.296 4.613 1.00 22.59 98 GLN B C 1
ATOM 2455 O O . GLN B 1 121 ? 6.738 31.791 3.530 1.00 19.73 98 GLN B O 1
ATOM 2461 N N . VAL B 1 122 ? 6.152 30.948 5.521 1.00 20.84 99 VAL B N 1
ATOM 2462 C CA . VAL B 1 122 ? 4.752 31.347 5.357 1.00 20.06 99 VAL B CA 1
ATOM 2463 C C . VAL B 1 122 ? 4.681 32.857 5.061 1.00 20.59 99 VAL B C 1
ATOM 2464 O O . VAL B 1 122 ? 3.914 33.312 4.189 1.00 20.84 99 VAL B O 1
ATOM 2468 N N . VAL B 1 123 ? 5.486 33.635 5.787 1.00 20.32 100 VAL B N 1
ATOM 2469 C CA . VAL B 1 123 ? 5.569 35.066 5.570 1.00 21.75 100 VAL B CA 1
ATOM 2470 C C . VAL B 1 123 ? 6.447 35.404 4.378 1.00 22.28 100 VAL B C 1
ATOM 2471 O O . VAL B 1 123 ? 6.004 36.095 3.444 1.00 20.81 100 VAL B O 1
ATOM 2475 N N . ALA B 1 124 ? 7.697 34.953 4.418 1.00 19.96 101 ALA B N 1
ATOM 2476 C CA . ALA B 1 124 ? 8.707 35.434 3.458 1.00 20.12 101 ALA B CA 1
ATOM 2477 C C . ALA B 1 124 ? 8.458 34.931 2.037 1.00 21.90 101 ALA B C 1
ATOM 2478 O O . ALA B 1 124 ? 8.816 35.602 1.062 1.00 22.24 101 ALA B O 1
ATOM 2480 N N . CYS B 1 125 ? 7.861 33.750 1.904 1.00 21.51 102 CYS B N 1
ATOM 2481 C CA . CYS B 1 125 ? 7.532 33.222 0.579 1.00 22.17 102 CYS B CA 1
ATOM 2482 C C . CYS B 1 125 ? 6.100 33.543 0.212 1.00 22.22 102 CYS B C 1
ATOM 2483 O O . CYS B 1 125 ? 5.845 34.108 -0.833 1.00 22.47 102 CYS B O 1
ATOM 2486 N N . ASP B 1 126 ? 5.157 33.178 1.075 1.00 21.58 103 ASP B N 1
ATOM 2487 C CA . ASP B 1 126 ? 3.786 33.092 0.618 1.00 22.03 103 ASP B CA 1
ATOM 2488 C C . ASP B 1 126 ? 2.955 34.334 0.859 1.00 29.63 103 ASP B C 1
ATOM 2489 O O . ASP B 1 126 ? 1.882 34.439 0.310 1.00 29.34 103 ASP B O 1
ATOM 2494 N N . THR B 1 127 ? 3.442 35.276 1.654 1.00 21.89 104 THR B N 1
ATOM 2495 C CA . THR B 1 127 ? 2.609 36.420 2.034 1.00 23.37 104 THR B CA 1
ATOM 2496 C C . THR B 1 127 ? 3.217 37.738 1.554 1.00 23.46 104 THR B C 1
ATOM 2497 O O . THR B 1 127 ? 2.627 38.455 0.750 1.00 22.35 104 THR B O 1
ATOM 2501 N N . HIS B 1 128 ? 4.395 38.054 2.063 1.00 22.12 105 HIS B N 1
ATOM 2502 C CA . HIS B 1 128 ? 5.067 39.321 1.759 1.00 23.82 105 HIS B CA 1
ATOM 2503 C C . HIS B 1 128 ? 5.283 39.654 0.259 1.00 20.02 105 HIS B C 1
ATOM 2504 O O . HIS B 1 128 ? 5.025 40.779 -0.162 1.00 23.45 105 HIS B O 1
ATOM 2511 N N . PRO B 1 129 ? 5.719 38.680 -0.567 1.00 21.40 106 PRO B N 1
ATOM 2512 C CA . PRO B 1 129 ? 5.941 39.021 -1.968 1.00 22.89 106 PRO B CA 1
ATOM 2513 C C . PRO B 1 129 ? 4.693 39.492 -2.717 1.00 24.67 106 PRO B C 1
ATOM 2514 O O . PRO B 1 129 ? 4.824 40.126 -3.771 1.00 25.04 106 PRO B O 1
ATOM 2518 N N . LEU B 1 130 ? 3.513 39.208 -2.148 1.00 21.60 107 LEU B N 1
ATOM 2519 C CA A LEU B 1 130 ? 2.239 39.586 -2.752 0.50 23.32 107 LEU B CA 1
ATOM 2520 C CA B LEU B 1 130 ? 2.231 39.579 -2.739 0.50 23.48 107 LEU B CA 1
ATOM 2521 C C . LEU B 1 130 ? 1.849 41.035 -2.474 1.00 28.75 107 LEU B C 1
ATOM 2522 O O . LEU B 1 130 ? 0.948 41.557 -3.116 1.00 27.25 107 LEU B O 1
ATOM 2531 N N . TYR B 1 131 ? 2.538 41.705 -1.544 1.00 25.42 108 TYR B N 1
ATOM 2532 C CA . TYR B 1 131 ? 2.154 43.086 -1.230 1.00 26.53 108 TYR B CA 1
ATOM 2533 C C . TYR B 1 131 ? 3.234 44.166 -1.391 1.00 30.20 108 TYR B C 1
ATOM 2534 O O . TYR B 1 131 ? 3.013 45.301 -1.011 1.00 26.76 108 TYR B O 1
ATOM 2543 N N . VAL B 1 132 ? 4.356 43.822 -2.011 1.00 25.36 109 VAL B N 1
ATOM 2544 C CA . VAL B 1 132 ? 5.437 44.777 -2.246 1.00 26.17 109 VAL B CA 1
ATOM 2545 C C . VAL B 1 132 ? 5.090 45.805 -3.334 1.00 26.73 109 VAL B C 1
ATOM 2546 O O . VAL B 1 132 ? 4.163 45.594 -4.119 1.00 25.72 109 VAL B O 1
ATOM 2550 N N . PRO B 1 133 ? 5.803 46.946 -3.368 1.00 25.08 110 PRO B N 1
ATOM 2551 C CA . PRO B 1 133 ? 5.389 48.004 -4.293 1.00 28.46 110 PRO B CA 1
ATOM 2552 C C . PRO B 1 133 ? 5.260 47.584 -5.749 1.00 28.18 110 PRO B C 1
ATOM 2553 O O . PRO B 1 133 ? 4.331 48.007 -6.407 1.00 27.41 110 PRO B O 1
ATOM 2557 N N . ARG B 1 134 ? 6.164 46.752 -6.245 1.00 24.66 111 ARG B N 1
ATOM 2558 C CA . ARG B 1 134 ? 6.109 46.346 -7.649 1.00 28.26 111 ARG B CA 1
ATOM 2559 C C . ARG B 1 134 ? 4.781 45.668 -8.008 1.00 27.30 111 ARG B C 1
ATOM 2560 O O . ARG B 1 134 ? 4.238 45.886 -9.101 1.00 28.52 111 ARG B O 1
ATOM 2568 N N . VAL B 1 135 ? 4.264 44.856 -7.089 1.00 25.68 112 VAL B N 1
ATOM 2569 C CA . VAL B 1 135 ? 2.997 44.136 -7.314 1.00 27.18 112 VAL B CA 1
ATOM 2570 C C . VAL B 1 135 ? 1.808 45.100 -7.243 1.00 28.86 112 VAL B C 1
ATOM 2571 O O . VAL B 1 135 ? 0.915 45.068 -8.091 1.00 27.83 112 VAL B O 1
ATOM 2575 N N . ARG B 1 136 ? 1.831 46.006 -6.268 1.00 29.75 113 ARG B N 1
ATOM 2576 C CA . ARG B 1 136 ? 0.793 47.031 -6.150 1.00 27.74 113 ARG B CA 1
ATOM 2577 C C . ARG B 1 136 ? 0.733 47.886 -7.406 1.00 27.49 113 ARG B C 1
ATOM 2578 O O . ARG B 1 136 ? -0.343 48.153 -7.940 1.00 29.67 113 ARG B O 1
ATOM 2586 N N . THR B 1 137 ? 1.907 48.283 -7.888 1.00 28.78 114 THR B N 1
ATOM 2587 C CA . THR B 1 137 ? 2.015 49.085 -9.095 1.00 28.14 114 THR B CA 1
ATOM 2588 C C . THR B 1 137 ? 1.525 48.329 -10.320 1.00 26.51 114 THR B C 1
ATOM 2589 O O . THR B 1 137 ? 0.818 48.896 -11.150 1.00 31.83 114 THR B O 1
ATOM 2593 N N . PHE B 1 138 ? 1.916 47.067 -10.445 1.00 25.85 115 PHE B N 1
ATOM 2594 C CA . PHE B 1 138 ? 1.455 46.244 -11.577 1.00 29.82 115 PHE B CA 1
ATOM 2595 C C . PHE B 1 138 ? -0.062 46.120 -11.613 1.00 26.06 115 PHE B C 1
ATOM 2596 O O . PHE B 1 138 ? -0.688 46.279 -12.668 1.00 29.45 115 PHE B O 1
ATOM 2604 N N . LEU B 1 139 ? -0.661 45.853 -10.460 1.00 29.99 116 LEU B N 1
ATOM 2605 C CA . LEU B 1 139 ? -2.126 45.781 -10.376 1.00 30.31 116 LEU B CA 1
ATOM 2606 C C . LEU B 1 139 ? -2.805 47.059 -10.855 1.00 34.01 116 LEU B C 1
ATOM 2607 O O . LEU B 1 139 ? -3.783 46.994 -11.599 1.00 30.62 116 LEU B O 1
ATOM 2612 N N . MET B 1 140 ? -2.295 48.221 -10.433 1.00 30.92 117 MET B N 1
ATOM 2613 C CA . MET B 1 140 ? -2.865 49.493 -10.854 1.00 34.48 117 MET B CA 1
ATOM 2614 C C . MET B 1 140 ? -2.602 49.791 -12.325 1.00 33.73 117 MET B C 1
ATOM 2615 O O . MET B 1 140 ? -3.509 50.208 -13.041 1.00 33.30 117 MET B O 1
ATOM 2620 N N . GLU B 1 141 ? -1.372 49.573 -12.785 1.00 31.37 118 GLU B N 1
ATOM 2621 C CA . GLU B 1 141 ? -1.008 49.967 -14.153 1.00 35.27 118 GLU B CA 1
ATOM 2622 C C . GLU B 1 141 ? -1.485 48.969 -15.200 1.00 30.39 118 GLU B C 1
ATOM 2623 O O . GLU B 1 141 ? -2.000 49.358 -16.246 1.00 34.48 118 GLU B O 1
ATOM 2629 N N . ASN B 1 142 ? -1.330 47.690 -14.919 1.00 32.11 119 ASN B N 1
ATOM 2630 C CA . ASN B 1 142 ? -1.677 46.666 -15.898 1.00 35.71 119 ASN B CA 1
ATOM 2631 C C . ASN B 1 142 ? -3.183 46.508 -16.050 1.00 40.98 119 ASN B C 1
ATOM 2632 O O . ASN B 1 142 ? -3.676 46.343 -17.166 1.00 37.84 119 ASN B O 1
ATOM 2637 N N . TYR B 1 143 ? -3.909 46.566 -14.932 1.00 33.44 120 TYR B N 1
ATOM 2638 C CA . TYR B 1 143 ? -5.346 46.320 -14.944 1.00 32.82 120 TYR B CA 1
ATOM 2639 C C . TYR B 1 143 ? -6.187 47.581 -14.809 1.00 41.66 120 TYR B C 1
ATOM 2640 O O . TYR B 1 143 ? -7.399 47.546 -15.057 1.00 37.73 120 TYR B O 1
ATOM 2649 N N . GLY B 1 144 ? -5.558 48.706 -14.466 1.00 40.01 121 GLY B N 1
ATOM 2650 C CA . GLY B 1 144 ? -6.294 49.942 -14.254 1.00 42.94 121 GLY B CA 1
ATOM 2651 C C . GLY B 1 144 ? -7.093 49.940 -12.962 1.00 41.83 121 GLY B C 1
ATOM 2652 O O . GLY B 1 144 ? -8.112 50.632 -12.853 1.00 42.30 121 GLY B O 1
ATOM 2653 N N . LEU B 1 145 ? -6.644 49.165 -11.986 1.00 36.58 122 LEU B N 1
ATOM 2654 C CA . LEU B 1 145 ? -7.351 49.061 -10.712 1.00 42.11 122 LEU B CA 1
ATOM 2655 C C . LEU B 1 145 ? -7.144 50.329 -9.897 1.00 42.62 122 LEU B C 1
ATOM 2656 O O . LEU B 1 145 ? -6.015 50.788 -9.765 1.00 37.51 122 LEU B O 1
ATOM 2661 N N . PRO B 1 146 ? -8.240 50.916 -9.372 1.00 42.62 123 PRO B N 1
ATOM 2662 C CA . PRO B 1 146 ? -8.089 51.989 -8.390 1.00 39.50 123 PRO B CA 1
ATOM 2663 C C . PRO B 1 146 ? -7.298 51.500 -7.182 1.00 38.94 123 PRO B C 1
ATOM 2664 O O . PRO B 1 146 ? -7.295 50.289 -6.870 1.00 35.50 123 PRO B O 1
ATOM 2668 N N . ARG B 1 147 ? -6.644 52.435 -6.508 1.00 34.85 124 ARG B N 1
ATOM 2669 C CA A ARG B 1 147 ? -5.799 52.099 -5.377 0.50 38.78 124 ARG B CA 1
ATOM 2670 C CA B ARG B 1 147 ? -5.804 52.113 -5.367 0.50 39.96 124 ARG B CA 1
ATOM 2671 C C . ARG B 1 147 ? -6.556 51.231 -4.367 1.00 33.51 124 ARG B C 1
ATOM 2672 O O . ARG B 1 147 ? -6.018 50.256 -3.861 1.00 34.41 124 ARG B O 1
ATOM 2687 N N . GLU B 1 148 ? -7.799 51.614 -4.079 1.00 35.14 125 GLU B N 1
ATOM 2688 C CA . GLU B 1 148 ? -8.589 50.920 -3.066 1.00 43.68 125 GLU B CA 1
ATOM 2689 C C . GLU B 1 148 ? -8.919 49.488 -3.475 1.00 38.58 125 GLU B C 1
ATOM 2690 O O . GLU B 1 148 ? -8.977 48.585 -2.634 1.00 38.67 125 GLU B O 1
ATOM 2696 N N . ARG B 1 149 ? -9.136 49.275 -4.768 1.00 41.43 126 ARG B N 1
ATOM 2697 C CA . ARG B 1 149 ? -9.363 47.928 -5.266 1.00 35.11 126 ARG B CA 1
ATOM 2698 C C . ARG B 1 149 ? -8.069 47.099 -5.246 1.00 34.34 126 ARG B C 1
ATOM 2699 O O . ARG B 1 149 ? -8.060 45.928 -4.849 1.00 32.74 126 ARG B O 1
ATOM 2707 N N . MET B 1 150 ? -6.963 47.712 -5.657 1.00 29.20 127 MET B N 1
ATOM 2708 C CA . MET B 1 150 ? -5.674 47.073 -5.582 1.00 32.54 127 MET B CA 1
ATOM 2709 C C . MET B 1 150 ? -5.380 46.628 -4.151 1.00 32.36 127 MET B C 1
ATOM 2710 O O . MET B 1 150 ? -4.844 45.548 -3.933 1.00 29.36 127 MET B O 1
ATOM 2715 N N . LEU B 1 151 ? -5.736 47.463 -3.170 1.00 29.94 128 LEU B N 1
ATOM 2716 C CA . LEU B 1 151 ? -5.445 47.147 -1.774 1.00 30.05 128 LEU B CA 1
ATOM 2717 C C . LEU B 1 151 ? -6.180 45.903 -1.273 1.00 30.16 128 LEU B C 1
ATOM 2718 O O . LEU B 1 151 ? -5.747 45.292 -0.300 1.00 32.92 128 LEU B O 1
ATOM 2723 N N . GLU B 1 152 ? -7.257 45.501 -1.947 1.00 32.08 129 GLU B N 1
ATOM 2724 C CA . GLU B 1 152 ? -7.925 44.228 -1.627 1.00 32.31 129 GLU B CA 1
ATOM 2725 C C . GLU B 1 152 ? -6.989 43.041 -1.765 1.00 25.04 129 GLU B C 1
ATOM 2726 O O . GLU B 1 152 ? -7.077 42.076 -1.004 1.00 30.76 129 GLU B O 1
ATOM 2732 N N . PHE B 1 153 ? -6.077 43.115 -2.734 1.00 31.50 130 PHE B N 1
ATOM 2733 C CA . PHE B 1 153 ? -5.073 42.070 -2.947 1.00 29.37 130 PHE B CA 1
ATOM 2734 C C . PHE B 1 153 ? -4.108 42.018 -1.766 1.00 27.42 130 PHE B C 1
ATOM 2735 O O . PHE B 1 153 ? -3.813 40.943 -1.243 1.00 27.59 130 PHE B O 1
ATOM 2743 N N . LEU B 1 154 ? -3.622 43.187 -1.371 1.00 26.52 131 LEU B N 1
ATOM 2744 C CA . LEU B 1 154 ? -2.747 43.312 -0.204 1.00 28.65 131 LEU B CA 1
ATOM 2745 C C . LEU B 1 154 ? -3.451 42.815 1.067 1.00 25.76 131 LEU B C 1
ATOM 2746 O O . LEU B 1 154 ? -2.878 42.026 1.825 1.00 25.99 131 LEU B O 1
ATOM 2751 N N . ARG B 1 155 ? -4.693 43.251 1.280 1.00 26.83 132 ARG B N 1
ATOM 2752 C CA . ARG B 1 155 ? -5.427 42.860 2.486 1.00 29.75 132 ARG B CA 1
ATOM 2753 C C . ARG B 1 155 ? -5.622 41.365 2.552 1.00 29.72 132 ARG B C 1
ATOM 2754 O O . ARG B 1 155 ? -5.387 40.755 3.580 1.00 27.66 132 ARG B O 1
ATOM 2762 N N . ASN B 1 156 ? -6.027 40.764 1.438 1.00 31.19 133 ASN B N 1
ATOM 2763 C CA . ASN B 1 156 ? -6.233 39.326 1.384 1.00 26.63 133 ASN B CA 1
ATOM 2764 C C . ASN B 1 156 ? -4.959 38.534 1.671 1.00 27.15 133 ASN B C 1
ATOM 2765 O O . ASN B 1 156 ? -4.987 37.494 2.345 1.00 26.85 133 ASN B O 1
ATOM 2770 N N . ALA B 1 157 ? -3.827 39.022 1.174 1.00 24.43 134 ALA B N 1
ATOM 2771 C CA . ALA B 1 157 ? -2.558 38.385 1.457 1.00 26.53 134 ALA B CA 1
ATOM 2772 C C . ALA B 1 157 ? -2.248 38.430 2.957 1.00 27.73 134 ALA B C 1
ATOM 2773 O O . ALA B 1 157 ? -1.898 37.409 3.564 1.00 24.22 134 ALA B O 1
ATOM 2775 N N . PHE B 1 158 ? -2.350 39.616 3.557 1.00 25.28 135 PHE B N 1
ATOM 2776 C CA . PHE B 1 158 ? -2.165 39.718 5.013 1.00 27.42 135 PHE B CA 1
ATOM 2777 C C . PHE B 1 158 ? -3.054 38.754 5.791 1.00 27.80 135 PHE B C 1
ATOM 2778 O O . PHE B 1 158 ? -2.578 38.001 6.649 1.00 26.68 135 PHE B O 1
ATOM 2786 N N . ILE B 1 159 ? -4.345 38.789 5.494 1.00 25.11 136 ILE B N 1
ATOM 2787 C CA . ILE B 1 159 ? -5.325 38.012 6.256 1.00 25.95 136 ILE B CA 1
ATOM 2788 C C . ILE B 1 159 ? -5.094 36.521 6.090 1.00 30.80 136 ILE B C 1
ATOM 2789 O O . ILE B 1 159 ? -5.194 35.766 7.059 1.00 29.05 136 ILE B O 1
ATOM 2794 N N . THR B 1 160 ? -4.776 36.100 4.869 1.00 29.05 137 THR B N 1
ATOM 2795 C CA . THR B 1 160 ? -4.466 34.712 4.593 1.00 28.88 137 THR B CA 1
ATOM 2796 C C . THR B 1 160 ? -3.273 34.250 5.420 1.00 28.13 137 THR B C 1
ATOM 2797 O O . THR B 1 160 ? -3.329 33.206 6.060 1.00 26.57 137 THR B O 1
ATOM 2801 N N . GLY B 1 161 ? -2.201 35.035 5.411 1.00 27.25 138 GLY B N 1
ATOM 2802 C CA . GLY B 1 161 ? -1.003 34.703 6.182 1.00 26.38 138 GLY B CA 1
ATOM 2803 C C . GLY B 1 161 ? -1.250 34.718 7.681 1.00 29.10 138 GLY B C 1
ATOM 2804 O O . GLY B 1 161 ? -0.794 33.837 8.406 1.00 26.80 138 GLY B O 1
ATOM 2805 N N . LEU B 1 162 ? -1.983 35.717 8.159 1.00 24.59 139 LEU B N 1
ATOM 2806 C CA . LEU B 1 162 ? -2.287 35.808 9.587 1.00 26.34 139 LEU B CA 1
ATOM 2807 C C . LEU B 1 162 ? -3.143 34.621 10.056 1.00 28.86 139 LEU B C 1
ATOM 2808 O O . LEU B 1 162 ? -2.885 34.056 11.109 1.00 26.50 139 LEU B O 1
ATOM 2813 N N . LYS B 1 163 ? -4.135 34.231 9.262 1.00 27.99 140 LYS B N 1
ATOM 2814 C CA . LYS B 1 163 ? -4.966 33.084 9.609 1.00 31.52 140 LYS B CA 1
ATOM 2815 C C . LYS B 1 163 ? -4.125 31.811 9.713 1.00 31.20 140 LYS B C 1
ATOM 2816 O O . LYS B 1 163 ? -4.295 31.024 10.647 1.00 29.10 140 LYS B O 1
ATOM 2822 N N . THR B 1 164 ? -3.220 31.615 8.761 1.00 27.45 141 THR B N 1
ATOM 2823 C CA . THR B 1 164 ? -2.348 30.428 8.766 1.00 25.40 141 THR B CA 1
ATOM 2824 C C . THR B 1 164 ? -1.455 30.411 9.994 1.00 25.21 141 THR B C 1
ATOM 2825 O O . THR B 1 164 ? -1.348 29.399 10.710 1.00 25.96 141 THR B O 1
ATOM 2829 N N . LEU B 1 165 ? -0.824 31.545 10.249 1.00 25.38 142 LEU B N 1
ATOM 2830 C CA . LEU B 1 165 ? 0.058 31.661 11.403 1.00 26.61 142 LEU B CA 1
ATOM 2831 C C . LEU B 1 165 ? -0.702 31.483 12.723 1.00 25.28 142 LEU B C 1
ATOM 2832 O O . LEU B 1 165 ? -0.219 30.781 13.610 1.00 26.64 142 LEU B O 1
ATOM 2837 N N . GLU B 1 166 ? -1.877 32.086 12.843 1.00 26.32 143 GLU B N 1
ATOM 2838 C CA . GLU B 1 166 ? -2.667 31.963 14.078 1.00 28.50 143 GLU B CA 1
ATOM 2839 C C . GLU B 1 166 ? -3.022 30.506 14.354 1.00 30.34 143 GLU B C 1
ATOM 2840 O O . GLU B 1 166 ? -2.890 30.031 15.479 1.00 32.71 143 GLU B O 1
ATOM 2846 N N . THR B 1 167 ? -3.468 29.797 13.326 1.00 28.80 144 THR B N 1
ATOM 2847 C CA . THR B 1 167 ? -3.843 28.387 13.484 1.00 29.99 144 THR B CA 1
ATOM 2848 C C . THR B 1 167 ? -2.634 27.526 13.836 1.00 27.35 144 THR B C 1
ATOM 2849 O O . THR B 1 167 ? -2.694 26.712 14.766 1.00 31.39 144 THR B O 1
ATOM 2853 N N . ARG B 1 168 ? -1.537 27.709 13.109 1.00 26.27 145 ARG B N 1
ATOM 2854 C CA . ARG B 1 168 ? -0.320 26.927 13.369 1.00 27.32 145 ARG B CA 1
ATOM 2855 C C . ARG B 1 168 ? 0.255 27.191 14.745 1.00 30.79 145 ARG B C 1
ATOM 2856 O O . ARG B 1 168 ? 0.546 26.254 15.493 1.00 30.92 145 ARG B O 1
ATOM 2864 N N . LEU B 1 169 ? 0.407 28.465 15.088 1.00 28.14 146 LEU B N 1
ATOM 2865 C CA . LEU B 1 169 ? 0.996 28.830 16.370 1.00 26.61 146 LEU B CA 1
ATOM 2866 C C . LEU B 1 169 ? 0.115 28.423 17.547 1.00 28.20 146 LEU B C 1
ATOM 2867 O O . LEU B 1 169 ? 0.643 27.993 18.568 1.00 31.61 146 LEU B O 1
ATOM 2872 N N . SER B 1 170 ? -1.212 28.514 17.397 1.00 28.96 147 SER B N 1
ATOM 2873 C CA A SER B 1 170 ? -2.140 28.199 18.488 0.50 33.08 147 SER B CA 1
ATOM 2874 C CA B SER B 1 170 ? -2.112 28.202 18.508 0.50 32.12 147 SER B CA 1
ATOM 2875 C C . SER B 1 170 ? -2.284 26.704 18.730 1.00 38.31 147 SER B C 1
ATOM 2876 O O . SER B 1 170 ? -2.559 26.284 19.842 1.00 38.00 147 SER B O 1
ATOM 2881 N N . ASN B 1 171 ? -2.119 25.905 17.682 1.00 34.24 148 ASN B N 1
ATOM 2882 C CA . ASN B 1 171 ? -2.371 24.464 17.770 1.00 35.03 148 ASN B CA 1
ATOM 2883 C C . ASN B 1 171 ? -1.149 23.552 17.824 1.00 36.58 148 ASN B C 1
ATOM 2884 O O . ASN B 1 171 ? -1.263 22.418 18.247 1.00 41.59 148 ASN B O 1
ATOM 2889 N N . GLU B 1 172 ? 0.009 24.024 17.401 1.00 31.00 149 GLU B N 1
ATOM 2890 C CA . GLU B 1 172 ? 1.175 23.149 17.321 1.00 33.72 149 GLU B CA 1
ATOM 2891 C C . GLU B 1 172 ? 1.955 23.163 18.629 1.00 38.76 149 GLU B C 1
ATOM 2892 O O . GLU B 1 172 ? 2.117 24.199 19.261 1.00 34.02 149 GLU B O 1
ATOM 2898 N N . ALA B 1 173 ? 2.454 22.000 19.020 1.00 35.89 150 ALA B N 1
ATOM 2899 C CA . ALA B 1 173 ? 3.169 21.859 20.277 1.00 38.04 150 ALA B CA 1
ATOM 2900 C C . ALA B 1 173 ? 4.488 22.648 20.300 1.00 32.90 150 ALA B C 1
ATOM 2901 O O . ALA B 1 173 ? 4.951 23.036 21.368 1.00 34.70 150 ALA B O 1
ATOM 2903 N N . GLY B 1 174 ? 5.085 22.894 19.134 1.00 32.88 151 GLY B N 1
ATOM 2904 C CA . GLY B 1 174 ? 6.380 23.581 19.073 1.00 32.54 151 GLY B CA 1
ATOM 2905 C C . GLY B 1 174 ? 6.397 25.023 19.568 1.00 31.94 151 GLY B C 1
ATOM 2906 O O . GLY B 1 174 ? 7.444 25.534 19.936 1.00 30.84 151 GLY B O 1
ATOM 2907 N N . THR B 1 175 ? 5.246 25.695 19.541 1.00 29.45 152 THR B N 1
ATOM 2908 C CA . THR B 1 175 ? 5.147 27.076 19.999 1.00 31.71 152 THR B CA 1
ATOM 2909 C C . THR B 1 175 ? 5.388 27.210 21.504 1.00 33.75 152 THR B C 1
ATOM 2910 O O . THR B 1 175 ? 4.846 26.463 22.299 1.00 30.57 152 THR B O 1
ATOM 2914 N N . GLY B 1 176 ? 6.199 28.179 21.892 1.00 30.62 153 GLY B N 1
ATOM 2915 C CA . GLY B 1 176 ? 6.392 28.488 23.305 1.00 34.47 153 GLY B CA 1
ATOM 2916 C C . GLY B 1 176 ? 6.127 29.961 23.538 1.00 32.74 153 GLY B C 1
ATOM 2917 O O . GLY B 1 176 ? 5.107 30.493 23.094 1.00 33.60 153 GLY B O 1
ATOM 2918 N N . ARG B 1 177 ? 7.045 30.621 24.232 1.00 30.19 154 ARG B N 1
ATOM 2919 C CA . ARG B 1 177 ? 7.024 32.079 24.370 1.00 30.30 154 ARG B CA 1
ATOM 2920 C C . ARG B 1 177 ? 7.145 32.741 23.012 1.00 29.84 154 ARG B C 1
ATOM 2921 O O . ARG B 1 177 ? 6.521 33.763 22.749 1.00 29.76 154 ARG B O 1
ATOM 2929 N N . PHE B 1 178 ? 7.946 32.127 22.145 1.00 26.95 155 PHE B N 1
ATOM 2930 C CA . PHE B 1 178 ? 8.130 32.577 20.790 1.00 25.42 155 PHE B CA 1
ATOM 2931 C C . PHE B 1 178 ? 7.560 31.563 19.797 1.00 26.33 155 PHE B C 1
ATOM 2932 O O . PHE B 1 178 ? 6.942 30.572 20.202 1.00 27.88 155 PHE B O 1
ATOM 2940 N N . CYS B 1 179 ? 7.751 31.823 18.505 1.00 25.17 156 CYS B N 1
ATOM 2941 C CA . CYS B 1 179 ? 7.183 30.958 17.451 1.00 25.73 156 CYS B CA 1
ATOM 2942 C C . CYS B 1 179 ? 7.639 29.513 17.603 1.00 25.00 156 CYS B C 1
ATOM 2943 O O . CYS B 1 179 ? 6.834 28.591 17.499 1.00 24.69 156 CYS B O 1
ATOM 2946 N N . GLN B 1 180 ? 8.928 29.332 17.859 1.00 25.75 157 GLN B N 1
ATOM 2947 C CA . GLN B 1 180 ? 9.511 28.011 18.089 1.00 25.45 157 GLN B CA 1
ATOM 2948 C C . GLN B 1 180 ? 10.180 28.012 19.456 1.00 26.07 157 GLN B C 1
ATOM 2949 O O . GLN B 1 180 ? 11.221 28.650 19.651 1.00 25.65 157 GLN B O 1
ATOM 2955 N N . GLY B 1 181 ? 9.565 27.308 20.402 1.00 29.37 158 GLY B N 1
ATOM 2956 C CA . GLY B 1 181 ? 10.077 27.224 21.766 1.00 31.12 158 GLY B CA 1
ATOM 2957 C C . GLY B 1 181 ? 10.120 28.578 22.450 1.00 29.83 158 GLY B C 1
ATOM 2958 O O . GLY B 1 181 ? 9.270 29.448 22.211 1.00 31.08 158 GLY B O 1
ATOM 2959 N N . ASP B 1 182 ? 11.141 28.765 23.274 1.00 29.71 159 ASP B N 1
ATOM 2960 C CA . ASP B 1 182 ? 11.236 29.915 24.135 1.00 31.45 159 ASP B CA 1
ATOM 2961 C C . ASP B 1 182 ? 12.421 30.792 23.769 1.00 31.89 159 ASP B C 1
ATOM 2962 O O . ASP B 1 182 ? 12.866 31.579 24.587 1.00 31.41 159 ASP B O 1
ATOM 2967 N N . ALA B 1 183 ? 12.922 30.647 22.547 1.00 32.37 160 ALA B N 1
ATOM 2968 C CA . ALA B 1 183 ? 14.031 31.458 22.058 1.00 32.25 160 ALA B CA 1
ATOM 2969 C C . ALA B 1 183 ? 13.632 32.078 20.721 1.00 27.84 160 ALA B C 1
ATOM 2970 O O . ALA B 1 183 ? 13.023 31.422 19.874 1.00 27.21 160 ALA B O 1
ATOM 2972 N N . VAL B 1 184 ? 13.979 33.343 20.554 1.00 26.54 161 VAL B N 1
ATOM 2973 C CA . VAL B 1 184 ? 13.705 34.066 19.304 1.00 26.50 161 VAL B CA 1
ATOM 2974 C C . VAL B 1 184 ? 14.422 33.373 18.151 1.00 25.92 161 VAL B C 1
ATOM 2975 O O . VAL B 1 184 ? 15.539 32.866 18.318 1.00 25.15 161 VAL B O 1
ATOM 2979 N N . SER B 1 185 ? 13.746 33.287 17.004 1.00 23.03 162 SER B N 1
ATOM 2980 C CA . SER B 1 185 ? 14.311 32.660 15.813 1.00 21.24 162 SER B CA 1
ATOM 2981 C C . SER B 1 185 ? 13.930 33.424 14.551 1.00 22.56 162 SER B C 1
ATOM 2982 O O . SER B 1 185 ? 13.163 34.384 14.606 1.00 21.22 162 SER B O 1
ATOM 2985 N N . HIS B 1 186 ? 14.412 32.945 13.407 1.00 21.16 163 HIS B N 1
ATOM 2986 C CA . HIS B 1 186 ? 13.976 33.463 12.113 1.00 21.38 163 HIS B CA 1
ATOM 2987 C C . HIS B 1 186 ? 12.462 33.571 11.973 1.00 20.19 163 HIS B C 1
ATOM 2988 O O . HIS B 1 186 ? 11.988 34.498 11.326 1.00 21.32 163 HIS B O 1
ATOM 2995 N N . ALA B 1 187 ? 11.715 32.637 12.564 1.00 22.14 164 ALA B N 1
ATOM 2996 C CA . ALA B 1 187 ? 10.254 32.678 12.481 1.00 22.50 164 ALA B CA 1
ATOM 2997 C C . ALA B 1 187 ? 9.702 33.987 13.052 1.00 23.24 164 ALA B C 1
ATOM 2998 O O . ALA B 1 187 ? 8.797 34.591 12.486 1.00 22.87 164 ALA B O 1
ATOM 3000 N N . ASP B 1 188 ? 10.254 34.401 14.181 1.00 22.04 165 ASP B N 1
ATOM 3001 C CA . ASP B 1 188 ? 9.788 35.602 14.877 1.00 20.58 165 ASP B CA 1
ATOM 3002 C C . ASP B 1 188 ? 10.173 36.868 14.119 1.00 20.25 165 ASP B C 1
ATOM 3003 O O . ASP B 1 188 ? 9.412 37.836 14.118 1.00 23.42 165 ASP B O 1
ATOM 3008 N N . LEU B 1 189 ? 11.356 36.877 13.502 1.00 20.45 166 LEU B N 1
ATOM 3009 C CA . LEU B 1 189 ? 11.786 38.024 12.705 1.00 20.69 166 LEU B CA 1
ATOM 3010 C C . LEU B 1 189 ? 10.847 38.224 11.520 1.00 22.43 166 LEU B C 1
ATOM 3011 O O . LEU B 1 189 ? 10.451 39.351 11.215 1.00 21.40 166 LEU B O 1
ATOM 3016 N N . CYS B 1 190 ? 10.478 37.131 10.861 1.00 22.28 167 CYS B N 1
ATOM 3017 C CA . CYS B 1 190 ? 9.511 37.217 9.769 1.00 21.50 167 CYS B CA 1
ATOM 3018 C C . CYS B 1 190 ? 8.113 37.564 10.271 1.00 20.16 167 CYS B C 1
ATOM 3019 O O . CYS B 1 190 ? 7.427 38.425 9.678 1.00 22.89 167 CYS B O 1
ATOM 3022 N N . LEU B 1 191 ? 7.697 36.938 11.368 1.00 22.98 168 LEU B N 1
ATOM 3023 C CA . LEU B 1 191 ? 6.387 37.230 11.956 1.00 23.44 168 LEU B CA 1
ATOM 3024 C C . LEU B 1 191 ? 6.233 38.719 12.296 1.00 26.42 168 LEU B C 1
ATOM 3025 O O . LEU B 1 191 ? 5.238 39.336 11.939 1.00 23.03 168 LEU B O 1
ATOM 3030 N N . ILE B 1 192 ? 7.218 39.293 12.988 1.00 21.50 169 ILE B N 1
ATOM 3031 C CA . ILE B 1 192 ? 7.118 40.697 13.356 1.00 22.08 169 ILE B CA 1
ATOM 3032 C C . ILE B 1 192 ? 7.176 41.610 12.133 1.00 21.00 169 ILE B C 1
ATOM 3033 O O . ILE B 1 192 ? 6.548 42.674 12.148 1.00 24.75 169 ILE B O 1
ATOM 3038 N N . SER B 1 193 ? 7.876 41.188 11.082 1.00 20.18 170 SER B N 1
ATOM 3039 C CA . SER B 1 193 ? 7.924 41.967 9.839 1.00 21.82 170 SER B CA 1
ATOM 3040 C C . SER B 1 193 ? 6.545 42.066 9.181 1.00 22.97 170 SER B C 1
ATOM 3041 O O . SER B 1 193 ? 6.200 43.091 8.595 1.00 25.94 170 SER B O 1
ATOM 3044 N N . LEU B 1 194 ? 5.732 41.023 9.345 1.00 22.50 171 LEU B N 1
ATOM 3045 C CA . LEU B 1 194 ? 4.329 41.055 8.915 1.00 24.79 171 LEU B CA 1
ATOM 3046 C C . LEU B 1 194 ? 3.475 41.878 9.869 1.00 23.58 171 LEU B C 1
ATOM 3047 O O . LEU B 1 194 ? 2.671 42.720 9.436 1.00 24.85 171 LEU B O 1
ATOM 3052 N N . TRP B 1 195 ? 3.648 41.649 11.170 1.00 23.25 172 TRP B N 1
ATOM 3053 C CA . TRP B 1 195 ? 2.841 42.301 12.193 1.00 25.02 172 TRP B CA 1
ATOM 3054 C C . TRP B 1 195 ? 2.873 43.827 12.092 1.00 28.28 172 TRP B C 1
ATOM 3055 O O . TRP B 1 195 ? 1.830 44.482 12.184 1.00 25.82 172 TRP B O 1
ATOM 3066 N N . VAL B 1 196 ? 4.066 44.388 11.909 1.00 24.85 173 VAL B N 1
ATOM 3067 C CA . VAL B 1 196 ? 4.189 45.836 11.843 1.00 26.42 173 VAL B CA 1
ATOM 3068 C C . VAL B 1 196 ? 3.467 46.371 10.616 1.00 27.16 173 VAL B C 1
ATOM 3069 O O . VAL B 1 196 ? 2.993 47.490 10.631 1.00 27.62 173 VAL B O 1
ATOM 3073 N N . GLY B 1 197 ? 3.375 45.561 9.559 1.00 26.62 174 GLY B N 1
ATOM 3074 C CA . GLY B 1 197 ? 2.575 45.916 8.388 1.00 27.26 174 GLY B CA 1
ATOM 3075 C C . GLY B 1 197 ? 1.088 46.048 8.654 1.00 27.93 174 GLY B C 1
ATOM 3076 O O . GLY B 1 197 ? 0.395 46.787 7.949 1.00 30.12 174 GLY B O 1
ATOM 3077 N N . THR B 1 198 ? 0.577 45.316 9.647 1.00 30.99 175 THR B N 1
ATOM 3078 C CA . THR B 1 198 ? -0.849 45.400 9.980 1.00 28.73 175 THR B CA 1
ATOM 3079 C C . THR B 1 198 ? -1.209 46.802 10.406 1.00 34.68 175 THR B C 1
ATOM 3080 O O . THR B 1 198 ? -2.246 47.313 10.006 1.00 35.62 175 THR B O 1
ATOM 3084 N N . GLY B 1 199 ? -0.344 47.432 11.199 1.00 33.91 176 GLY B N 1
ATOM 3085 C CA . GLY B 1 199 ? -0.549 48.824 11.603 1.00 38.46 176 GLY B CA 1
ATOM 3086 C C . GLY B 1 199 ? -0.430 49.769 10.416 1.00 37.28 176 GLY B C 1
ATOM 3087 O O . GLY B 1 199 ? -1.302 50.580 10.184 1.00 42.03 176 GLY B O 1
ATOM 3088 N N . ILE B 1 200 ? 0.646 49.630 9.646 1.00 37.76 177 ILE B N 1
ATOM 3089 C CA . ILE B 1 200 ? 0.890 50.483 8.478 1.00 40.87 177 ILE B CA 1
ATOM 3090 C C . ILE B 1 200 ? -0.240 50.438 7.442 1.00 41.98 177 ILE B C 1
ATOM 3091 O O . ILE B 1 200 ? -0.658 51.479 6.945 1.00 35.72 177 ILE B O 1
ATOM 3096 N N . PHE B 1 201 ? -0.750 49.245 7.134 1.00 35.83 178 PHE B N 1
ATOM 3097 C CA . PHE B 1 201 ? -1.827 49.102 6.139 1.00 32.79 178 PHE B CA 1
ATOM 3098 C C . PHE B 1 201 ? -3.246 48.967 6.714 1.00 42.77 178 PHE B C 1
ATOM 3099 O O . PHE B 1 201 ? -4.196 48.726 5.973 1.00 41.37 178 PHE B O 1
ATOM 3107 N N . GLY B 1 202 ? -3.400 49.134 8.023 1.00 41.87 179 GLY B N 1
ATOM 3108 C CA . GLY B 1 202 ? -4.727 49.113 8.638 1.00 41.53 179 GLY B CA 1
ATOM 3109 C C . GLY B 1 202 ? -5.455 47.776 8.602 1.00 47.13 179 GLY B C 1
ATOM 3110 O O . GLY B 1 202 ? -6.652 47.740 8.357 1.00 40.08 179 GLY B O 1
ATOM 3111 N N . ILE B 1 203 ? -4.745 46.682 8.877 1.00 38.04 180 ILE B N 1
ATOM 3112 C CA . ILE B 1 203 ? -5.357 45.340 8.936 1.00 34.98 180 ILE B CA 1
ATOM 3113 C C . ILE B 1 203 ? -5.830 45.062 10.372 1.00 36.34 180 ILE B C 1
ATOM 3114 O O . ILE B 1 203 ? -5.048 45.190 11.319 1.00 37.88 180 ILE B O 1
ATOM 3119 N N . ASP B 1 204 ? -7.090 44.671 10.529 1.00 37.66 181 ASP B N 1
ATOM 3120 C CA . ASP B 1 204 ? -7.632 44.279 11.835 1.00 39.37 181 ASP B CA 1
ATOM 3121 C C . ASP B 1 204 ? -6.965 42.993 12.306 1.00 42.16 181 ASP B C 1
ATOM 3122 O O . ASP B 1 204 ? -6.847 42.034 11.544 1.00 41.78 181 ASP B O 1
ATOM 3127 N N . THR B 1 205 ? -6.525 42.969 13.558 1.00 37.89 182 THR B N 1
ATOM 3128 C CA . THR B 1 205 ? -5.808 41.805 14.077 1.00 34.23 182 THR B CA 1
ATOM 3129 C C . THR B 1 205 ? -6.492 41.154 15.281 1.00 33.93 182 THR B C 1
ATOM 3130 O O . THR B 1 205 ? -5.905 40.276 15.913 1.00 36.29 182 THR B O 1
ATOM 3134 N N . ALA B 1 206 ? -7.730 41.548 15.576 1.00 36.77 183 ALA B N 1
ATOM 3135 C CA . ALA B 1 206 ? -8.474 40.983 16.711 1.00 44.47 183 ALA B CA 1
ATOM 3136 C C . ALA B 1 206 ? -8.546 39.447 16.676 1.00 43.22 183 ALA B C 1
ATOM 3137 O O . ALA B 1 206 ? -8.533 38.802 17.719 1.00 44.67 183 ALA B O 1
ATOM 3139 N N . ALA B 1 207 ? -8.599 38.870 15.479 1.00 37.74 184 ALA B N 1
ATOM 3140 C CA . ALA B 1 207 ? -8.749 37.423 15.313 1.00 41.63 184 ALA B CA 1
ATOM 3141 C C . ALA B 1 207 ? -7.463 36.627 15.496 1.00 41.22 184 ALA B C 1
ATOM 3142 O O . ALA B 1 207 ? -7.486 35.408 15.361 1.00 34.38 184 ALA B O 1
ATOM 3144 N N . TYR B 1 208 ? -6.333 37.285 15.772 1.00 35.23 185 TYR B N 1
ATOM 3145 C CA . TYR B 1 208 ? -5.060 36.573 15.854 1.00 29.63 185 TYR B CA 1
ATOM 3146 C C . TYR B 1 208 ? -4.375 36.833 17.201 1.00 33.68 185 TYR B C 1
ATOM 3147 O O . TYR B 1 208 ? -3.285 37.412 17.240 1.00 31.15 185 TYR B O 1
ATOM 3156 N N . PRO B 1 209 ? -4.988 36.366 18.303 1.00 31.99 186 PRO B N 1
ATOM 3157 C CA . PRO B 1 209 ? -4.423 36.646 19.642 1.00 36.47 186 PRO B CA 1
ATOM 3158 C C . PRO B 1 209 ? -3.078 35.971 19.929 1.00 35.95 186 PRO B C 1
ATOM 3159 O O . PRO B 1 209 ? -2.260 36.533 20.659 1.00 32.34 186 PRO B O 1
ATOM 3163 N N . THR B 1 210 ? -2.821 34.796 19.351 1.00 30.80 187 THR B N 1
ATOM 3164 C CA . THR B 1 210 ? -1.523 34.149 19.532 1.00 29.07 187 THR B CA 1
ATOM 3165 C C . THR B 1 210 ? -0.435 34.909 18.794 1.00 32.92 187 THR B C 1
ATOM 3166 O O . THR B 1 210 ? 0.630 35.168 19.354 1.00 31.76 187 THR B O 1
ATOM 3170 N N . VAL B 1 211 ? -0.723 35.299 17.554 1.00 30.35 188 VAL B N 1
ATOM 3171 C CA . VAL B 1 211 ? 0.188 36.134 16.772 1.00 28.91 188 VAL B CA 1
ATOM 3172 C C . VAL B 1 211 ? 0.472 37.434 17.539 1.00 29.29 188 VAL B C 1
ATOM 3173 O O . VAL B 1 211 ? 1.627 37.870 17.646 1.00 27.73 188 VAL B O 1
ATOM 3177 N N . LYS B 1 212 ? -0.574 38.042 18.082 1.00 28.11 189 LYS B N 1
ATOM 3178 C CA . LYS B 1 212 ? -0.405 39.272 18.864 1.00 30.69 189 LYS B CA 1
ATOM 3179 C C . LYS B 1 212 ? 0.498 39.057 20.078 1.00 32.43 189 LYS B C 1
ATOM 3180 O O . LYS B 1 212 ? 1.399 39.870 20.332 1.00 31.88 189 LYS B O 1
ATOM 3186 N N . ARG B 1 213 ? 0.260 37.977 20.825 1.00 31.48 190 ARG B N 1
ATOM 3187 C CA . ARG B 1 213 ? 1.040 37.706 22.030 1.00 33.29 190 ARG B CA 1
ATOM 3188 C C . ARG B 1 213 ? 2.515 37.585 21.692 1.00 31.88 190 ARG B C 1
ATOM 3189 O O . ARG B 1 213 ? 3.349 38.225 22.316 1.00 29.39 190 ARG B O 1
ATOM 3197 N N . ILE B 1 214 ? 2.835 36.759 20.701 1.00 26.91 191 ILE B N 1
ATOM 3198 C CA . ILE B 1 214 ? 4.214 36.545 20.320 1.00 28.29 191 ILE B CA 1
ATOM 3199 C C . ILE B 1 214 ? 4.801 37.845 19.765 1.00 29.97 191 ILE B C 1
ATOM 3200 O O . ILE B 1 214 ? 5.930 38.207 20.095 1.00 26.78 191 ILE B O 1
ATOM 3205 N N . SER B 1 215 ? 4.032 38.569 18.960 1.00 28.07 192 SER B N 1
ATOM 3206 C CA . SER B 1 215 ? 4.545 39.802 18.356 1.00 26.51 192 SER B CA 1
ATOM 3207 C C . SER B 1 215 ? 4.930 40.819 19.436 1.00 30.00 192 SER B C 1
ATOM 3208 O O . SER B 1 215 ? 5.948 41.506 19.308 1.00 31.46 192 SER B O 1
ATOM 3211 N N . GLU B 1 216 ? 4.137 40.894 20.499 1.00 29.83 193 GLU B N 1
ATOM 3212 C CA . GLU B 1 216 ? 4.441 41.777 21.616 1.00 35.51 193 GLU B CA 1
ATOM 3213 C C . GLU B 1 216 ? 5.661 41.330 22.418 1.00 39.70 193 GLU B C 1
ATOM 3214 O O . GLU B 1 216 ? 6.438 42.179 22.865 1.00 33.25 193 GLU B O 1
ATOM 3220 N N . GLU B 1 217 ? 5.861 40.014 22.569 1.00 35.68 194 GLU B N 1
ATOM 3221 C CA . GLU B 1 217 ? 7.094 39.493 23.185 1.00 31.76 194 GLU B CA 1
ATOM 3222 C C . GLU B 1 217 ? 8.308 39.903 22.356 1.00 32.23 194 GLU B C 1
ATOM 3223 O O . GLU B 1 217 ? 9.355 40.263 22.902 1.00 33.02 194 GLU B O 1
ATOM 3229 N N . VAL B 1 218 ? 8.161 39.823 21.040 1.00 25.26 195 VAL B N 1
ATOM 3230 C CA . VAL B 1 218 ? 9.252 40.136 20.108 1.00 24.20 195 VAL B CA 1
ATOM 3231 C C . VAL B 1 218 ? 9.578 41.640 20.123 1.00 28.23 195 VAL B C 1
ATOM 3232 O O . VAL B 1 218 ? 10.739 42.020 20.181 1.00 27.36 195 VAL B O 1
ATOM 3236 N N . LEU B 1 219 ? 8.542 42.468 20.067 1.00 27.31 196 LEU B N 1
ATOM 3237 C CA . LEU B 1 219 ? 8.675 43.931 20.097 1.00 33.35 196 LEU B CA 1
ATOM 3238 C C . LEU B 1 219 ? 9.270 44.448 21.392 1.00 32.39 196 LEU B C 1
ATOM 3239 O O . LEU B 1 219 ? 9.906 45.496 21.398 1.00 37.90 196 LEU B O 1
ATOM 3244 N N . ALA B 1 220 ? 9.067 43.716 22.481 1.00 33.63 197 ALA B N 1
ATOM 3245 C CA . ALA B 1 220 ? 9.639 44.101 23.766 1.00 38.80 197 ALA B CA 1
ATOM 3246 C C . ALA B 1 220 ? 11.161 43.955 23.804 1.00 38.51 197 ALA B C 1
ATOM 3247 O O . ALA B 1 220 ? 11.791 44.473 24.71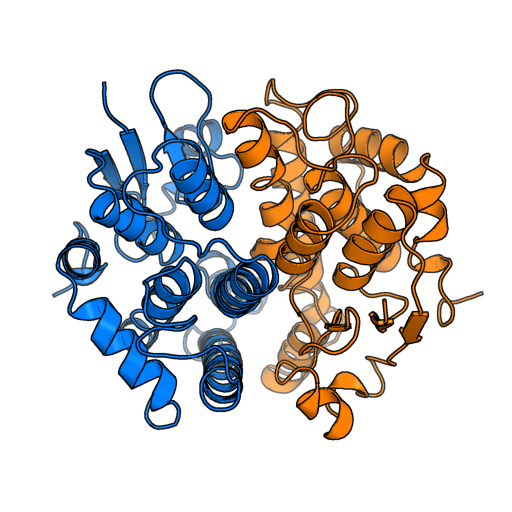4 1.00 37.82 197 ALA B O 1
ATOM 3249 N N . LEU B 1 221 ? 11.754 43.252 22.836 1.00 27.84 198 LEU B N 1
ATOM 3250 C CA . LEU B 1 221 ? 13.218 43.129 22.758 1.00 33.31 198 LEU B CA 1
ATOM 3251 C C . LEU B 1 221 ? 13.790 44.437 22.196 1.00 29.86 198 LEU B C 1
ATOM 3252 O O . LEU B 1 221 ? 13.361 44.884 21.153 1.00 28.21 198 LEU B O 1
ATOM 3257 N N . ASP B 1 222 ? 14.724 45.064 22.908 1.00 32.38 199 ASP B N 1
ATOM 3258 C CA . ASP B 1 222 ? 15.247 46.371 22.496 1.00 36.66 199 ASP B CA 1
ATOM 3259 C C . ASP B 1 222 ? 15.871 46.364 21.109 1.00 27.99 199 ASP B C 1
ATOM 3260 O O . ASP B 1 222 ? 15.725 47.337 20.376 1.00 29.97 199 ASP B O 1
ATOM 3265 N N . ALA B 1 223 ? 16.542 45.270 20.753 1.00 31.25 200 ALA B N 1
ATOM 3266 C CA . ALA B 1 223 ? 17.119 45.101 19.424 1.00 30.64 200 ALA B CA 1
ATOM 3267 C C . ALA B 1 223 ? 16.082 45.191 18.329 1.00 31.36 200 ALA B C 1
ATOM 3268 O O . ALA B 1 223 ? 16.342 45.764 17.281 1.00 27.97 200 ALA B O 1
ATOM 3270 N N . VAL B 1 224 ? 14.904 44.610 18.576 1.00 24.76 201 VAL B N 1
ATOM 3271 C CA . VAL B 1 224 ? 13.810 44.663 17.639 1.00 27.02 201 VAL B CA 1
ATOM 3272 C C . VAL B 1 224 ? 13.210 46.044 17.593 1.00 25.93 201 VAL B C 1
ATOM 3273 O O . VAL B 1 224 ? 12.966 46.592 16.500 1.00 29.35 201 VAL B O 1
ATOM 3277 N N . ALA B 1 225 ? 12.970 46.616 18.768 1.00 24.51 202 ALA B N 1
ATOM 3278 C CA . ALA B 1 225 ? 12.397 47.941 18.844 1.00 25.50 202 ALA B CA 1
ATOM 3279 C C . ALA B 1 225 ? 13.284 48.965 18.111 1.00 26.55 202 ALA B C 1
ATOM 3280 O O . ALA B 1 225 ? 12.773 49.835 17.402 1.00 26.32 202 ALA B O 1
ATOM 3282 N N . ARG B 1 226 ? 14.600 48.852 18.261 1.00 24.20 203 ARG B N 1
ATOM 3283 C CA . ARG B 1 226 ? 15.510 49.781 17.568 1.00 25.45 203 ARG B CA 1
ATOM 3284 C C . ARG B 1 226 ? 15.388 49.676 16.049 1.00 25.32 203 ARG B C 1
ATOM 3285 O O . ARG B 1 226 ? 15.509 50.671 15.345 1.00 23.17 203 ARG B O 1
ATOM 3293 N N . ALA B 1 227 ? 15.149 48.461 15.567 1.00 23.21 204 ALA B N 1
ATOM 3294 C CA . ALA B 1 227 ? 15.087 48.166 14.139 1.00 23.84 204 ALA B CA 1
ATOM 3295 C C . ALA B 1 227 ? 13.733 48.473 13.511 1.00 22.88 204 ALA B C 1
ATOM 3296 O O . ALA B 1 227 ? 13.599 48.390 12.305 1.00 23.92 204 ALA B O 1
ATOM 3298 N N . HIS B 1 228 ? 12.745 48.841 14.326 1.00 22.76 205 HIS B N 1
ATOM 3299 C CA . HIS B 1 228 ? 11.356 48.985 13.856 1.00 23.21 205 HIS B CA 1
ATOM 3300 C C . HIS B 1 228 ? 11.288 49.960 12.684 1.00 21.33 205 HIS B C 1
ATOM 3301 O O . HIS B 1 228 ? 11.864 51.063 12.766 1.00 23.74 205 HIS B O 1
ATOM 3308 N N . PRO B 1 229 ? 10.549 49.606 11.613 1.00 23.82 206 PRO B N 1
ATOM 3309 C CA . PRO B 1 229 ? 10.411 50.525 10.476 1.00 25.32 206 PRO B CA 1
ATOM 3310 C C . PRO B 1 229 ? 10.057 51.971 10.817 1.00 26.45 206 PRO B C 1
ATOM 3311 O O . PRO B 1 229 ? 10.612 52.887 10.224 1.00 26.85 206 PRO B O 1
ATOM 3315 N N . LEU B 1 230 ? 9.119 52.180 11.748 1.00 25.58 207 LEU B N 1
ATOM 3316 C CA . LEU B 1 230 ? 8.665 53.506 12.105 1.00 27.40 207 LEU B CA 1
ATOM 3317 C C . LEU B 1 230 ? 9.708 54.304 12.876 1.00 27.36 207 LEU B C 1
ATOM 3318 O O . LEU B 1 230 ? 9.509 55.485 13.104 1.00 27.87 207 LEU B O 1
ATOM 3323 N N . ARG B 1 231 ? 10.812 53.664 13.245 1.00 24.34 208 ARG B N 1
ATOM 3324 C CA . ARG B 1 231 ? 11.912 54.348 13.945 1.00 26.77 208 ARG B CA 1
ATOM 3325 C C . ARG B 1 231 ? 13.114 54.580 13.025 1.00 31.66 208 ARG B C 1
ATOM 3326 O O . ARG B 1 231 ? 14.157 55.030 13.484 1.00 28.94 208 ARG B O 1
ATOM 3334 N N . GLN B 1 232 ? 12.976 54.270 11.733 1.00 27.15 209 GLN B N 1
ATOM 3335 C CA . GLN B 1 232 ? 14.088 54.447 10.792 1.00 24.09 209 GLN B CA 1
ATOM 3336 C C . GLN B 1 232 ? 14.059 55.796 10.104 1.00 27.98 209 GLN B C 1
ATOM 3337 O O . GLN B 1 232 ? 12.982 56.355 9.877 1.00 31.01 209 GLN B O 1
ATOM 3343 N N . PRO B 1 233 ? 15.250 56.353 9.789 1.00 28.66 210 PRO B N 1
ATOM 3344 C CA . PRO B 1 233 ? 15.298 57.579 8.994 1.00 32.37 210 PRO B CA 1
ATOM 3345 C C . PRO B 1 233 ? 14.468 57.419 7.727 1.00 29.01 210 PRO B C 1
ATOM 3346 O O . PRO B 1 233 ? 14.609 56.411 7.045 1.00 28.79 210 PRO B O 1
ATOM 3350 N N . GLY B 1 234 ? 13.603 58.396 7.462 1.00 33.18 211 GLY B N 1
ATOM 3351 C CA . GLY B 1 234 ? 12.659 58.347 6.350 1.00 35.02 211 GLY B CA 1
ATOM 3352 C C . GLY B 1 234 ? 11.238 58.100 6.801 1.00 41.98 211 GLY B C 1
ATOM 3353 O O . GLY B 1 234 ? 10.301 58.424 6.078 1.00 39.00 211 GLY B O 1
ATOM 3354 N N . ALA B 1 235 ? 11.063 57.516 7.987 1.00 32.90 212 ALA B N 1
ATOM 3355 C CA . ALA B 1 235 ? 9.725 57.280 8.524 1.00 36.36 212 ALA B CA 1
ATOM 3356 C C . ALA B 1 235 ? 9.052 58.603 8.936 1.00 38.27 212 ALA B C 1
ATOM 3357 O O . ALA B 1 235 ? 9.721 59.590 9.201 1.00 35.30 212 ALA B O 1
ATOM 3359 N N . PRO B 1 236 ? 7.713 58.620 9.001 1.00 41.79 213 PRO B N 1
ATOM 3360 C CA . PRO B 1 236 ? 7.027 59.845 9.439 1.00 43.69 213 PRO B CA 1
ATOM 3361 C C . PRO B 1 236 ? 7.362 60.278 10.873 1.00 45.42 213 PRO B C 1
ATOM 3362 O O . PRO B 1 236 ? 7.737 59.452 11.704 1.00 43.79 213 PRO B O 1
ATOM 3366 N N . ALA B 1 237 ? 7.227 61.571 11.152 1.00 54.79 214 ALA B N 1
ATOM 3367 C CA . ALA B 1 237 ? 7.254 62.087 12.528 1.00 68.88 214 ALA B CA 1
ATOM 3368 C C . ALA B 1 237 ? 6.124 61.476 13.371 1.00 108.74 214 ALA B C 1
ATOM 3369 O O . ALA B 1 237 ? 4.990 61.344 12.905 1.00 75.31 214 ALA B O 1
#

InterPro domains:
  IPR004045 Glutathione S-transferase, N-terminal [PF02798] (1-74)
  IPR004045 Glutathione S-transferase, N-terminal [PS50404] (1-81)
  IPR005955 Glutathione S-transferases, class Zeta [TIGR01262] (2-211)
  IPR010987 Glutathione S-transferase, C-terminal-like [PS50405] (86-214)
  IPR034333 Glutathione S-transferases, class Zeta , N-terminal [cd03042] (1-74)
  IPR036249 Thioredoxin-like superfamily [SSF52833] (1-90)
  IPR036282 Glutathione S-transferase, C-terminal domain superfamily [SSF47616] (81-213)
  IPR040079 Glutathione transferase family [SFLDS00019] (1-195)

Nearest PDB structures (foldseek):
  4pxo-assembly1_B  TM=1.000E+00  e=3.388E-34  Methylorubrum extorquens AM1
  2jl4-assembly1_B  TM=9.678E-01  e=3.084E-20  Ralstonia sp. U2
  3niv-assembly2_D  TM=9.464E-01  e=1.033E-15  Legionella pneumophila subsp. pneumophila str. Philadelphia 1
  3niv-assembly1_B  TM=9.550E-01  e=3.799E-15  Legionella pneumophila subsp. pneumophila str. Philadelphia 1
  3niv-assembly1_A  TM=9.414E-01  e=7.098E-15  Legionella pneumophila subsp. pneumophila str. Philadelphia 1

Solvent-accessible surface area: 16787 Å² total; per-residue (Å²): 169,98,7,64,0,32,0,5,40,45,17,12,11,0,1,5,0,0,0,0,0,20,35,25,68,20,64,58,86,28,55,66,16,69,22,98,74,19,35,15,119,115,109,122,11,64,90,40,2,35,26,9,22,15,4,0,0,52,20,46,133,40,88,37,10,8,20,6,10,1,0,1,10,7,1,25,55,53,70,100,74,67,81,3,11,42,168,91,40,77,18,50,3,26,0,11,1,1,0,9,1,1,4,6,42,1,24,2,5,10,15,32,85,5,32,70,36,1,71,148,48,32,62,23,67,136,123,88,5,28,44,8,2,96,46,2,0,63,39,2,0,125,7,1,21,56,12,3,62,114,50,110,24,29,24,115,3,1,23,27,102,65,23,2,2,2,0,0,0,2,0,3,0,31,12,6,8,62,56,44,60,14,115,27,92,72,13,84,24,0,90,111,0,0,85,61,0,53,88,48,93,10,0,16,113,0,28,2,88,150,19,85,65,30,81,150,45,72,0,32,0,8,52,63,16,12,10,0,0,5,0,0,0,0,0,24,38,17,71,12,90,72,98,21,47,74,15,70,25,118,66,14,40,13,108,100,108,121,12,65,88,37,2,40,35,12,39,15,5,0,0,48,17,62,149,16,94,39,12,8,20,7,11,1,0,1,10,4,1,39,67,53,92,124,40,67,90,0,13,39,154,76,32,72,18,48,3,23,0,12,1,2,0,8,1,0,4,5,26,3,22,6,14,12,38,33,84,4,29,56,33,1,46,140,47,27,57,24,82,144,104,91,1,34,50,7,3,76,62,5,0,64,56,2,0,127,9,1,22,54,11,3,59,113,51,111,24,28,24,112,6,1,27,26,106,66,18,2,2,1,0,0,0,1,0,1,0,33,14,5,8,63,57,53,65,16,114,27,90,71,13,83,25,0,92,97,0,0,82,57,0,48,79,43,114,16,0,24,163,0,25,0,92,154,14,88,63,22,93,153

Radius of gyration: 20.15 Å; Cα contacts (8 Å, |Δi|>4): 703; chains: 2; bounding box: 49×59×50 Å

Secondary structure (DSSP, 8-state):
--EEEEE-SS-HHHHHHHHHHHHTT--EEEEE--TTTTGGGSHHHHHH-TT--S-EEE-SSS--EE-HHHHHHHHHHH--SS-SS-SSHHHHHHHHHHHHHHHTTTGGGTSHHHHHHHHHHH---HHHHHHHHHHHHHHHHHHHHHHHHH-TTBSSSSSBTS--HHHHHHHHHHHHHHHHT---TT-HHHHHHHHHHHTSHHHHHT-GGGSTT---/-EEEE-SS-HHHHHHHHHHHHHT---EEEE--TTTTGGGSHHHHHH-TT--S-EEE-TTS--EE-HHHHHHHHHHH--SS-SS-SSHHHHHHHHHHHHHHHTTTGGGTSHHHHHHHHHHH---HHHHHHHHHHHHHHHHHHHHHHHHH-TTBSSSSSBTS--HHHHHHHHHHHHHHHHT---TT-HHHHHHHHHHHTSHHHHHH-GGGSTTS--

Foldseek 3Di:
DFKEKEEALLDLLQLLLLLLCLQLVGDYHYHHDDVVVQPLVDPVNCVQPVVSDDIWMDDPDDHIDDDSVVSSVVCCVPRPPAHQADDDVVLRVQLVVLLCLQRPQAVVQDDPVNLVCCCPVVVDDSVVSVVSNQVSLVVSLVVLLVCQVPPPQHDQASGHDGHHSSLSSLLSSVVVCVVSVHDCPVRVSSVSRNVSVCVDPSSVCSHSCNDPPHDD/DEWEEALLDLLVLLQLLLCLQFVHDYHYHHDDVVVQSLVDPVNCVLPVVSDDTWDDDPPDRIDDDSVVSSVVCQPPGGGDAQADDDVVLRVQLVVLLCLQRPQAVVQDDPVNLVCCCVVVVDDSVRSCVSNQVSLVVSLVVLLVCQVPDPQHDQASGHDDHHSSLSSLLSSVLVCVVSVHDCPPRVSSVSNNVVVCPPVSSVCSRSCNDPVHDD

CATH classification: 3.40.30.10 (+1 more: 1.20.1050.10)

B-factor: mean 32.09, std 11.34, range [12.02, 108.74]